Protein 2QJV (pdb70)

Radius of gyration: 26.73 Å; Cα contacts (8 Å, |Δi|>4): 1460; chains: 2; bounding box: 62×68×67 Å

CATH classification: 2.60.120.10 (+1 more: 2.60.120.10)

B-factor: mean 40.58, std 8.49, range [16.77, 95.05]

Nearest PDB structures (foldseek):
  2qjv-assembly1_A  TM=1.003E+00  e=3.975E-46  Salmonella enterica subsp. enterica serovar Typhimurium str. LT2
  3vhr-assembly1_A-2  TM=6.339E-01  e=7.342E-03  Staphylococcus aureus subsp. aureus Mu50
  3st7-assembly1_A-2  TM=6.080E-01  e=1.059E-02  Staphylococcus aureus subsp. aureus Mu50
  6orm-assembly1_A  TM=5.925E-01  e=2.448E-02  Thevetia peruviana
  7m14-assembly3_F  TM=4.422E-01  e=1.698E-01  Campylobacter jejuni subsp. jejuni NCTC 11168 = ATCC 700819

Organism: Salmonella typhimurium (strain LT2 / SGSC1412 / ATCC 700720) (NCBI:txid99287)

InterPro domains:
  IPR011051 RmlC-like cupin domain superfamily [SSF51182] (15-251)
  IPR014710 RmlC-like jelly roll fold [G3DSA:2.60.120.10] (13-120)
  IPR014710 RmlC-like jelly roll fold [G3DSA:2.60.120.10] (121-269)
  IPR021120 KduI/IolB isomerase [PF04962] (10-262)
  IPR024203 5-deoxy-glucuronate isomerase, IolB [PIRSF036628] (1-266)
  IPR024203 5-deoxy-glucuronate isomerase, IolB [PTHR39193] (1-268)
  IPR024203 5-deoxy-glucuronate isomerase, IolB [TIGR04378] (17-262)

Solvent-accessible surface area: 20974 Å² total

Foldseek 3Di:
DDFKDAFPDDAAFRDWADCVVNVHAWKTKTKGWFQFDDDKDAQAQKKKKKWFCAAFKWKWDPDIRHGDFDHNNVVVAGTKIKTGAHRIMMIHGNDGTIIMIIITGHDDDDHIDIQHSVNWDWDWDAVLATKIKTFSDALVHDDDWKGKIKIKHFANHKYLPPWKACDDDPPAHHRDDKKKFKQKVVQAAWKKKWAAAPVRPPTDITGHHRMMGYNHTIMIGHHPPIIMMIMMMGDPDRGHMDGDVVRVVSVD/DCFKDAQPDDAAFRDWADCVVNVHAWKTKTKGFFQFDDDKDAQAQKKKKKWFCAAFKWKWDPDTRHGDFDHNNVVVQGTKMKTGAHRIMMIHGNDGTIIMIIITGHDDDDHIDIQHSVNWDWDFDAVLATKIKTFSDALVHDDDWKGKIKMKHFAQHKYLPPWKACDDDPPAHHRDDKKKFKQKVVQAAWKKKWAAAPVRPPTDITGHHRMMGYNHTIMIGGHHPIIMMIMMMGDPDRGHMDGDVVGVVSVD

Structure (mmCIF, N/CA/C/O backbone):
data_2QJV
#
_entry.id   2QJV
#
_cell.length_a   200.140
_cell.length_b   200.140
_cell.length_c   200.140
_cell.angle_alpha   90.000
_cell.angle_beta   90.000
_cell.angle_gamma   90.000
#
_symmetry.space_group_name_H-M   'I 2 3'
#
loop_
_entity.id
_entity.type
_entity.pdbx_description
1 polymer 'Uncharacterized IolB-like protein'
2 non-polymer 'NICKEL (II) ION'
3 non-polymer 'CHLORIDE ION'
4 non-polymer 'SULFATE ION'
5 non-polymer GLYCEROL
6 water water
#
loop_
_atom_site.group_PDB
_atom_site.id
_atom_site.type_symbol
_atom_site.label_atom_id
_atom_site.label_alt_id
_atom_site.label_comp_id
_atom_site.label_asym_id
_atom_site.label_entity_id
_atom_site.label_seq_id
_atom_site.pdbx_PDB_ins_code
_atom_site.Cartn_x
_atom_site.Cartn_y
_atom_site.Cartn_z
_atom_site.occupancy
_atom_site.B_iso_or_equiv
_atom_site.auth_seq_id
_atom_site.auth_comp_id
_atom_site.auth_asym_id
_atom_site.auth_atom_id
_atom_site.pdbx_PDB_model_num
ATOM 1 N N . ALA A 1 3 ? 54.177 54.539 48.152 1.00 67.28 2 ALA A N 1
ATOM 2 C CA . ALA A 1 3 ? 54.678 55.809 48.763 1.00 66.71 2 ALA A CA 1
ATOM 3 C C . ALA A 1 3 ? 53.529 56.824 48.881 1.00 66.38 2 ALA A C 1
ATOM 4 O O . ALA A 1 3 ? 52.526 56.705 48.161 1.00 72.07 2 ALA A O 1
ATOM 6 N N . ASN A 1 4 ? 53.657 57.775 49.814 1.00 60.33 3 ASN A N 1
ATOM 7 C CA . ASN A 1 4 ? 52.652 58.835 50.057 1.00 54.84 3 ASN A CA 1
ATOM 8 C C . ASN A 1 4 ? 53.272 60.239 49.886 1.00 46.07 3 ASN A C 1
ATOM 9 O O . ASN A 1 4 ? 53.652 60.902 50.847 1.00 47.63 3 ASN A O 1
ATOM 14 N N . LEU A 1 5 ? 53.356 60.698 48.648 1.00 35.54 4 LEU A N 1
ATOM 15 C CA . LEU A 1 5 ? 54.058 61.931 48.347 1.00 36.08 4 LEU A CA 1
ATOM 16 C C . LEU A 1 5 ? 53.164 63.157 48.235 1.00 34.20 4 LEU A C 1
ATOM 17 O O . LEU A 1 5 ? 53.652 64.249 48.246 1.00 33.72 4 LEU A O 1
ATOM 22 N N . LEU A 1 6 ? 51.854 62.944 48.206 1.00 36.26 5 LEU A N 1
ATOM 23 C CA . LEU A 1 6 ? 50.886 64.028 48.061 1.00 36.55 5 LEU A CA 1
ATOM 24 C C . LEU A 1 6 ? 50.318 64.440 49.415 1.00 36.78 5 LEU A C 1
ATOM 25 O O . LEU A 1 6 ? 49.892 63.604 50.211 1.00 37.19 5 LEU A O 1
ATOM 30 N N . SER A 1 7 ? 50.304 65.735 49.662 1.00 36.10 6 SER A N 1
ATOM 31 C CA . SER A 1 7 ? 49.685 66.278 50.847 1.00 39.12 6 SER A CA 1
ATOM 32 C C . SER A 1 7 ? 48.607 67.313 50.431 1.00 32.31 6 SER A C 1
ATOM 33 O O . SER A 1 7 ? 48.936 68.365 49.962 1.00 33.61 6 SER A O 1
ATOM 36 N N . THR A 1 8 ? 47.345 66.989 50.589 1.00 34.34 7 THR A N 1
ATOM 37 C CA . THR A 1 8 ? 46.250 67.899 50.180 1.00 37.47 7 THR A CA 1
ATOM 38 C C . THR A 1 8 ? 46.034 68.903 51.317 1.00 40.22 7 THR A C 1
ATOM 39 O O . THR A 1 8 ? 46.382 68.590 52.458 1.00 37.05 7 THR A O 1
ATOM 43 N N A CYS A 1 9 ? 45.443 70.062 51.047 0.50 42.35 8 CYS A N 1
ATOM 44 N N B CYS A 1 9 ? 45.546 70.113 51.055 0.50 43.18 8 CYS A N 1
ATOM 45 C CA A CYS A 1 9 ? 45.198 71.029 52.146 0.50 45.49 8 CYS A CA 1
ATOM 46 C CA B CYS A 1 9 ? 45.456 71.067 52.198 0.50 47.29 8 CYS A CA 1
ATOM 47 C C A CYS A 1 9 ? 44.320 70.484 53.290 0.50 47.73 8 CYS A C 1
ATOM 48 C C B CYS A 1 9 ? 44.345 70.675 53.245 0.50 49.03 8 CYS A C 1
ATOM 49 O O A CYS A 1 9 ? 43.297 69.813 53.058 0.50 44.44 8 CYS A O 1
ATOM 50 O O B CYS A 1 9 ? 43.224 70.257 52.895 0.50 47.70 8 CYS A O 1
ATOM 55 N N . THR A 1 10 ? 44.746 70.763 54.525 1.00 48.40 9 THR A N 1
ATOM 56 C CA . THR A 1 10 ? 43.983 70.305 55.717 1.00 50.17 9 THR A CA 1
ATOM 57 C C . THR A 1 10 ? 42.781 71.190 56.102 1.00 49.95 9 THR A C 1
ATOM 58 O O . THR A 1 10 ? 41.916 70.732 56.863 1.00 49.31 9 THR A O 1
ATOM 62 N N . SER A 1 11 ? 42.722 72.407 55.528 1.00 49.84 10 SER A N 1
ATOM 63 C CA . SER A 1 11 ? 41.663 73.415 55.774 1.00 46.11 10 SER A CA 1
ATOM 64 C C . SER A 1 11 ? 41.625 74.495 54.674 1.00 45.81 10 SER A C 1
ATOM 65 O O . SER A 1 11 ? 42.484 74.529 53.778 1.00 42.14 10 SER A O 1
ATOM 68 N N . GLU A 1 12 ? 40.651 75.401 54.744 1.00 44.31 11 GLU A N 1
ATOM 69 C CA . GLU A 1 12 ? 40.596 76.538 53.830 1.00 46.59 11 GLU A CA 1
ATOM 70 C C . GLU A 1 12 ? 41.300 77.789 54.393 1.00 42.63 11 GLU A C 1
ATOM 71 O O . GLU A 1 12 ? 41.748 78.666 53.642 1.00 42.20 11 GLU A O 1
ATOM 77 N N . SER A 1 13 ? 41.394 77.865 55.719 1.00 37.40 12 SER A N 1
ATOM 78 C CA . SER A 1 13 ? 42.044 79.006 56.379 1.00 38.14 12 SER A CA 1
ATOM 79 C C . SER A 1 13 ? 43.082 78.555 57.423 1.00 36.92 12 SER A C 1
ATOM 80 O O . SER A 1 13 ? 43.095 77.389 57.890 1.00 34.93 12 SER A O 1
ATOM 83 N N . GLY A 1 14 ? 43.936 79.497 57.802 1.00 37.35 13 GLY A N 1
ATOM 84 C CA . GLY A 1 14 ? 45.028 79.196 58.718 1.00 37.18 13 GLY A CA 1
ATOM 85 C C . GLY A 1 14 ? 46.196 78.508 58.063 1.00 34.82 13 GLY A C 1
ATOM 86 O O . GLY A 1 14 ? 46.542 78.797 56.907 1.00 32.87 13 GLY A O 1
ATOM 87 N N . ASN A 1 15 ? 46.798 77.548 58.779 1.00 35.51 14 ASN A N 1
ATOM 88 C CA . ASN A 1 15 ? 48.008 76.836 58.319 1.00 35.92 14 ASN A CA 1
ATOM 89 C C . ASN A 1 15 ? 47.636 75.653 57.422 1.00 33.02 14 ASN A C 1
ATOM 90 O O . ASN A 1 15 ? 47.712 74.501 57.817 1.00 33.68 14 ASN A O 1
ATOM 95 N N . ILE A 1 16 ? 47.168 75.979 56.229 1.00 35.29 15 ILE A N 1
ATOM 96 C CA . ILE A 1 16 ? 46.563 74.991 55.287 1.00 35.18 15 ILE A CA 1
ATOM 97 C C . ILE A 1 16 ? 47.550 73.933 54.788 1.00 33.22 15 ILE A C 1
ATOM 98 O O . ILE A 1 16 ? 47.165 72.797 54.427 1.00 33.17 15 ILE A O 1
ATOM 103 N N . GLN A 1 17 ? 48.829 74.296 54.788 1.00 32.17 16 GLN A N 1
ATOM 104 C CA . GLN A 1 17 ? 49.911 73.347 54.463 1.00 36.94 16 GLN A CA 1
ATOM 105 C C . GLN A 1 17 ? 50.999 73.385 55.535 1.00 36.42 16 GLN A C 1
ATOM 106 O O . GLN A 1 17 ? 51.456 74.447 55.898 1.00 37.24 16 GLN A O 1
ATOM 112 N N . HIS A 1 18 ? 51.357 72.213 56.043 1.00 36.88 17 HIS A N 1
ATOM 113 C CA . HIS A 1 18 ? 52.415 72.067 57.054 1.00 38.19 17 HIS A CA 1
ATOM 114 C C . HIS A 1 18 ? 53.249 70.824 56.730 1.00 32.85 17 HIS A C 1
ATOM 115 O O . HIS A 1 18 ? 52.882 69.694 57.085 1.00 37.21 17 HIS A O 1
ATOM 122 N N A ILE A 1 19 ? 54.377 71.068 56.066 0.50 35.87 18 ILE A N 1
ATOM 123 N N B ILE A 1 19 ? 54.359 71.053 56.024 0.50 36.56 18 ILE A N 1
ATOM 124 C CA A ILE A 1 19 ? 55.305 70.021 55.666 0.50 35.08 18 ILE A CA 1
ATOM 125 C CA B ILE A 1 19 ? 55.309 70.003 55.638 0.50 36.18 18 ILE A CA 1
ATOM 126 C C A ILE A 1 19 ? 56.597 70.241 56.432 0.50 35.38 18 ILE A C 1
ATOM 127 C C B ILE A 1 19 ? 56.596 70.234 56.421 0.50 35.99 18 ILE A C 1
ATOM 128 O O A ILE A 1 19 ? 57.214 71.303 56.336 0.50 36.97 18 ILE A O 1
ATOM 129 O O B ILE A 1 19 ? 57.205 71.299 56.324 0.50 37.60 18 ILE A O 1
ATOM 138 N N . SER A 1 20 ? 57.003 69.241 57.208 1.00 37.34 19 SER A N 1
ATOM 139 C CA . SER A 1 20 ? 58.204 69.339 58.037 1.00 36.39 19 SER A CA 1
ATOM 140 C C . SER A 1 20 ? 59.115 68.176 57.733 1.00 35.53 19 SER A C 1
ATOM 141 O O . SER A 1 20 ? 58.652 67.131 57.238 1.00 34.46 19 SER A O 1
ATOM 144 N N . PRO A 1 21 ? 60.414 68.331 58.033 1.00 34.21 20 PRO A N 1
ATOM 145 C CA . PRO A 1 21 ? 61.279 67.159 57.900 1.00 35.11 20 PRO A CA 1
ATOM 146 C C . PRO A 1 21 ? 60.731 65.923 58.649 1.00 33.86 20 PRO A C 1
ATOM 147 O O . PRO A 1 21 ? 60.782 64.800 58.135 1.00 32.48 20 PRO A O 1
ATOM 151 N N . GLN A 1 22 ? 60.127 66.141 59.820 1.00 33.87 21 GLN A N 1
ATOM 152 C CA . GLN A 1 22 ? 59.583 65.063 60.632 1.00 34.92 21 GLN A CA 1
ATOM 153 C C . GLN A 1 22 ? 58.397 64.340 59.969 1.00 34.24 21 GLN A C 1
ATOM 154 O O . GLN A 1 22 ? 58.338 63.103 59.997 1.00 34.26 21 GLN A O 1
ATOM 160 N N . ASN A 1 23 ? 57.481 65.091 59.350 1.00 35.12 22 ASN A N 1
ATOM 161 C CA . ASN A 1 23 ? 56.351 64.427 58.677 1.00 36.46 22 ASN A CA 1
ATOM 162 C C . ASN A 1 23 ? 56.630 64.037 57.209 1.00 36.23 22 ASN A C 1
ATOM 163 O O . ASN A 1 23 ? 55.862 63.293 56.620 1.00 35.38 22 ASN A O 1
ATOM 168 N N . ALA A 1 24 ? 57.717 64.559 56.626 1.00 36.00 23 ALA A N 1
ATOM 169 C CA . ALA A 1 24 ? 58.116 64.247 55.244 1.00 35.17 23 ALA A CA 1
ATOM 170 C C . ALA A 1 24 ? 59.055 63.039 55.194 1.00 37.41 23 ALA A C 1
ATOM 171 O O . ALA A 1 24 ? 59.236 62.438 54.151 1.00 39.26 23 ALA A O 1
ATOM 173 N N . GLY A 1 25 ? 59.622 62.643 56.331 1.00 36.15 24 GLY A N 1
ATOM 174 C CA . GLY A 1 25 ? 60.554 61.524 56.338 1.00 35.68 24 GLY A CA 1
ATOM 175 C C . GLY A 1 25 ? 61.910 61.908 55.743 1.00 33.80 24 GLY A C 1
ATOM 176 O O . GLY A 1 25 ? 62.554 61.105 55.094 1.00 33.01 24 GLY A O 1
ATOM 177 N N . TRP A 1 26 ? 62.334 63.141 55.980 1.00 34.48 25 TRP A N 1
ATOM 178 C CA . TRP A 1 26 ? 63.610 63.602 55.449 1.00 34.40 25 TRP A CA 1
ATOM 179 C C . TRP A 1 26 ? 64.340 64.548 56.445 1.00 35.24 25 TRP A C 1
ATOM 180 O O . TRP A 1 26 ? 63.998 64.584 57.640 1.00 33.73 25 TRP A O 1
ATOM 191 N N . GLU A 1 27 ? 65.343 65.286 55.970 1.00 35.66 26 GLU A N 1
ATOM 192 C CA . GLU A 1 27 ? 66.271 66.001 56.870 1.00 35.74 26 GLU A CA 1
ATOM 193 C C . GLU A 1 27 ? 66.348 67.510 56.857 1.00 34.81 26 GLU A C 1
ATOM 194 O O . GLU A 1 27 ? 66.781 68.101 57.848 1.00 35.34 26 GLU A O 1
ATOM 200 N N . TYR A 1 28 ? 65.921 68.157 55.776 1.00 35.35 27 TYR A N 1
ATOM 201 C CA . TYR A 1 28 ? 66.140 69.597 55.627 1.00 35.56 27 TYR A CA 1
ATOM 202 C C . TYR A 1 28 ? 64.910 70.476 55.410 1.00 36.70 27 TYR A C 1
ATOM 203 O O . TYR A 1 28 ? 64.671 71.419 56.156 1.00 37.64 27 TYR A O 1
ATOM 212 N N . VAL A 1 29 ? 64.165 70.195 54.354 1.00 36.51 28 VAL A N 1
ATOM 213 C CA . VAL A 1 29 ? 63.101 71.103 53.905 1.00 35.76 28 VAL A CA 1
ATOM 214 C C . VAL A 1 29 ? 61.811 71.104 54.773 1.00 34.56 28 VAL A C 1
ATOM 215 O O . VAL A 1 29 ? 61.238 70.070 55.130 1.00 35.37 28 VAL A O 1
ATOM 219 N N . GLY A 1 30 ? 61.406 72.314 55.089 1.00 36.67 29 GLY A N 1
ATOM 220 C CA . GLY A 1 30 ? 60.116 72.590 55.686 1.00 35.46 29 GLY A CA 1
ATOM 221 C C . GLY A 1 30 ? 59.382 73.542 54.751 1.00 35.65 29 GLY A C 1
ATOM 222 O O . GLY A 1 30 ? 59.985 74.409 54.092 1.00 36.58 29 GLY A O 1
ATOM 223 N N . PHE A 1 31 ? 58.069 73.351 54.646 1.00 38.17 30 PHE A N 1
ATOM 224 C CA . PHE A 1 31 ? 57.248 74.215 53.845 1.00 38.24 30 PHE A CA 1
ATOM 225 C C . PHE A 1 31 ? 55.864 74.405 54.512 1.00 36.79 30 PHE A C 1
ATOM 226 O O . PHE A 1 31 ? 55.116 73.463 54.699 1.00 36.25 30 PHE A O 1
ATOM 234 N N . ASP A 1 32 ? 55.508 75.657 54.760 1.00 35.27 31 ASP A N 1
ATOM 235 C CA . ASP A 1 32 ? 54.238 76.020 55.330 1.00 37.86 31 ASP A CA 1
ATOM 236 C C . ASP A 1 32 ? 53.500 77.044 54.493 1.00 36.25 31 ASP A C 1
ATOM 237 O O . ASP A 1 32 ? 54.108 77.923 53.896 1.00 39.19 31 ASP A O 1
ATOM 242 N N . VAL A 1 33 ? 52.181 76.911 54.457 1.00 36.68 32 VAL A N 1
ATOM 243 C CA . VAL A 1 33 ? 51.336 77.924 53.829 1.00 37.20 32 VAL A CA 1
ATOM 244 C C . VAL A 1 33 ? 50.305 78.362 54.872 1.00 37.50 32 VAL A C 1
ATOM 245 O O . VAL A 1 33 ? 49.736 77.544 55.616 1.00 35.99 32 VAL A O 1
ATOM 249 N N . TRP A 1 34 ? 50.095 79.674 54.910 1.00 36.25 33 TRP A N 1
ATOM 250 C CA . TRP A 1 34 ? 49.165 80.318 55.778 1.00 36.77 33 TRP A CA 1
ATOM 251 C C . TRP A 1 34 ? 48.203 81.131 54.928 1.00 35.47 33 TRP A C 1
ATOM 252 O O . TRP A 1 34 ? 48.632 81.897 54.086 1.00 38.35 33 TRP A O 1
ATOM 263 N N . GLN A 1 35 ? 46.897 80.890 55.120 1.00 37.05 34 GLN A N 1
ATOM 264 C CA . GLN A 1 35 ? 45.856 81.650 54.451 1.00 37.55 34 GLN A CA 1
ATOM 265 C C . GLN A 1 35 ? 45.220 82.539 55.516 1.00 36.69 34 GLN A C 1
ATOM 266 O O . GLN A 1 35 ? 44.468 82.081 56.410 1.00 35.33 34 GLN A O 1
ATOM 272 N N . LEU A 1 36 ? 45.530 83.839 55.436 1.00 35.26 35 LEU A N 1
ATOM 273 C CA . LEU A 1 36 ? 45.099 84.795 56.441 1.00 36.75 35 LEU A CA 1
ATOM 274 C C . LEU A 1 36 ? 44.129 85.851 55.889 1.00 36.47 35 LEU A C 1
ATOM 275 O O . LEU A 1 36 ? 44.200 86.215 54.723 1.00 36.14 35 LEU A O 1
ATOM 291 N N . ALA A 1 38 ? 42.697 89.745 56.110 1.00 35.79 37 ALA A N 1
ATOM 292 C CA . ALA A 1 38 ? 43.221 91.086 56.371 1.00 36.46 37 ALA A CA 1
ATOM 293 C C . ALA A 1 38 ? 43.098 91.412 57.873 1.00 36.56 37 ALA A C 1
ATOM 294 O O . ALA A 1 38 ? 42.019 91.269 58.466 1.00 34.76 37 ALA A O 1
ATOM 296 N N . GLY A 1 39 ? 44.211 91.785 58.493 1.00 37.01 38 GLY A N 1
ATOM 297 C CA . GLY A 1 39 ? 44.194 92.175 59.919 1.00 37.00 38 GLY A CA 1
ATOM 298 C C . GLY A 1 39 ? 44.708 91.066 60.820 1.00 37.21 38 GLY A C 1
ATOM 299 O O . GLY A 1 39 ? 45.038 91.322 61.973 1.00 38.99 38 GLY A O 1
ATOM 300 N N . GLU A 1 40 ? 44.763 89.838 60.313 1.00 36.59 39 GLU A N 1
ATOM 301 C CA . GLU A 1 40 ? 45.300 88.719 61.089 1.00 36.67 39 GLU A CA 1
ATOM 302 C C . GLU A 1 40 ? 46.819 88.728 61.010 1.00 38.87 39 GLU A C 1
ATOM 303 O O . GLU A 1 40 ? 47.408 89.291 60.076 1.00 37.77 39 GLU A O 1
ATOM 309 N N A SER A 1 41 ? 47.448 88.112 62.008 0.50 39.35 40 SER A N 1
ATOM 310 N N B SER A 1 41 ? 47.455 88.096 61.988 0.50 38.82 40 SER A N 1
ATOM 311 C CA A SER A 1 41 ? 48.900 88.006 62.087 0.50 39.95 40 SER A CA 1
ATOM 312 C CA B SER A 1 41 ? 48.907 88.007 62.028 0.50 38.83 40 SER A CA 1
ATOM 313 C C A SER A 1 41 ? 49.351 86.634 62.546 0.50 38.69 40 SER A C 1
ATOM 314 C C B SER A 1 41 ? 49.378 86.691 62.610 0.50 38.16 40 SER A C 1
ATOM 315 O O A SER A 1 41 ? 48.571 85.863 63.099 0.50 39.19 40 SER A O 1
ATOM 316 O O B SER A 1 41 ? 48.640 86.029 63.336 0.50 38.38 40 SER A O 1
ATOM 321 N N . ILE A 1 42 ? 50.616 86.337 62.279 1.00 37.51 41 ILE A N 1
ATOM 322 C CA . ILE A 1 42 ? 51.279 85.169 62.808 1.00 40.42 41 ILE A CA 1
ATOM 323 C C . ILE A 1 42 ? 52.683 85.623 63.278 1.00 41.10 41 ILE A C 1
ATOM 324 O O . ILE A 1 42 ? 53.215 86.633 62.808 1.00 38.42 41 ILE A O 1
ATOM 329 N N . THR A 1 43 ? 53.243 84.883 64.226 1.00 39.92 42 THR A N 1
ATOM 330 C CA . THR A 1 43 ? 54.601 85.130 64.728 1.00 41.59 42 THR A CA 1
ATOM 331 C C . THR A 1 43 ? 55.445 83.890 64.441 1.00 43.63 42 THR A C 1
ATOM 332 O O . THR A 1 43 ? 55.062 82.778 64.796 1.00 44.43 42 THR A O 1
ATOM 336 N N . LEU A 1 44 ? 56.571 84.088 63.769 1.00 43.59 43 LEU A N 1
ATOM 337 C CA . LEU A 1 44 ? 57.512 83.018 63.451 1.00 42.68 43 LEU A CA 1
ATOM 338 C C . LEU A 1 44 ? 58.583 83.014 64.525 1.00 42.46 43 LEU A C 1
ATOM 339 O O . LEU A 1 44 ? 59.089 84.066 64.908 1.00 39.45 43 LEU A O 1
ATOM 344 N N . PRO A 1 45 ? 58.947 81.820 65.030 1.00 43.86 44 PRO A N 1
ATOM 345 C CA . PRO A 1 45 ? 59.837 81.809 66.166 1.00 42.42 44 PRO A CA 1
ATOM 346 C C . PRO A 1 45 ? 61.311 82.003 65.862 1.00 41.52 44 PRO A C 1
ATOM 347 O O . PRO A 1 45 ? 61.768 81.802 64.729 1.00 41.89 44 PRO A O 1
ATOM 351 N N . SER A 1 46 ? 62.038 82.378 66.913 1.00 39.73 45 SER A N 1
ATOM 352 C CA . SER A 1 46 ? 63.490 82.404 66.898 1.00 38.74 45 SER A CA 1
ATOM 353 C C . SER A 1 46 ? 63.992 80.952 67.133 1.00 41.90 45 SER A C 1
ATOM 354 O O . SER A 1 46 ? 63.835 80.405 68.209 1.00 39.97 45 SER A O 1
ATOM 357 N N . ASP A 1 47 ? 64.554 80.319 66.101 1.00 38.28 46 ASP A N 1
ATOM 358 C CA . ASP A 1 47 ? 65.009 78.938 66.197 1.00 40.85 46 ASP A CA 1
ATOM 359 C C . ASP A 1 47 ? 66.225 78.691 65.272 1.00 40.44 46 ASP A C 1
ATOM 360 O O . ASP A 1 47 ? 66.853 79.646 64.808 1.00 37.02 46 ASP A O 1
ATOM 365 N N . GLU A 1 48 ? 66.567 77.424 65.055 1.00 39.99 47 GLU A N 1
ATOM 366 C CA . GLU A 1 48 ? 67.739 77.041 64.276 1.00 38.07 47 GLU A CA 1
ATOM 367 C C . GLU A 1 48 ? 67.469 76.930 62.776 1.00 37.95 47 GLU A C 1
ATOM 368 O O . GLU A 1 48 ? 68.229 76.305 62.060 1.00 38.14 47 GLU A O 1
ATOM 374 N N . ARG A 1 49 ? 66.353 77.479 62.310 1.00 37.72 48 ARG A N 1
ATOM 375 C CA . ARG A 1 49 ? 66.003 77.443 60.903 1.00 37.69 48 ARG A CA 1
ATOM 376 C C . ARG A 1 49 ? 66.009 78.848 60.270 1.00 37.73 48 ARG A C 1
ATOM 377 O O . ARG A 1 49 ? 65.614 79.837 60.911 1.00 39.61 48 ARG A O 1
ATOM 385 N N . GLU A 1 50 ? 66.557 78.937 59.055 1.00 36.93 49 GLU A N 1
ATOM 386 C CA . GLU A 1 50 ? 66.421 80.137 58.234 1.00 37.11 49 GLU A CA 1
ATOM 387 C C . GLU A 1 50 ? 65.110 79.956 57.447 1.00 36.51 49 GLU A C 1
ATOM 388 O O . GLU A 1 50 ? 64.605 78.840 57.263 1.00 36.46 49 GLU A O 1
ATOM 394 N N . ARG A 1 51 ? 64.547 81.082 57.046 1.00 36.21 50 ARG A N 1
ATOM 395 C CA . ARG A 1 51 ? 63.288 81.150 56.346 1.00 37.28 50 ARG A CA 1
ATOM 396 C C . ARG A 1 51 ? 63.270 82.152 55.174 1.00 38.39 50 ARG A C 1
ATOM 397 O O . ARG A 1 51 ? 64.008 83.150 55.138 1.00 39.00 50 ARG A O 1
ATOM 405 N N . CYS A 1 52 ? 62.401 81.840 54.208 1.00 40.08 51 CYS A N 1
ATOM 406 C CA . CYS A 1 52 ? 62.097 82.698 53.089 1.00 40.40 51 CYS A CA 1
ATOM 407 C C . CYS A 1 52 ? 60.556 82.768 53.052 1.00 40.13 51 CYS A C 1
ATOM 408 O O . CYS A 1 52 ? 59.864 81.788 52.830 1.00 39.53 51 CYS A O 1
ATOM 411 N N . LEU A 1 53 ? 60.060 83.948 53.384 1.00 37.77 52 LEU A N 1
ATOM 412 C CA . LEU A 1 53 ? 58.646 84.270 53.425 1.00 38.71 52 LEU A CA 1
ATOM 413 C C . LEU A 1 53 ? 58.287 84.711 52.046 1.00 38.37 52 LEU A C 1
ATOM 414 O O . LEU A 1 53 ? 58.775 85.753 51.596 1.00 44.64 52 LEU A O 1
ATOM 419 N N . VAL A 1 54 ? 57.472 83.938 51.361 1.00 39.06 53 VAL A N 1
ATOM 420 C CA . VAL A 1 54 ? 57.051 84.260 49.995 1.00 38.57 53 VAL A CA 1
ATOM 421 C C . VAL A 1 54 ? 55.581 84.702 50.029 1.00 37.66 53 VAL A C 1
ATOM 422 O O . VAL A 1 54 ? 54.706 83.982 50.548 1.00 40.33 53 VAL A O 1
ATOM 426 N N . LEU A 1 55 ? 55.333 85.929 49.538 1.00 39.10 54 LEU A N 1
ATOM 427 C CA . LEU A 1 55 ? 53.957 86.457 49.407 1.00 39.25 54 LEU A CA 1
ATOM 428 C C . LEU A 1 55 ? 53.409 85.946 48.071 1.00 39.23 54 LEU A C 1
ATOM 429 O O . LEU A 1 55 ? 53.705 86.483 46.988 1.00 38.96 54 LEU A O 1
ATOM 434 N N . VAL A 1 56 ? 52.691 84.835 48.158 1.00 38.46 55 VAL A N 1
ATOM 435 C CA . VAL A 1 56 ? 52.134 84.161 46.980 1.00 39.62 55 VAL A CA 1
ATOM 436 C C . VAL A 1 56 ? 51.019 85.044 46.345 1.00 37.91 55 VAL A C 1
ATOM 437 O O . VAL A 1 56 ? 50.891 85.158 45.125 1.00 38.89 55 VAL A O 1
ATOM 441 N N . ALA A 1 57 ? 50.237 85.667 47.212 1.00 35.95 56 ALA A N 1
ATOM 442 C CA . ALA A 1 57 ? 49.147 86.561 46.846 1.00 36.84 56 ALA A CA 1
ATOM 443 C C . ALA A 1 57 ? 48.801 87.456 48.049 1.00 36.38 56 ALA A C 1
ATOM 444 O O . ALA A 1 57 ? 48.737 87.000 49.204 1.00 36.97 56 ALA A O 1
ATOM 446 N N . GLY A 1 58 ? 48.613 88.741 47.781 1.00 35.63 57 GLY A N 1
ATOM 447 C CA . GLY A 1 58 ? 48.245 89.671 48.811 1.00 36.42 57 GLY A CA 1
ATOM 448 C C . GLY A 1 58 ? 49.385 90.460 49.408 1.00 35.30 57 GLY A C 1
ATOM 449 O O . GLY A 1 58 ? 50.549 90.312 49.038 1.00 35.08 57 GLY A O 1
ATOM 450 N N . LEU A 1 59 ? 49.005 91.340 50.323 1.00 37.76 58 LEU A N 1
ATOM 451 C CA . LEU A 1 59 ? 49.922 92.307 50.917 1.00 35.35 58 LEU A CA 1
ATOM 452 C C . LEU A 1 59 ? 50.119 92.037 52.396 1.00 36.66 58 LEU A C 1
ATOM 453 O O . LEU A 1 59 ? 49.174 91.662 53.082 1.00 37.03 58 LEU A O 1
ATOM 458 N N . ALA A 1 60 ? 51.355 92.215 52.862 1.00 37.23 59 ALA A N 1
ATOM 459 C CA . ALA A 1 60 ? 51.748 91.926 54.231 1.00 36.78 59 ALA A CA 1
ATOM 460 C C . ALA A 1 60 ? 52.781 92.932 54.749 1.00 37.23 59 ALA A C 1
ATOM 461 O O . ALA A 1 60 ? 53.504 93.533 53.972 1.00 39.43 59 ALA A O 1
ATOM 463 N N . SER A 1 61 ? 52.799 93.124 56.058 1.00 36.35 60 SER A N 1
ATOM 464 C CA . SER A 1 61 ? 53.84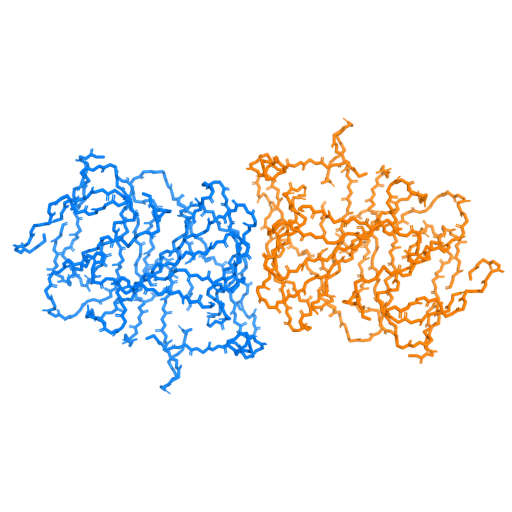7 93.853 56.743 1.00 39.50 60 SER A CA 1
ATOM 465 C C . SER A 1 61 ? 54.658 92.811 57.542 1.00 39.60 60 SER A C 1
ATOM 466 O O . SER A 1 61 ? 54.098 91.825 58.032 1.00 38.24 60 SER A O 1
ATOM 469 N N . VAL A 1 62 ? 55.971 93.013 57.630 1.00 39.28 61 VAL A N 1
ATOM 470 C CA . VAL A 1 62 ? 56.869 92.064 58.295 1.00 38.80 61 VAL A CA 1
ATOM 471 C C . VAL A 1 62 ? 57.814 92.813 59.214 1.00 38.68 61 VAL A C 1
ATOM 472 O O . VAL A 1 62 ? 58.483 93.769 58.795 1.00 35.39 61 VAL A O 1
ATOM 487 N N . ALA A 1 64 ? 60.992 92.133 61.741 1.00 39.80 63 ALA A N 1
ATOM 488 C CA . ALA A 1 64 ? 62.045 91.159 62.046 1.00 38.09 63 ALA A CA 1
ATOM 489 C C . ALA A 1 64 ? 63.340 91.898 62.349 1.00 36.80 63 ALA A C 1
ATOM 490 O O . ALA A 1 64 ? 63.778 92.738 61.540 1.00 35.74 63 ALA A O 1
ATOM 492 N N . ALA A 1 65 ? 63.955 91.575 63.487 1.00 37.77 64 ALA A N 1
ATOM 493 C CA . ALA A 1 65 ? 65.192 92.204 63.958 1.00 37.63 64 ALA A CA 1
ATOM 494 C C . ALA A 1 65 ? 65.004 93.739 63.997 1.00 38.90 64 ALA A C 1
ATOM 495 O O . ALA A 1 65 ? 64.081 94.231 64.674 1.00 38.55 64 ALA A O 1
ATOM 497 N N . ASP A 1 66 ? 65.855 94.498 63.303 1.00 37.54 65 ASP A N 1
ATOM 498 C CA . ASP A 1 66 ? 65.733 95.962 63.300 1.00 36.90 65 ASP A CA 1
ATOM 499 C C . ASP A 1 66 ? 64.998 96.518 62.080 1.00 36.47 65 ASP A C 1
ATOM 500 O O . ASP A 1 66 ? 64.987 97.728 61.850 1.00 34.11 65 ASP A O 1
ATOM 505 N N . SER A 1 67 ? 64.334 95.635 61.346 1.00 37.83 66 SER A N 1
ATOM 506 C CA . SER A 1 67 ? 63.674 95.952 60.096 1.00 39.11 66 SER A CA 1
ATOM 507 C C . SER A 1 67 ? 62.148 95.818 60.144 1.00 38.09 66 SER A C 1
ATOM 508 O O . SER A 1 67 ? 61.604 94.909 60.767 1.00 37.81 66 SER A O 1
ATOM 511 N N . PHE A 1 68 ? 61.483 96.759 59.492 1.00 35.53 67 PHE A N 1
ATOM 512 C CA . PHE A 1 68 ? 60.051 96.718 59.283 1.00 35.96 67 PHE A CA 1
ATOM 513 C C . PHE A 1 68 ? 59.758 96.987 57.782 1.00 34.78 67 PHE A C 1
ATOM 514 O O . PHE A 1 68 ? 60.221 97.962 57.232 1.00 38.11 67 PHE A O 1
ATOM 522 N N . PHE A 1 69 ? 59.049 96.068 57.149 1.00 35.92 68 PHE A N 1
ATOM 523 C CA . PHE A 1 69 ? 58.637 96.136 55.739 1.00 36.57 68 PHE A CA 1
ATOM 524 C C . PHE A 1 69 ? 57.135 96.348 55.753 1.00 36.06 68 PHE A C 1
ATOM 525 O O . PHE A 1 69 ? 56.393 95.471 56.155 1.00 35.90 68 PHE A O 1
ATOM 533 N N . TYR A 1 70 ? 56.695 97.527 55.334 1.00 33.83 69 TYR A N 1
ATOM 534 C CA . TYR A 1 70 ? 55.266 97.869 55.372 1.00 33.79 69 TYR A CA 1
ATOM 535 C C . TYR A 1 70 ? 54.521 97.603 54.071 1.00 34.83 69 TYR A C 1
ATOM 536 O O . TYR A 1 70 ? 54.914 98.115 53.010 1.00 36.15 69 TYR A O 1
ATOM 545 N N A ARG A 1 71 ? 53.418 96.856 54.141 0.50 34.80 70 ARG A N 1
ATOM 546 N N B ARG A 1 71 ? 53.490 96.768 54.178 0.50 34.15 70 ARG A N 1
ATOM 547 C CA A ARG A 1 71 ? 52.567 96.615 52.961 0.50 35.54 70 ARG A CA 1
ATOM 548 C CA B ARG A 1 71 ? 52.562 96.499 53.090 0.50 35.11 70 ARG A CA 1
ATOM 549 C C A ARG A 1 71 ? 53.352 96.210 51.722 0.50 36.16 70 ARG A C 1
ATOM 550 C C B ARG A 1 71 ? 53.288 96.175 51.780 0.50 35.96 70 ARG A C 1
ATOM 551 O O A ARG A 1 71 ? 53.222 96.824 50.661 0.50 36.41 70 ARG A O 1
ATOM 552 O O B ARG A 1 71 ? 53.050 96.802 50.746 0.50 36.79 70 ARG A O 1
ATOM 567 N N . ILE A 1 72 ? 54.201 95.203 51.866 1.00 37.22 71 ILE A N 1
ATOM 568 C CA . ILE A 1 72 ? 54.968 94.696 50.719 1.00 37.23 71 ILE A CA 1
ATOM 569 C C . ILE A 1 72 ? 54.055 93.701 49.984 1.00 36.72 71 ILE A C 1
ATOM 570 O O . ILE A 1 72 ? 53.014 93.266 50.499 1.00 36.44 71 ILE A O 1
ATOM 575 N N . GLY A 1 73 ? 54.428 93.372 48.764 1.00 37.91 72 GLY A N 1
ATOM 576 C CA . GLY A 1 73 ? 53.611 92.531 47.909 1.00 37.02 72 GLY A CA 1
ATOM 577 C C . GLY A 1 73 ? 53.085 93.410 46.787 1.00 38.06 72 GLY A C 1
ATOM 578 O O . GLY A 1 73 ? 53.356 94.610 46.740 1.00 37.25 72 GLY A O 1
ATOM 579 N N . GLN A 1 74 ? 52.347 92.802 45.880 1.00 36.26 73 GLN A N 1
ATOM 580 C CA . GLN A 1 74 ? 51.712 93.499 44.777 1.00 38.38 73 GLN A CA 1
ATOM 581 C C . GLN A 1 74 ? 50.592 92.639 44.184 1.00 36.21 73 GLN A C 1
ATOM 582 O O . GLN A 1 74 ? 49.429 93.034 44.173 1.00 35.08 73 GLN A O 1
ATOM 588 N N . ARG A 1 75 ? 50.949 91.484 43.650 1.00 36.99 74 ARG A N 1
ATOM 589 C CA . ARG A 1 75 ? 49.960 90.614 43.012 1.00 37.48 74 ARG A CA 1
ATOM 590 C C . ARG A 1 75 ? 48.933 90.079 44.023 1.00 36.26 74 ARG A C 1
ATOM 591 O O . ARG A 1 75 ? 49.262 89.735 45.176 1.00 35.82 74 ARG A O 1
ATOM 607 N N . SER A 1 77 ? 47.056 87.531 42.983 1.00 37.84 76 SER A N 1
ATOM 608 C CA . SER A 1 77 ? 47.002 86.159 42.525 1.00 37.58 76 SER A CA 1
ATOM 609 C C . SER A 1 77 ? 48.371 85.763 41.945 1.00 37.59 76 SER A C 1
ATOM 610 O O . SER A 1 77 ? 49.004 86.564 41.241 1.00 37.65 76 SER A O 1
ATOM 613 N N . PRO A 1 78 ? 48.815 84.528 42.173 1.00 37.77 77 PRO A N 1
ATOM 614 C CA . PRO A 1 78 ? 50.082 84.122 41.504 1.00 38.35 77 PRO A CA 1
ATOM 615 C C . PRO A 1 78 ? 49.987 84.185 39.940 1.00 37.41 77 PRO A C 1
ATOM 616 O O . PRO A 1 78 ? 50.972 84.462 39.269 1.00 38.86 77 PRO A O 1
ATOM 620 N N . PHE A 1 79 ? 48.767 84.084 39.412 1.00 32.93 78 PHE A N 1
ATOM 621 C CA . PHE A 1 79 ? 48.492 84.065 37.975 1.00 33.75 78 PHE A CA 1
ATOM 622 C C . PHE A 1 79 ? 48.597 85.436 37.258 1.00 34.27 78 PHE A C 1
ATOM 623 O O . PHE A 1 79 ? 48.337 85.539 36.061 1.00 33.21 78 PHE A O 1
ATOM 631 N N . GLU A 1 80 ? 49.008 86.466 37.996 1.00 35.62 79 GLU A N 1
ATOM 632 C CA . GLU A 1 80 ? 49.344 87.757 37.401 1.00 37.08 79 GLU A CA 1
ATOM 633 C C . GLU A 1 80 ? 50.682 87.640 36.641 1.00 36.84 79 GLU A C 1
ATOM 634 O O . GLU A 1 80 ? 50.965 88.497 35.809 1.00 34.56 79 GLU A O 1
ATOM 640 N N . ARG A 1 81 ? 51.481 86.597 36.939 1.00 37.24 80 ARG A N 1
ATOM 641 C CA . ARG A 1 81 ? 52.758 86.304 36.233 1.00 39.12 80 ARG A CA 1
ATOM 642 C C . ARG A 1 81 ? 53.795 87.432 36.390 1.00 38.99 80 ARG A C 1
ATOM 643 O O . ARG A 1 81 ? 54.538 87.764 35.454 1.00 39.20 80 ARG A O 1
ATOM 651 N N . ILE A 1 82 ? 53.830 87.982 37.598 1.00 37.48 81 ILE A N 1
ATOM 652 C CA . ILE A 1 82 ? 54.793 89.008 37.977 1.00 37.79 81 ILE A CA 1
ATOM 653 C C . ILE A 1 82 ? 55.478 88.483 39.239 1.00 36.68 81 ILE A C 1
ATOM 654 O O . ILE A 1 82 ? 54.862 87.711 40.016 1.00 36.33 81 ILE A O 1
ATOM 659 N N . PRO A 1 83 ? 56.784 88.813 39.431 1.00 37.19 82 PRO A N 1
ATOM 660 C CA . PRO A 1 83 ? 57.458 88.213 40.579 1.00 39.16 82 PRO A CA 1
ATOM 661 C C . PRO A 1 83 ? 56.863 88.546 41.967 1.00 38.26 82 PRO A C 1
ATOM 662 O O . PRO A 1 83 ? 56.336 89.636 42.180 1.00 41.11 82 PRO A O 1
ATOM 666 N N . ALA A 1 84 ? 56.931 87.563 42.855 1.00 40.26 83 ALA A N 1
ATOM 667 C CA . ALA A 1 84 ? 56.530 87.731 44.245 1.00 40.11 83 ALA A CA 1
ATOM 668 C C . ALA A 1 84 ? 57.528 88.639 44.983 1.00 41.38 83 ALA A C 1
ATOM 669 O O . ALA A 1 84 ? 58.688 88.820 44.553 1.00 42.73 83 ALA A O 1
ATOM 671 N N . TYR A 1 85 ? 57.019 89.261 46.046 1.00 39.55 84 TYR A N 1
ATOM 672 C CA . TYR A 1 85 ? 57.844 89.826 47.085 1.00 39.31 84 TYR A CA 1
ATOM 673 C C . TYR A 1 85 ? 58.103 88.697 48.100 1.00 39.25 84 TYR A C 1
ATOM 674 O O . TYR A 1 85 ? 57.207 87.896 48.406 1.00 38.80 84 TYR A O 1
ATOM 683 N N . SER A 1 86 ? 59.321 88.675 48.637 1.00 39.33 85 SER A N 1
ATOM 684 C CA . SER A 1 86 ? 59.729 87.723 49.647 1.00 39.57 85 SER A CA 1
ATOM 685 C C . SER A 1 86 ? 60.628 88.416 50.670 1.00 39.19 85 SER A C 1
ATOM 686 O O . SER A 1 86 ? 61.213 89.471 50.403 1.00 38.97 85 SER A O 1
ATOM 689 N N . VAL A 1 87 ? 60.720 87.822 51.857 1.00 39.62 86 VAL A N 1
ATOM 690 C CA . VAL A 1 87 ? 61.632 88.295 52.903 1.00 39.98 86 VAL A CA 1
ATOM 691 C C . VAL A 1 87 ? 62.478 87.122 53.397 1.00 39.53 86 VAL A C 1
ATOM 692 O O . VAL A 1 87 ? 61.928 86.071 53.786 1.00 38.96 86 VAL A O 1
ATOM 696 N N . TYR A 1 88 ? 63.802 87.293 53.308 1.00 39.59 87 TYR A N 1
ATOM 697 C CA . TYR A 1 88 ? 64.751 86.331 53.845 1.00 38.11 87 TYR A CA 1
ATOM 698 C C . TYR A 1 88 ? 64.970 86.602 55.345 1.00 37.54 87 TYR A C 1
ATOM 699 O O . TYR A 1 88 ? 65.262 87.735 55.737 1.00 35.63 87 TYR A O 1
ATOM 708 N N . LEU A 1 89 ? 64.839 85.553 56.169 1.00 37.29 88 LEU A N 1
ATOM 709 C CA . LEU A 1 89 ? 65.080 85.630 57.598 1.00 37.89 88 LEU A CA 1
ATOM 710 C C . LEU A 1 89 ? 66.168 84.635 57.981 1.00 36.63 88 LEU A C 1
ATOM 711 O O . LEU A 1 89 ? 66.010 83.452 57.732 1.00 38.62 88 LEU A O 1
ATOM 716 N N . PRO A 1 90 ? 67.259 85.116 58.597 1.00 38.23 89 PRO A N 1
ATOM 717 C CA . PRO A 1 90 ? 68.283 84.185 59.089 1.00 36.45 89 PRO A CA 1
ATOM 718 C C . PRO A 1 90 ? 67.730 83.466 60.311 1.00 36.26 89 PRO A C 1
ATOM 719 O O . PRO A 1 90 ? 66.619 83.778 60.792 1.00 37.38 89 PRO A O 1
ATOM 723 N N . HIS A 1 91 ? 68.454 82.474 60.793 1.00 38.40 90 HIS A N 1
ATOM 724 C CA . HIS A 1 91 ? 68.008 81.764 61.988 1.00 37.36 90 HIS A CA 1
ATOM 725 C C . HIS A 1 91 ? 68.158 82.672 63.229 1.00 36.76 90 HIS A C 1
ATOM 726 O O . HIS A 1 91 ? 68.758 83.744 63.158 1.00 35.25 90 HIS A O 1
ATOM 733 N N . HIS A 1 92 ? 67.554 82.260 64.341 1.00 38.59 91 HIS A N 1
ATOM 734 C CA . HIS A 1 92 ? 67.500 83.036 65.595 1.00 38.68 91 HIS A CA 1
ATOM 735 C C . HIS A 1 92 ? 66.800 84.388 65.355 1.00 37.62 91 HIS A C 1
ATOM 736 O O . HIS A 1 92 ? 67.187 85.383 65.945 1.00 39.42 91 HIS A O 1
ATOM 743 N N . THR A 1 93 ? 65.805 84.427 64.484 1.00 38.18 92 THR A N 1
ATOM 744 C CA . THR A 1 93 ? 65.124 85.685 64.133 1.00 38.79 92 THR A CA 1
ATOM 745 C C . THR A 1 93 ? 63.605 85.543 64.237 1.00 36.67 92 THR A C 1
ATOM 746 O O . THR A 1 93 ? 62.957 85.047 63.318 1.00 38.67 92 THR A O 1
ATOM 750 N N . GLU A 1 94 ? 63.051 85.987 65.370 1.00 38.15 93 GLU A N 1
ATOM 751 C CA . GLU A 1 94 ? 61.603 86.031 65.544 1.00 40.72 93 GLU A CA 1
ATOM 752 C C . GLU A 1 94 ? 61.027 87.045 64.531 1.00 41.12 93 GLU A C 1
ATOM 753 O O . GLU A 1 94 ? 61.665 88.099 64.250 1.00 40.06 93 GLU A O 1
ATOM 759 N N . ALA A 1 95 ? 59.882 86.736 63.931 1.00 38.70 94 ALA A N 1
ATOM 760 C CA . ALA A 1 95 ? 59.261 87.662 62.959 1.00 39.44 94 ALA A CA 1
ATOM 761 C C . ALA A 1 95 ? 57.742 87.720 63.134 1.00 41.13 94 ALA A C 1
ATOM 762 O O . ALA A 1 95 ? 57.136 86.716 63.472 1.00 41.94 94 ALA A O 1
ATOM 775 N N . VAL A 1 97 ? 54.278 88.717 61.048 1.00 38.58 96 VAL A N 1
ATOM 776 C CA . VAL A 1 97 ? 53.723 88.959 59.712 1.00 37.31 96 VAL A CA 1
ATOM 777 C C . VAL A 1 97 ? 52.263 89.325 59.897 1.00 38.15 96 VAL A C 1
ATOM 778 O O . VAL A 1 97 ? 51.501 88.565 60.493 1.00 37.91 96 VAL A O 1
ATOM 782 N N . THR A 1 98 ? 51.885 90.513 59.440 1.00 36.06 97 THR A N 1
ATOM 783 C CA . THR A 1 98 ? 50.512 90.979 59.498 1.00 37.59 97 THR A CA 1
ATOM 784 C C . THR A 1 98 ? 49.922 91.033 58.073 1.00 39.01 97 THR A C 1
ATOM 785 O O . THR A 1 98 ? 50.505 91.633 57.158 1.00 38.40 97 THR A O 1
ATOM 789 N N . ALA A 1 99 ? 48.767 90.407 57.878 1.00 38.55 98 ALA A N 1
ATOM 790 C CA . ALA A 1 99 ? 48.063 90.491 56.603 1.00 35.75 98 ALA A CA 1
ATOM 791 C C . ALA A 1 99 ? 47.418 91.907 56.455 1.00 35.30 98 ALA A C 1
ATOM 792 O O . ALA A 1 99 ? 46.573 92.342 57.258 1.00 35.13 98 ALA A O 1
ATOM 794 N N . GLU A 1 100 ? 47.846 92.634 55.429 1.00 36.55 99 GLU A N 1
ATOM 795 C CA . GLU A 1 100 ? 47.325 93.988 55.144 1.00 36.90 99 GLU A CA 1
ATOM 796 C C . GLU A 1 100 ? 46.098 93.874 54.260 1.00 35.38 99 GLU A C 1
ATOM 797 O O . GLU A 1 100 ? 45.205 94.705 54.330 1.00 36.75 99 GLU A O 1
ATOM 803 N N . THR A 1 101 ? 46.103 92.855 53.399 1.00 36.96 100 THR A N 1
ATOM 804 C CA . THR A 1 101 ? 44.951 92.416 52.652 1.00 35.35 100 THR A CA 1
ATOM 805 C C . THR A 1 101 ? 44.832 90.939 53.012 1.00 35.29 100 THR A C 1
ATOM 806 O O . THR A 1 101 ? 45.652 90.402 53.760 1.00 35.00 100 THR A O 1
ATOM 810 N N . ASP A 1 102 ? 43.822 90.264 52.469 1.00 36.19 101 ASP A N 1
ATOM 811 C CA . ASP A 1 102 ? 43.793 88.791 52.555 1.00 36.97 101 ASP A CA 1
ATOM 812 C C . ASP A 1 102 ? 45.137 88.342 51.973 1.00 37.58 101 ASP A C 1
ATOM 813 O O . ASP A 1 102 ? 45.635 88.929 50.982 1.00 36.50 101 ASP A O 1
ATOM 818 N N . LEU A 1 103 ? 45.740 87.346 52.601 1.00 35.69 102 LEU A N 1
ATOM 819 C CA . LEU A 1 103 ? 47.083 86.931 52.293 1.00 36.51 102 LEU A CA 1
ATOM 820 C C . LEU A 1 103 ? 47.294 85.425 52.202 1.00 34.87 102 LEU A C 1
ATOM 821 O O . LEU A 1 103 ? 46.843 84.641 53.067 1.00 36.79 102 LEU A O 1
ATOM 826 N N . GLU A 1 104 ? 47.994 85.025 51.154 1.00 35.57 103 GLU A N 1
ATOM 827 C CA . GLU A 1 104 ? 48.469 83.651 50.971 1.00 36.23 103 GLU A CA 1
ATOM 828 C C . GLU A 1 104 ? 49.968 83.715 51.136 1.00 36.84 103 GLU A C 1
ATOM 829 O O . GLU A 1 104 ? 50.689 84.228 50.272 1.00 36.83 103 GLU A O 1
ATOM 835 N N . LEU A 1 105 ? 50.426 83.231 52.293 1.00 37.22 104 LEU A N 1
ATOM 836 C CA . LEU A 1 105 ? 51.837 83.298 52.671 1.00 36.72 104 LEU A CA 1
ATOM 837 C C . LEU A 1 105 ? 52.498 81.945 52.712 1.00 37.15 104 LEU A C 1
ATOM 838 O O . LEU A 1 105 ? 52.022 81.048 53.417 1.00 37.47 104 LEU A O 1
ATOM 843 N N . ALA A 1 106 ? 53.628 81.826 52.008 1.00 38.77 105 ALA A N 1
ATOM 844 C CA . ALA A 1 106 ? 54.463 80.616 52.031 1.00 38.22 105 ALA A CA 1
ATOM 845 C C . ALA A 1 106 ? 55.663 80.884 52.943 1.00 39.52 105 ALA A C 1
ATOM 846 O O . ALA A 1 106 ? 56.296 81.951 52.863 1.00 41.44 105 ALA A O 1
ATOM 848 N N . VAL A 1 107 ? 55.901 79.970 53.884 1.00 39.67 106 VAL A N 1
ATOM 849 C CA . VAL A 1 107 ? 57.075 80.019 54.784 1.00 40.18 106 VAL A CA 1
ATOM 850 C C . VAL A 1 107 ? 57.958 78.809 54.402 1.00 37.88 106 VAL A C 1
ATOM 851 O O . VAL A 1 107 ? 57.632 77.633 54.672 1.00 39.46 106 VAL A O 1
ATOM 855 N N . CYS A 1 108 ? 59.066 79.108 53.734 1.00 39.09 107 CYS A N 1
ATOM 856 C CA . CYS A 1 108 ? 60.025 78.098 53.275 1.00 39.89 107 CYS A CA 1
ATOM 857 C C . CYS A 1 108 ? 61.116 78.006 54.321 1.00 40.73 107 CYS A C 1
ATOM 858 O O . CYS A 1 108 ? 61.671 79.039 54.693 1.00 42.20 107 CYS A O 1
ATOM 861 N N . SER A 1 109 ? 61.420 76.805 54.830 1.00 39.42 108 SER A N 1
ATOM 862 C CA . SER A 1 109 ? 62.424 76.689 55.872 1.00 36.74 108 SER A CA 1
ATOM 863 C C . SER A 1 109 ? 63.449 75.584 55.647 1.00 36.09 108 SER A C 1
ATOM 864 O O . SER A 1 109 ? 63.172 74.599 54.988 1.00 36.94 108 SER A O 1
ATOM 867 N N . ALA A 1 110 ? 64.632 75.785 56.225 1.00 36.86 109 ALA A N 1
ATOM 868 C CA . ALA A 1 110 ? 65.747 74.837 56.159 1.00 36.29 109 ALA A CA 1
ATOM 869 C C . ALA A 1 110 ? 66.714 75.147 57.286 1.00 37.85 109 ALA A C 1
ATOM 870 O O . ALA A 1 110 ? 66.592 76.200 57.939 1.00 37.44 109 ALA A O 1
ATOM 872 N N . PRO A 1 111 ? 67.666 74.241 57.548 1.00 38.69 110 PRO A N 1
ATOM 873 C CA . PRO A 1 111 ? 68.624 74.546 58.617 1.00 39.07 110 PRO A CA 1
ATOM 874 C C . PRO A 1 111 ? 69.410 75.851 58.395 1.00 39.02 110 PRO A C 1
ATOM 875 O O . PRO A 1 111 ? 69.822 76.185 57.269 1.00 39.29 110 PRO A O 1
ATOM 879 N N . GLY A 1 112 ? 69.528 76.608 59.491 1.00 37.99 111 GLY A N 1
ATOM 880 C CA . GLY A 1 112 ? 70.255 77.843 59.513 1.00 39.66 111 GLY A CA 1
ATOM 881 C C . GLY A 1 112 ? 71.413 77.815 60.485 1.00 39.11 111 GLY A C 1
ATOM 882 O O . GLY A 1 112 ? 71.303 77.311 61.589 1.00 40.19 111 GLY A O 1
ATOM 883 N N . PHE A 1 113 ? 72.521 78.388 60.053 1.00 40.25 112 PHE A N 1
ATOM 884 C CA . PHE A 1 113 ? 73.754 78.443 60.833 1.00 42.48 112 PHE A CA 1
ATOM 885 C C . PHE A 1 113 ? 74.580 79.708 60.622 1.00 41.87 112 PHE A C 1
ATOM 886 O O . PHE A 1 113 ? 75.459 79.977 61.420 1.00 41.69 112 PHE A O 1
ATOM 894 N N . GLY A 1 114 ? 74.261 80.517 59.615 1.00 39.41 113 GLY A N 1
ATOM 895 C CA . GLY A 1 114 ? 75.075 81.649 59.253 1.00 39.46 113 GLY A CA 1
ATOM 896 C C . GLY A 1 114 ? 74.702 82.947 59.922 1.00 41.09 113 GLY A C 1
ATOM 897 O O . GLY A 1 114 ? 73.907 82.981 60.849 1.00 43.02 113 GLY A O 1
ATOM 898 N N . GLU A 1 115 ? 75.213 84.033 59.377 1.00 41.30 114 GLU A N 1
ATOM 899 C CA . GLU A 1 115 ? 74.977 85.353 59.963 1.00 45.02 114 GLU A CA 1
ATOM 900 C C . GLU A 1 115 ? 74.567 86.416 58.934 1.00 40.67 114 GLU A C 1
ATOM 901 O O . GLU A 1 115 ? 74.877 87.606 59.063 1.00 39.53 114 GLU A O 1
ATOM 907 N N . LEU A 1 116 ? 73.833 85.970 57.925 1.00 38.48 115 LEU A N 1
ATOM 908 C CA . LEU A 1 116 ? 73.272 86.886 56.927 1.00 37.00 115 LEU A CA 1
ATOM 909 C C . LEU A 1 116 ? 72.217 87.779 57.579 1.00 37.27 115 LEU A C 1
ATOM 910 O O . LEU A 1 116 ? 71.580 87.367 58.560 1.00 35.52 115 LEU A O 1
ATOM 915 N N . PRO A 1 117 ? 72.066 89.018 57.083 1.00 36.37 116 PRO A N 1
ATOM 916 C CA . PRO A 1 117 ? 71.011 89.838 57.646 1.00 38.07 116 PRO A CA 1
ATOM 917 C C . PRO A 1 117 ? 69.640 89.555 57.054 1.00 38.40 116 PRO A C 1
ATOM 918 O O . PRO A 1 117 ? 69.517 88.911 55.991 1.00 37.61 116 PRO A O 1
ATOM 922 N N . VAL A 1 118 ? 68.612 89.990 57.779 1.00 37.84 117 VAL A N 1
ATOM 923 C CA . VAL A 1 118 ? 67.276 90.013 57.253 1.00 35.18 117 VAL A CA 1
ATOM 924 C C . VAL A 1 118 ? 67.318 90.852 55.950 1.00 37.09 117 VAL A C 1
ATOM 925 O O . VAL A 1 118 ? 67.962 91.895 55.907 1.00 36.16 117 VAL A O 1
ATOM 929 N N . ARG A 1 119 ? 66.670 90.406 54.882 1.00 38.02 118 ARG A N 1
ATOM 930 C CA . ARG A 1 119 ? 66.605 91.239 53.676 1.00 40.14 118 ARG A CA 1
ATOM 931 C C . ARG A 1 119 ? 65.334 91.028 52.871 1.00 39.82 118 ARG A C 1
ATOM 932 O O . ARG A 1 119 ? 64.778 89.940 52.839 1.00 39.76 118 ARG A O 1
ATOM 940 N N . LEU A 1 120 ? 64.906 92.093 52.208 1.00 37.86 119 LEU A N 1
ATOM 941 C CA . LEU A 1 120 ? 63.842 92.032 51.262 1.00 38.48 119 LEU A CA 1
ATOM 942 C C . LEU A 1 120 ? 64.364 91.466 49.936 1.00 37.33 119 LEU A C 1
ATOM 943 O O . LEU A 1 120 ? 65.453 91.809 49.490 1.00 38.72 119 LEU A O 1
ATOM 948 N N . ILE A 1 121 ? 63.591 90.568 49.339 1.00 37.58 120 ILE A N 1
ATOM 949 C CA . ILE A 1 121 ? 63.845 90.108 47.967 1.00 38.14 120 ILE A CA 1
ATOM 950 C C . ILE A 1 121 ? 62.642 90.633 47.179 1.00 38.06 120 ILE A C 1
ATOM 951 O O . ILE A 1 121 ? 61.594 89.995 47.087 1.00 36.63 120 ILE A O 1
ATOM 956 N N . SER A 1 122 ? 62.801 91.824 46.624 1.00 38.85 121 SER A N 1
ATOM 957 C CA . SER A 1 122 ? 61.747 92.449 45.851 1.00 39.03 121 SER A CA 1
ATOM 958 C C . SER A 1 122 ? 61.753 91.907 44.410 1.00 38.57 121 SER A C 1
ATOM 959 O O . SER A 1 122 ? 62.689 91.212 44.018 1.00 36.46 121 SER A O 1
ATOM 962 N N . PRO A 1 123 ? 60.692 92.190 43.628 1.00 39.81 122 PRO A N 1
ATOM 963 C CA . PRO A 1 123 ? 60.668 91.756 42.227 1.00 42.47 122 PRO A CA 1
ATOM 964 C C . PRO A 1 123 ? 61.944 92.087 41.431 1.00 43.14 122 PRO A C 1
ATOM 965 O O . PRO A 1 123 ? 62.355 91.298 40.588 1.00 42.87 122 PRO A O 1
ATOM 969 N N . GLN A 1 124 ? 62.566 93.229 41.743 1.00 43.15 123 GLN A N 1
ATOM 970 C CA . GLN A 1 124 ? 63.804 93.687 41.123 1.00 43.60 123 GLN A CA 1
ATOM 971 C C . GLN A 1 124 ? 65.018 92.776 41.440 1.00 41.69 123 GLN A C 1
ATOM 972 O O . GLN A 1 124 ? 65.994 92.806 40.719 1.00 43.98 123 GLN A O 1
ATOM 978 N N . GLU A 1 125 ? 64.953 91.988 42.505 1.00 41.68 124 GLU A N 1
ATOM 979 C CA . GLU A 1 125 ? 66.025 91.035 42.841 1.00 42.91 124 GLU A CA 1
ATOM 980 C C . GLU A 1 125 ? 65.713 89.598 42.405 1.00 42.30 124 GLU A C 1
ATOM 981 O O . GLU A 1 125 ? 66.499 88.713 42.681 1.00 43.88 124 GLU A O 1
ATOM 987 N N . VAL A 1 126 ? 64.571 89.375 41.751 1.00 41.55 125 VAL A N 1
ATOM 988 C CA . VAL A 1 126 ? 64.154 88.044 41.279 1.00 39.83 125 VAL A CA 1
ATOM 989 C C . VAL A 1 126 ? 64.595 87.876 39.832 1.00 40.16 125 VAL A C 1
ATOM 990 O O . VAL A 1 126 ? 64.242 88.696 38.992 1.00 37.44 125 VAL A O 1
ATOM 994 N N . GLY A 1 127 ? 65.382 86.842 39.532 1.00 40.95 126 GLY A N 1
ATOM 995 C CA . GLY A 1 127 ? 65.777 86.567 38.159 1.00 39.11 126 GLY A CA 1
ATOM 996 C C . GLY A 1 127 ? 64.612 85.945 37.377 1.00 37.79 126 GLY A C 1
ATOM 997 O O . GLY A 1 127 ? 64.077 84.931 37.794 1.00 34.95 126 GLY A O 1
ATOM 998 N N . VAL A 1 128 ? 64.226 86.587 36.275 1.00 36.33 127 VAL A N 1
ATOM 999 C CA . VAL A 1 128 ? 63.128 86.157 35.404 1.00 38.36 127 VAL A CA 1
ATOM 1000 C C . VAL A 1 128 ? 63.733 85.521 34.172 1.00 38.16 127 VAL A C 1
ATOM 1001 O O . VAL A 1 128 ? 64.622 86.097 33.549 1.00 40.22 127 VAL A O 1
ATOM 1005 N N . GLU A 1 129 ? 63.295 84.305 33.845 1.00 40.74 128 GLU A N 1
ATOM 1006 C CA . GLU A 1 129 ? 63.781 83.593 32.664 1.00 44.85 128 GLU A CA 1
ATOM 1007 C C . GLU A 1 129 ? 62.689 82.699 32.073 1.00 41.43 128 GLU A C 1
ATOM 1008 O O . GLU A 1 129 ? 61.762 82.279 32.760 1.00 32.91 128 GLU A O 1
ATOM 1014 N N . HIS A 1 130 ? 62.824 82.437 30.788 1.00 45.63 129 HIS A N 1
ATOM 1015 C CA . HIS A 1 130 ? 61.911 81.588 30.029 1.00 49.44 129 HIS A CA 1
ATOM 1016 C C . HIS A 1 130 ? 62.746 80.375 29.673 1.00 50.97 129 HIS A C 1
ATOM 1017 O O . HIS A 1 130 ? 63.742 80.493 28.982 1.00 56.13 129 HIS A O 1
ATOM 1024 N N A ARG A 1 131 ? 62.334 79.218 30.154 0.50 51.84 130 ARG A N 1
ATOM 1025 N N B ARG A 1 131 ? 62.307 79.218 30.165 0.50 51.43 130 ARG A N 1
ATOM 1026 C CA A ARG A 1 131 ? 63.050 77.988 29.927 0.50 52.34 130 ARG A CA 1
ATOM 1027 C CA B ARG A 1 131 ? 62.970 77.919 30.071 0.50 51.47 130 ARG A CA 1
ATOM 1028 C C A ARG A 1 131 ? 62.294 77.187 28.868 0.50 51.83 130 ARG A C 1
ATOM 1029 C C B ARG A 1 131 ? 62.279 77.064 28.975 0.50 51.42 130 ARG A C 1
ATOM 1030 O O A ARG A 1 131 ? 61.085 77.296 28.753 0.50 47.88 130 ARG A O 1
ATOM 1031 O O B ARG A 1 131 ? 61.064 77.008 28.952 0.50 48.27 130 ARG A O 1
ATOM 1046 N N . GLY A 1 132 ? 63.031 76.457 28.040 1.00 52.37 131 GLY A N 1
ATOM 1047 C CA . GLY A 1 132 ? 62.449 75.611 26.953 1.00 52.94 131 GLY A CA 1
ATOM 1048 C C . GLY A 1 132 ? 61.844 76.245 25.695 1.00 53.19 131 GLY A C 1
ATOM 1049 O O . GLY A 1 132 ? 61.747 77.468 25.582 1.00 54.18 131 GLY A O 1
ATOM 1057 N N . GLY A 1 134 ? 58.329 75.680 22.801 1.00 56.37 133 GLY A N 1
ATOM 1058 C CA . GLY A 1 134 ? 56.938 75.075 22.604 1.00 55.09 133 GLY A CA 1
ATOM 1059 C C . GLY A 1 134 ? 56.099 74.450 23.775 1.00 53.23 133 GLY A C 1
ATOM 1060 O O . GLY A 1 134 ? 55.582 75.142 24.709 1.00 44.87 133 GLY A O 1
ATOM 1061 N N . ARG A 1 135 ? 55.929 73.113 23.701 1.00 54.76 134 ARG A N 1
ATOM 1062 C CA . ARG A 1 135 ? 55.203 72.300 24.744 1.00 53.68 134 ARG A CA 1
ATOM 1063 C C . ARG A 1 135 ? 56.117 72.123 26.001 1.00 51.40 134 ARG A C 1
ATOM 1064 O O . ARG A 1 135 ? 55.786 71.510 27.049 1.00 42.34 134 ARG A O 1
ATOM 1072 N N . ASN A 1 136 ? 57.293 72.713 25.900 1.00 48.76 135 ASN A N 1
ATOM 1073 C CA . ASN A 1 136 ? 58.204 72.688 26.981 1.00 50.36 135 ASN A CA 1
ATOM 1074 C C . ASN A 1 136 ? 58.468 74.143 27.515 1.00 45.67 135 ASN A C 1
ATOM 1075 O O . ASN A 1 136 ? 59.236 74.215 28.458 1.00 45.03 135 ASN A O 1
ATOM 1080 N N . GLN A 1 137 ? 57.862 75.242 26.977 1.00 45.96 136 GLN A N 1
ATOM 1081 C CA . GLN A 1 137 ? 58.260 76.654 27.469 1.00 49.40 136 GLN A CA 1
ATOM 1082 C C . GLN A 1 137 ? 57.508 77.254 28.706 1.00 47.92 136 GLN A C 1
ATOM 1083 O O . GLN A 1 137 ? 56.341 77.616 28.631 1.00 53.33 136 GLN A O 1
ATOM 1089 N N . ARG A 1 138 ? 58.275 77.467 29.782 1.00 39.03 137 ARG A N 1
ATOM 1090 C CA . ARG A 1 138 ? 57.817 77.910 31.066 1.00 37.69 137 ARG A CA 1
ATOM 1091 C C . ARG A 1 138 ? 58.441 79.266 31.461 1.00 36.19 137 ARG A C 1
ATOM 1092 O O . ARG A 1 138 ? 59.474 79.653 30.938 1.00 34.69 137 ARG A O 1
ATOM 1100 N N . LEU A 1 139 ? 57.740 80.002 32.298 1.00 36.53 138 LEU A N 1
ATOM 1101 C CA . LEU A 1 139 ? 58.223 81.225 32.876 1.00 34.62 138 LEU A CA 1
ATOM 1102 C C . LEU A 1 139 ? 58.752 80.804 34.240 1.00 34.65 138 LEU A C 1
ATOM 1103 O O . LEU A 1 139 ? 58.056 80.127 34.993 1.00 33.70 138 LEU A O 1
ATOM 1108 N N . VAL A 1 140 ? 59.981 81.228 34.558 1.00 32.47 139 VAL A N 1
ATOM 1109 C CA . VAL A 1 140 ? 60.665 80.888 35.792 1.00 32.67 139 VAL A CA 1
ATOM 1110 C C . VAL A 1 140 ? 61.098 82.190 36.525 1.00 32.41 139 VAL A C 1
ATOM 1111 O O . VAL A 1 140 ? 61.629 83.105 35.897 1.00 33.95 139 VAL A O 1
ATOM 1115 N N . HIS A 1 141 ? 60.750 82.264 37.809 1.00 33.30 140 HIS A N 1
ATOM 1116 C CA . HIS A 1 141 ? 61.140 83.325 38.737 1.00 34.45 140 HIS A CA 1
ATOM 1117 C C . HIS A 1 141 ? 62.058 82.752 39.808 1.00 32.49 140 HIS A C 1
ATOM 1118 O O . HIS A 1 141 ? 61.628 82.003 40.718 1.00 34.80 140 HIS A O 1
ATOM 1125 N N . ASN A 1 142 ? 63.349 83.077 39.692 1.00 34.17 141 ASN A N 1
ATOM 1126 C CA . ASN A 1 142 ? 64.360 82.642 40.674 1.00 35.77 141 ASN A CA 1
ATOM 1127 C C . ASN A 1 142 ? 64.373 83.569 41.884 1.00 36.95 141 ASN A C 1
ATOM 1128 O O . ASN A 1 142 ? 65.095 84.582 41.924 1.00 38.30 141 ASN A O 1
ATOM 1133 N N . ILE A 1 143 ? 63.511 83.230 42.841 1.00 36.82 142 ILE A N 1
ATOM 1134 C CA . ILE A 1 143 ? 63.364 83.978 44.092 1.00 38.00 142 ILE A CA 1
ATOM 1135 C C . ILE A 1 143 ? 64.654 83.910 44.948 1.00 38.42 142 ILE A C 1
ATOM 1136 O O . ILE A 1 143 ? 65.151 84.927 45.401 1.00 36.78 142 ILE A O 1
ATOM 1141 N N . LEU A 1 144 ? 65.196 82.716 45.121 1.00 35.89 143 LEU A N 1
ATOM 1142 C CA . LEU A 1 144 ? 66.357 82.502 45.941 1.00 35.78 143 LEU A CA 1
ATOM 1143 C C . LEU A 1 144 ? 67.235 81.397 45.346 1.00 33.80 143 LEU A C 1
ATOM 1144 O O . LEU A 1 144 ? 67.185 80.242 45.778 1.00 36.73 143 LEU A O 1
ATOM 1149 N N . PRO A 1 145 ? 67.983 81.738 44.289 1.00 35.22 144 PRO A N 1
ATOM 1150 C CA . PRO A 1 145 ? 68.849 80.755 43.626 1.00 36.42 144 PRO A CA 1
ATOM 1151 C C . PRO A 1 145 ? 70.181 80.535 44.339 1.00 37.47 144 PRO A C 1
ATOM 1152 O O . PRO A 1 145 ? 70.519 81.283 45.255 1.00 36.30 144 PRO A O 1
ATOM 1156 N N . ASP A 1 146 ? 70.962 79.566 43.860 1.00 36.08 145 ASP A N 1
ATOM 1157 C CA . ASP A 1 146 ? 72.270 79.265 44.480 1.00 35.86 145 ASP A CA 1
ATOM 1158 C C . ASP A 1 146 ? 73.353 80.329 44.232 1.00 37.09 145 ASP A C 1
ATOM 1159 O O . ASP A 1 146 ? 74.383 80.285 44.878 1.00 36.30 145 ASP A O 1
ATOM 1164 N N . SER A 1 147 ? 73.080 81.268 43.325 1.00 36.10 146 SER A N 1
ATOM 1165 C CA . SER A 1 147 ? 73.916 82.403 43.045 1.00 36.32 146 SER A CA 1
ATOM 1166 C C . SER A 1 147 ? 73.604 83.615 43.948 1.00 36.32 146 SER A C 1
ATOM 1167 O O . SER A 1 147 ? 74.279 84.630 43.831 1.00 36.17 146 SER A O 1
ATOM 1170 N N . GLN A 1 148 ? 72.580 83.508 44.790 1.00 35.96 147 GLN A N 1
ATOM 1171 C CA . GLN A 1 148 ? 72.212 84.534 45.790 1.00 38.05 147 GLN A CA 1
ATOM 1172 C C . GLN A 1 148 ? 72.488 83.928 47.179 1.00 38.81 147 GLN A C 1
ATOM 1173 O O . GLN A 1 148 ? 72.712 82.741 47.285 1.00 39.21 147 GLN A O 1
ATOM 1179 N N . LEU A 1 149 ? 72.476 84.758 48.219 1.00 38.78 148 LEU A N 1
ATOM 1180 C CA . LEU A 1 149 ? 72.885 84.338 49.567 1.00 38.01 148 LEU A CA 1
ATOM 1181 C C . LEU A 1 149 ? 71.790 83.734 50.461 1.00 36.71 148 LEU A C 1
ATOM 1182 O O . LEU A 1 149 ? 70.707 84.290 50.619 1.00 37.91 148 LEU A O 1
ATOM 1187 N N . ALA A 1 150 ? 72.095 82.552 51.009 1.00 36.06 149 ALA A N 1
ATOM 1188 C CA . ALA A 1 150 ? 71.315 81.848 52.012 1.00 36.05 149 ALA A CA 1
ATOM 1189 C C . ALA A 1 150 ? 72.200 80.697 52.517 1.00 35.95 149 ALA A C 1
ATOM 1190 O O . ALA A 1 150 ? 73.151 80.294 51.846 1.00 36.23 149 ALA A O 1
ATOM 1192 N N . ASP A 1 151 ? 71.907 80.165 53.698 1.00 36.64 150 ASP A N 1
ATOM 1193 C CA . ASP A 1 151 ? 72.681 79.057 54.225 1.00 36.28 150 ASP A CA 1
ATOM 1194 C C . ASP A 1 151 ? 72.355 77.723 53.516 1.00 35.24 150 ASP A C 1
ATOM 1195 O O . ASP A 1 151 ? 73.222 76.911 53.238 1.00 33.53 150 ASP A O 1
ATOM 1200 N N . SER A 1 152 ? 71.080 77.542 53.245 1.00 35.43 151 SER A N 1
ATOM 1201 C CA . SER A 1 152 ? 70.505 76.267 52.784 1.00 36.31 151 SER A CA 1
ATOM 1202 C C . SER A 1 152 ? 69.440 76.378 51.681 1.00 37.62 151 SER A C 1
ATOM 1203 O O . SER A 1 152 ? 69.456 75.610 50.708 1.00 37.76 151 SER A O 1
ATOM 1206 N N . LEU A 1 153 ? 68.531 77.347 51.845 1.00 38.66 152 LEU A N 1
ATOM 1207 C CA . LEU A 1 153 ? 67.338 77.510 50.985 1.00 38.68 152 LEU A CA 1
ATOM 1208 C C . LEU A 1 153 ? 67.583 77.856 49.518 1.00 37.62 152 LEU A C 1
ATOM 1209 O O . LEU A 1 153 ? 68.391 78.727 49.181 1.00 35.75 152 LEU A O 1
ATOM 1214 N N . LEU A 1 154 ? 66.839 77.155 48.658 1.00 38.19 153 LEU A N 1
ATOM 1215 C CA . LEU A 1 154 ? 66.784 77.411 47.235 1.00 37.21 153 LEU A CA 1
ATOM 1216 C C . LEU A 1 154 ? 65.283 77.482 46.966 1.00 37.22 153 LEU A C 1
ATOM 1217 O O . LEU A 1 154 ? 64.563 76.567 47.322 1.00 36.73 153 LEU A O 1
ATOM 1222 N N . VAL A 1 155 ? 64.834 78.579 46.357 1.00 37.08 154 VAL A N 1
ATOM 1223 C CA . VAL A 1 155 ? 63.400 78.851 46.125 1.00 35.85 154 VAL A CA 1
ATOM 1224 C C . VAL A 1 155 ? 63.188 79.351 44.695 1.00 37.01 154 VAL A C 1
ATOM 1225 O O . VAL A 1 155 ? 63.912 80.222 44.199 1.00 37.15 154 VAL A O 1
ATOM 1229 N N . VAL A 1 156 ? 62.211 78.743 44.021 1.00 38.60 155 VAL A N 1
ATOM 1230 C CA . VAL A 1 156 ? 61.872 79.114 42.655 1.00 36.75 155 VAL A CA 1
ATOM 1231 C C . VAL A 1 156 ? 60.353 78.944 42.465 1.00 37.52 155 VAL A C 1
ATOM 1232 O O . VAL A 1 156 ? 59.739 78.124 43.131 1.00 37.11 155 VAL A O 1
ATOM 1236 N N . GLU A 1 157 ? 59.764 79.748 41.578 1.00 36.95 156 GLU A N 1
ATOM 1237 C CA . GLU A 1 157 ? 58.368 79.572 41.165 1.00 35.84 156 GLU A CA 1
ATOM 1238 C C . GLU A 1 157 ? 58.358 79.446 39.612 1.00 35.81 156 GLU A C 1
ATOM 1239 O O . GLU A 1 157 ? 59.132 80.097 38.887 1.00 37.60 156 GLU A O 1
ATOM 1245 N N . VAL A 1 158 ? 57.500 78.556 39.115 1.00 34.88 157 VAL A N 1
ATOM 1246 C CA . VAL A 1 158 ? 57.390 78.225 37.708 1.00 33.94 157 VAL A CA 1
ATOM 1247 C C . VAL A 1 158 ? 55.925 78.231 37.226 1.00 33.26 157 VAL A C 1
ATOM 1248 O O . VAL A 1 158 ? 55.029 77.792 37.962 1.00 34.62 157 VAL A O 1
ATOM 1252 N N . TYR A 1 159 ? 55.727 78.768 36.014 1.00 33.46 158 TYR A N 1
ATOM 1253 C CA . TYR A 1 159 ? 54.436 78.858 35.343 1.00 32.36 158 TYR A CA 1
ATOM 1254 C C . TYR A 1 159 ? 54.459 77.988 34.126 1.00 31.82 158 TYR A C 1
ATOM 1255 O O . TYR A 1 159 ? 55.268 78.183 33.230 1.00 33.48 158 TYR A O 1
ATOM 1264 N N . THR A 1 160 ? 53.540 77.017 34.106 1.00 36.02 159 THR A N 1
ATOM 1265 C CA . THR A 1 160 ? 53.427 76.056 33.027 1.00 38.06 159 THR A CA 1
ATOM 1266 C C . THR A 1 160 ? 52.031 76.199 32.417 1.00 37.57 159 THR A C 1
ATOM 1267 O O . THR A 1 160 ? 51.041 75.848 33.030 1.00 39.75 159 THR A O 1
ATOM 1271 N N . ASN A 1 161 ? 51.970 76.677 31.191 1.00 35.67 160 ASN A N 1
ATOM 1272 C CA . ASN A 1 161 ? 50.665 76.833 30.517 1.00 37.73 160 ASN A CA 1
ATOM 1273 C C . ASN A 1 161 ? 50.047 75.488 30.142 1.00 39.02 160 ASN A C 1
ATOM 1274 O O . ASN A 1 161 ? 50.766 74.489 29.936 1.00 37.11 160 ASN A O 1
ATOM 1279 N N . ALA A 1 162 ? 48.710 75.456 30.166 1.00 38.24 161 ALA A N 1
ATOM 1280 C CA . ALA A 1 162 ? 47.924 74.234 29.942 1.00 37.55 161 ALA A CA 1
ATOM 1281 C C . ALA A 1 162 ? 48.394 73.516 28.674 1.00 40.26 161 ALA A C 1
ATOM 1282 O O . ALA A 1 162 ? 48.443 74.125 27.596 1.00 40.90 161 ALA A O 1
ATOM 1284 N N A GLY A 1 163 ? 48.718 72.231 28.863 0.50 41.61 162 GLY A N 1
ATOM 1285 N N B GLY A 1 163 ? 48.779 72.244 28.748 0.50 42.24 162 GLY A N 1
ATOM 1286 C CA A GLY A 1 163 ? 49.226 71.366 27.803 0.50 42.01 162 GLY A CA 1
ATOM 1287 C CA B GLY A 1 163 ? 49.269 71.558 27.521 0.50 42.24 162 GLY A CA 1
ATOM 1288 C C A GLY A 1 163 ? 50.691 70.999 28.022 0.50 41.79 162 GLY A C 1
ATOM 1289 C C B GLY A 1 163 ? 50.792 71.514 27.354 0.50 42.47 162 GLY A C 1
ATOM 1290 O O A GLY A 1 163 ? 51.041 69.780 28.016 0.50 34.08 162 GLY A O 1
ATOM 1291 O O B GLY A 1 163 ? 51.312 71.141 26.296 0.50 42.44 162 GLY A O 1
ATOM 1292 N N . ALA A 1 164 ? 51.499 72.037 28.346 1.00 40.54 163 ALA A N 1
ATOM 1293 C CA . ALA A 1 164 ? 52.946 71.921 28.461 1.00 39.40 163 ALA A CA 1
ATOM 1294 C C . ALA A 1 164 ? 53.388 71.019 29.615 1.00 36.42 163 ALA A C 1
ATOM 1295 O O . ALA A 1 164 ? 52.684 70.816 30.630 1.00 37.09 163 ALA A O 1
ATOM 1297 N N . THR A 1 165 ? 54.613 70.523 29.463 1.00 36.74 164 THR A N 1
ATOM 1298 C CA . THR A 1 165 ? 55.286 69.686 30.458 1.00 36.44 164 THR A CA 1
ATOM 1299 C C . THR A 1 165 ? 56.440 70.491 31.087 1.00 35.19 164 THR A C 1
ATOM 1300 O O . THR A 1 165 ? 57.195 71.124 30.363 1.00 37.38 164 THR A O 1
ATOM 1304 N N . SER A 1 166 ? 56.546 70.474 32.418 1.00 35.53 165 SER A N 1
ATOM 1305 C CA . SER A 1 166 ? 57.623 71.175 33.132 1.00 39.02 165 SER A CA 1
ATOM 1306 C C . SER A 1 166 ? 58.344 70.195 34.079 1.00 37.56 165 SER A C 1
ATOM 1307 O O . SER A 1 166 ? 57.937 69.029 34.187 1.00 36.21 165 SER A O 1
ATOM 1310 N N . SER A 1 167 ? 59.442 70.664 34.708 1.00 38.96 166 SER A N 1
ATOM 1311 C CA . SER A 1 167 ? 60.378 69.787 35.431 1.00 40.45 166 SER A CA 1
ATOM 1312 C C . SER A 1 167 ? 60.747 68.619 34.455 1.00 37.45 166 SER A C 1
ATOM 1313 O O . SER A 1 167 ? 60.902 67.459 34.828 1.00 36.29 166 SER A O 1
ATOM 1316 N N . TRP A 1 168 ? 60.951 69.018 33.217 1.00 36.67 167 TRP A N 1
ATOM 1317 C CA . TRP A 1 168 ? 61.082 68.128 32.101 1.00 37.37 167 TRP A CA 1
ATOM 1318 C C . TRP A 1 168 ? 61.974 68.795 31.069 1.00 38.97 167 TRP A C 1
ATOM 1319 O O . TRP A 1 168 ? 61.813 69.971 30.815 1.00 41.98 167 TRP A O 1
ATOM 1330 N N . PRO A 1 169 ? 62.917 68.052 30.435 1.00 38.61 168 PRO A N 1
ATOM 1331 C CA . PRO A 1 169 ? 63.245 66.631 30.550 1.00 39.46 168 PRO A CA 1
ATOM 1332 C C . PRO A 1 169 ? 63.541 66.284 31.997 1.00 36.60 168 PRO A C 1
ATOM 1333 O O . PRO A 1 169 ? 64.062 67.111 32.755 1.00 38.84 168 PRO A O 1
ATOM 1337 N N . ALA A 1 170 ? 63.162 65.064 32.345 1.00 35.04 169 ALA A N 1
ATOM 1338 C CA . ALA A 1 170 ? 63.229 64.515 33.702 1.00 36.02 169 ALA A CA 1
ATOM 1339 C C . ALA A 1 170 ? 64.624 64.696 34.287 1.00 34.83 169 ALA A C 1
ATOM 1340 O O . ALA A 1 170 ? 65.624 64.343 33.617 1.00 33.92 169 ALA A O 1
ATOM 1342 N N . HIS A 1 171 ? 64.694 65.230 35.507 1.00 36.24 170 HIS A N 1
ATOM 1343 C CA . HIS A 1 171 ? 65.988 65.417 36.208 1.00 35.56 170 HIS A CA 1
ATOM 1344 C C . HIS A 1 171 ? 65.855 64.882 37.629 1.00 33.64 170 HIS A C 1
ATOM 1345 O O . HIS A 1 171 ? 64.754 64.779 38.133 1.00 34.84 170 HIS A O 1
ATOM 1363 N N . HIS A 1 173 ? 68.001 65.010 41.635 1.00 37.19 172 HIS A N 1
ATOM 1364 C CA . HIS A 1 173 ? 68.972 65.638 42.547 1.00 36.03 172 HIS A CA 1
ATOM 1365 C C . HIS A 1 173 ? 68.753 64.934 43.893 1.00 35.28 172 HIS A C 1
ATOM 1366 O O . HIS A 1 173 ? 68.244 65.512 44.857 1.00 35.97 172 HIS A O 1
ATOM 1373 N N . ASP A 1 174 ? 69.140 63.669 43.924 1.00 3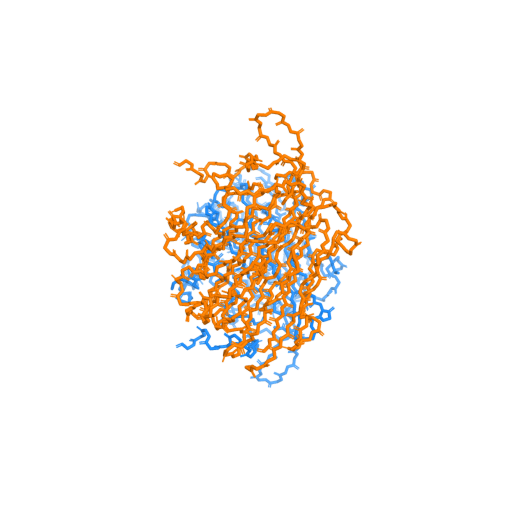6.46 173 ASP A N 1
ATOM 1374 C CA . ASP A 1 174 ? 68.840 62.813 45.087 1.00 36.93 173 ASP A CA 1
ATOM 1375 C C . ASP A 1 174 ? 70.033 62.075 45.673 1.00 37.57 173 ASP A C 1
ATOM 1376 O O . ASP A 1 174 ? 69.863 61.339 46.635 1.00 36.74 173 ASP A O 1
ATOM 1381 N N . THR A 1 175 ? 71.235 62.321 45.112 1.00 36.33 174 THR A N 1
ATOM 1382 C CA . THR A 1 175 ? 72.465 61.670 45.486 1.00 36.79 174 THR A CA 1
ATOM 1383 C C . THR A 1 175 ? 73.644 62.618 45.328 1.00 37.33 174 THR A C 1
ATOM 1384 O O . THR A 1 175 ? 73.734 63.323 44.333 1.00 38.10 174 THR A O 1
ATOM 1388 N N . ALA A 1 176 ? 74.509 62.654 46.343 1.00 35.94 175 ALA A N 1
ATOM 1389 C CA . ALA A 1 176 ? 75.798 63.359 46.275 1.00 35.08 175 ALA A CA 1
ATOM 1390 C C . ALA A 1 176 ? 76.759 62.575 45.344 1.00 35.12 175 ALA A C 1
ATOM 1391 O O . ALA A 1 176 ? 77.254 61.496 45.704 1.00 33.66 175 ALA A O 1
ATOM 1393 N N . VAL A 1 177 ? 76.968 63.106 44.130 1.00 34.45 176 VAL A N 1
ATOM 1394 C CA . VAL A 1 177 ? 77.906 62.617 43.113 1.00 35.01 176 VAL A CA 1
ATOM 1395 C C . VAL A 1 177 ? 78.788 63.842 42.757 1.00 37.74 176 VAL A C 1
ATOM 1396 O O . VAL A 1 177 ? 78.372 64.730 41.993 1.00 35.53 176 VAL A O 1
ATOM 1400 N N . GLU A 1 178 ? 79.992 63.868 43.313 1.00 40.72 177 GLU A N 1
ATOM 1401 C CA . GLU A 1 178 ? 80.898 65.018 43.211 1.00 44.91 177 GLU A CA 1
ATOM 1402 C C . GLU A 1 178 ? 80.985 65.568 41.781 1.00 42.69 177 GLU A C 1
ATOM 1403 O O . GLU A 1 178 ? 81.300 64.826 40.834 1.00 39.47 177 GLU A O 1
ATOM 1409 N N . GLY A 1 179 ? 80.650 66.858 41.664 1.00 43.82 178 GLY A N 1
ATOM 1410 C CA . GLY A 1 179 ? 80.663 67.602 40.401 1.00 45.21 178 GLY A CA 1
ATOM 1411 C C . GLY A 1 179 ? 79.547 67.297 39.405 1.00 44.94 178 GLY A C 1
ATOM 1412 O O . GLY A 1 179 ? 79.548 67.856 38.295 1.00 45.15 178 GLY A O 1
ATOM 1413 N N . GLN A 1 180 ? 78.618 66.413 39.776 1.00 41.03 179 GLN A N 1
ATOM 1414 C CA . GLN A 1 180 ? 77.539 65.965 38.887 1.00 41.59 179 GLN A CA 1
ATOM 1415 C C . GLN A 1 180 ? 76.171 66.153 39.450 1.00 38.70 179 GLN A C 1
ATOM 1416 O O . GLN A 1 180 ? 75.267 66.549 38.722 1.00 37.35 179 GLN A O 1
ATOM 1422 N N . GLU A 1 181 ? 75.987 65.782 40.728 1.00 34.26 180 GLU A N 1
ATOM 1423 C CA . GLU A 1 181 ? 74.702 65.835 41.344 1.00 34.40 180 GLU A CA 1
ATOM 1424 C C . GLU A 1 181 ? 74.812 66.110 42.849 1.00 31.08 180 GLU A C 1
ATOM 1425 O O . GLU A 1 181 ? 75.787 65.753 43.486 1.00 31.75 180 GLU A O 1
ATOM 1431 N N . THR A 1 182 ? 73.801 66.755 43.381 1.00 34.58 181 THR A N 1
ATOM 1432 C CA . THR A 1 182 ? 73.666 66.974 44.810 1.00 36.19 181 THR A CA 1
ATOM 1433 C C . THR A 1 182 ? 72.340 66.345 45.280 1.00 36.67 181 THR A C 1
ATOM 1434 O O . THR A 1 182 ? 71.418 66.149 44.493 1.00 36.31 181 THR A O 1
ATOM 1438 N N . TYR A 1 183 ? 72.296 66.008 46.566 1.00 36.72 182 TYR A N 1
ATOM 1439 C CA . TYR A 1 183 ? 71.074 65.600 47.245 1.00 39.02 182 TYR A CA 1
ATOM 1440 C C . TYR A 1 183 ? 70.322 66.879 47.647 1.00 36.08 182 TYR A C 1
ATOM 1441 O O . TYR A 1 183 ? 70.816 67.688 48.454 1.00 35.11 182 TYR A O 1
ATOM 1450 N N . LEU A 1 184 ? 69.122 67.011 47.111 1.00 34.97 183 LEU A N 1
ATOM 1451 C CA . LEU A 1 184 ? 68.233 68.123 47.395 1.00 35.60 183 LEU A CA 1
ATOM 1452 C C . LEU A 1 184 ? 66.808 67.629 47.504 1.00 34.09 183 LEU A C 1
ATOM 1453 O O . LEU A 1 184 ? 66.234 67.095 46.557 1.00 37.12 183 LEU A O 1
ATOM 1458 N N . GLU A 1 185 ? 66.265 67.730 48.718 1.00 38.30 184 GLU A N 1
ATOM 1459 C CA . GLU A 1 185 ? 64.848 67.470 48.925 1.00 36.66 184 GLU A CA 1
ATOM 1460 C C . GLU A 1 185 ? 64.102 68.588 48.178 1.00 36.39 184 GLU A C 1
ATOM 1461 O O . GLU A 1 185 ? 64.604 69.699 48.091 1.00 36.61 184 GLU A O 1
ATOM 1467 N N . GLU A 1 186 ? 62.916 68.301 47.675 1.00 37.51 185 GLU A N 1
ATOM 1468 C CA . GLU A 1 186 ? 62.146 69.297 46.941 1.00 36.60 185 GLU A CA 1
ATOM 1469 C C . GLU A 1 186 ? 60.635 69.178 47.217 1.00 36.24 185 GLU A C 1
ATOM 1470 O O . GLU A 1 186 ? 60.057 68.092 47.263 1.00 36.98 185 GLU A O 1
ATOM 1476 N N . THR A 1 187 ? 60.023 70.330 47.455 1.00 35.84 186 THR A N 1
ATOM 1477 C CA . THR A 1 187 ? 58.577 70.429 47.592 1.00 36.31 186 THR A CA 1
ATOM 1478 C C . THR A 1 187 ? 58.025 71.241 46.398 1.00 37.44 186 THR A C 1
ATOM 1479 O O . THR A 1 187 ? 58.704 72.112 45.857 1.00 37.99 186 THR A O 1
ATOM 1483 N N . TYR A 1 188 ? 56.799 70.900 45.996 1.00 37.29 187 TYR A N 1
ATOM 1484 C CA . TYR A 1 188 ? 56.020 71.563 44.960 1.00 36.47 187 TYR A CA 1
ATOM 1485 C C . TYR A 1 188 ? 54.721 71.997 45.627 1.00 38.02 187 TYR A C 1
ATOM 1486 O O . TYR A 1 188 ? 54.029 71.167 46.185 1.00 37.78 187 TYR A O 1
ATOM 1495 N N . TYR A 1 189 ? 54.399 73.276 45.545 1.00 36.34 188 TYR A N 1
ATOM 1496 C CA . TYR A 1 189 ? 53.127 73.815 45.999 1.00 36.65 188 TYR A CA 1
ATOM 1497 C C . TYR A 1 189 ? 52.412 74.271 44.721 1.00 37.65 188 TYR A C 1
ATOM 1498 O O . TYR A 1 189 ? 52.760 75.322 44.135 1.00 36.65 188 TYR A O 1
ATOM 1507 N N . HIS A 1 190 ? 51.351 73.541 44.359 1.00 37.30 189 HIS A N 1
ATOM 1508 C CA . HIS A 1 190 ? 50.642 73.749 43.101 1.00 35.29 189 HIS A CA 1
ATOM 1509 C C . HIS A 1 190 ? 49.381 74.610 43.173 1.00 34.24 189 HIS A C 1
ATOM 1510 O O . HIS A 1 190 ? 48.610 74.555 44.148 1.00 37.50 189 HIS A O 1
ATOM 1517 N N . ARG A 1 191 ? 49.198 75.378 42.106 1.00 37.71 190 ARG A N 1
ATOM 1518 C CA . ARG A 1 191 ? 48.031 76.249 41.905 1.00 38.11 190 ARG A CA 1
ATOM 1519 C C . ARG A 1 191 ? 47.554 76.111 40.456 1.00 38.10 190 ARG A C 1
ATOM 1520 O O . ARG A 1 191 ? 48.361 75.843 39.535 1.00 37.13 190 ARG A O 1
ATOM 1528 N N . PHE A 1 192 ? 46.237 76.303 40.264 1.00 37.08 191 PHE A N 1
ATOM 1529 C CA . PHE A 1 192 ? 45.570 76.198 38.961 1.00 37.84 191 PHE A CA 1
ATOM 1530 C C . PHE A 1 192 ? 44.657 77.369 38.653 1.00 38.51 191 PHE A C 1
ATOM 1531 O O . PHE A 1 192 ? 44.079 78.000 39.563 1.00 36.09 191 PHE A O 1
ATOM 1539 N N . ASN A 1 193 ? 44.614 77.686 37.359 1.00 39.85 192 ASN A N 1
ATOM 1540 C CA . ASN A 1 193 ? 43.745 78.685 36.787 1.00 38.60 192 ASN A CA 1
ATOM 1541 C C . ASN A 1 193 ? 43.106 78.138 35.501 1.00 37.99 192 ASN A C 1
ATOM 1542 O O . ASN A 1 193 ? 43.814 77.867 34.509 1.00 37.37 192 ASN A O 1
ATOM 1547 N N . PRO A 1 194 ? 41.763 77.950 35.499 1.00 37.32 193 PRO A N 1
ATOM 1548 C CA . PRO A 1 194 ? 40.791 78.155 36.601 1.00 37.93 193 PRO A CA 1
ATOM 1549 C C . PRO A 1 194 ? 41.083 77.230 37.797 1.00 35.42 193 PRO A C 1
ATOM 1550 O O . PRO A 1 194 ? 41.758 76.219 37.630 1.00 36.96 193 PRO A O 1
ATOM 1554 N N . PRO A 1 195 ? 40.595 77.582 39.015 1.00 37.55 194 PRO A N 1
ATOM 1555 C CA . PRO A 1 195 ? 40.996 76.866 40.237 1.00 38.06 194 PRO A CA 1
ATOM 1556 C C . PRO A 1 195 ? 40.588 75.402 4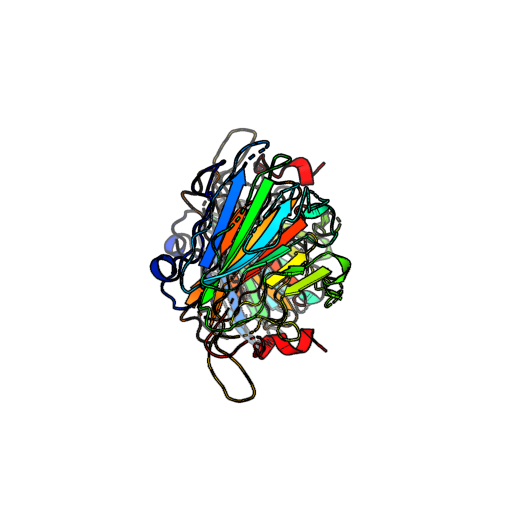0.417 1.00 38.39 194 PRO A C 1
ATOM 1557 O O . PRO A 1 195 ? 41.248 74.715 41.214 1.00 39.69 194 PRO A O 1
ATOM 1561 N N . GLN A 1 196 ? 39.594 74.903 39.673 1.00 38.28 195 GLN A N 1
ATOM 1562 C CA . GLN A 1 196 ? 39.137 73.511 39.853 1.00 38.46 195 GLN A CA 1
ATOM 1563 C C . GLN A 1 196 ? 39.990 72.477 39.083 1.00 38.94 195 GLN A C 1
ATOM 1564 O O . GLN A 1 196 ? 39.692 71.281 39.109 1.00 39.92 195 GLN A O 1
ATOM 1570 N N . GLY A 1 197 ? 41.049 72.935 38.423 1.00 39.04 196 GLY A N 1
ATOM 1571 C CA . GLY A 1 197 ? 41.916 72.056 37.648 1.00 40.54 196 GLY A CA 1
ATOM 1572 C C . GLY A 1 197 ? 42.849 71.158 38.416 1.00 37.89 196 GLY A C 1
ATOM 1573 O O . GLY A 1 197 ? 42.949 71.205 39.648 1.00 38.09 196 GLY A O 1
ATOM 1574 N N . PHE A 1 198 ? 43.540 70.329 37.646 1.00 38.58 197 PHE A N 1
ATOM 1575 C CA . PHE A 1 198 ? 44.582 69.466 38.162 1.00 38.79 197 PHE A CA 1
ATOM 1576 C C . PHE A 1 198 ? 45.670 69.264 37.100 1.00 37.66 197 PHE A C 1
ATOM 1577 O O . PHE A 1 198 ? 45.506 69.645 35.946 1.00 38.74 197 PHE A O 1
ATOM 1585 N N . CYS A 1 199 ? 46.795 68.725 37.558 1.00 39.11 198 CYS A N 1
ATOM 1586 C CA . CYS A 1 199 ? 47.875 68.274 36.717 1.00 38.20 198 CYS A CA 1
ATOM 1587 C C . CYS A 1 199 ? 48.208 66.863 37.199 1.00 37.63 198 CYS A C 1
ATOM 1588 O O . CYS A 1 199 ? 47.698 66.397 38.241 1.00 37.31 198 CYS A O 1
ATOM 1591 N N . LEU A 1 200 ? 49.032 66.182 36.419 1.00 36.10 199 LEU A N 1
ATOM 1592 C CA . LEU A 1 200 ? 49.550 64.864 36.756 1.00 38.22 199 LEU A CA 1
ATOM 1593 C C . LEU A 1 200 ? 51.072 64.978 36.945 1.00 38.99 199 LEU A C 1
ATOM 1594 O O . LEU A 1 200 ? 51.823 65.368 36.015 1.00 37.41 199 LEU A O 1
ATOM 1599 N N . GLN A 1 201 ? 51.519 64.689 38.154 1.00 38.54 200 GLN A N 1
ATOM 1600 C CA . GLN A 1 201 ? 52.960 64.743 38.485 1.00 38.75 200 GLN A CA 1
ATOM 1601 C C . GLN A 1 201 ? 53.416 63.313 38.797 1.00 38.40 200 GLN A C 1
ATOM 1602 O O . GLN A 1 201 ? 52.739 62.588 39.510 1.00 36.49 200 GLN A O 1
ATOM 1608 N N . ARG A 1 202 ? 54.531 62.891 38.210 1.00 36.27 201 ARG A N 1
ATOM 1609 C CA . ARG A 1 202 ? 55.050 61.557 38.404 1.00 35.95 201 ARG A CA 1
ATOM 1610 C C . ARG A 1 202 ? 56.436 61.649 39.050 1.00 36.89 201 ARG A C 1
ATOM 1611 O O . ARG A 1 202 ? 57.297 62.363 38.563 1.00 37.99 201 ARG A O 1
ATOM 1619 N N . VAL A 1 203 ? 56.610 60.957 40.172 1.00 36.29 202 VAL A N 1
ATOM 1620 C CA . VAL A 1 203 ? 57.890 60.839 40.863 1.00 35.98 202 VAL A CA 1
ATOM 1621 C C . VAL A 1 203 ? 58.393 59.398 40.713 1.00 36.80 202 VAL A C 1
ATOM 1622 O O . VAL A 1 203 ? 57.763 58.439 41.136 1.00 37.17 202 VAL A O 1
ATOM 1626 N N . TYR A 1 204 ? 59.546 59.240 40.073 1.00 36.19 203 TYR A N 1
ATOM 1627 C CA . TYR A 1 204 ? 60.059 57.920 39.766 1.00 35.47 203 TYR A CA 1
ATOM 1628 C C . TYR A 1 204 ? 61.587 57.822 39.651 1.00 34.55 203 TYR A C 1
ATOM 1629 O O . TYR A 1 204 ? 62.261 58.765 39.238 1.00 35.71 203 TYR A O 1
ATOM 1638 N N . THR A 1 205 ? 62.101 56.650 39.977 1.00 36.28 204 THR A N 1
ATOM 1639 C CA . THR A 1 205 ? 63.504 56.343 39.861 1.00 38.07 204 THR A CA 1
ATOM 1640 C C . THR A 1 205 ? 63.769 55.549 38.564 1.00 37.03 204 THR A C 1
ATOM 1641 O O . THR A 1 205 ? 62.861 54.973 37.947 1.00 34.10 204 THR A O 1
ATOM 1645 N N . ASP A 1 206 ? 65.022 55.521 38.152 1.00 37.33 205 ASP A N 1
ATOM 1646 C CA . ASP A 1 206 ? 65.443 54.706 37.027 1.00 38.48 205 ASP A CA 1
ATOM 1647 C C . ASP A 1 206 ? 65.032 53.222 37.134 1.00 39.43 205 ASP A C 1
ATOM 1648 O O . ASP A 1 206 ? 64.622 52.645 36.156 1.00 39.66 205 ASP A O 1
ATOM 1653 N N . ASP A 1 207 ? 65.156 52.608 38.312 1.00 39.04 206 ASP A N 1
ATOM 1654 C CA . ASP A 1 207 ? 64.736 51.206 38.479 1.00 39.74 206 ASP A CA 1
ATOM 1655 C C . ASP A 1 207 ? 63.228 51.026 38.773 1.00 39.82 206 ASP A C 1
ATOM 1656 O O . ASP A 1 207 ? 62.783 49.896 38.934 1.00 42.04 206 ASP A O 1
ATOM 1661 N N A ARG A 1 208 ? 62.475 52.128 38.828 0.50 39.77 207 ARG A N 1
ATOM 1662 N N B ARG A 1 208 ? 62.485 52.137 38.825 0.50 39.48 207 ARG A N 1
ATOM 1663 C CA A ARG A 1 208 ? 61.029 52.122 39.087 0.50 40.38 207 ARG A CA 1
ATOM 1664 C CA B ARG A 1 208 ? 61.040 52.165 39.090 0.50 39.89 207 ARG A CA 1
ATOM 1665 C C A ARG A 1 208 ? 60.660 51.552 40.471 0.50 40.67 207 ARG A C 1
ATOM 1666 C C B ARG A 1 208 ? 60.660 51.590 40.475 0.50 40.25 207 ARG A C 1
ATOM 1667 O O A ARG A 1 208 ? 59.493 51.214 40.705 0.50 40.10 207 ARG A O 1
ATOM 1668 O O B ARG A 1 208 ? 59.483 51.296 40.716 0.50 39.44 207 ARG A O 1
ATOM 1683 N N . SER A 1 209 ? 61.644 51.435 41.367 1.00 39.96 208 SER A N 1
ATOM 1684 C CA . SER A 1 209 ? 61.411 50.973 42.746 1.00 41.42 208 SER A CA 1
ATOM 1685 C C . SER A 1 209 ? 60.503 51.988 43.446 1.00 41.29 208 SER A C 1
ATOM 1686 O O . SER A 1 209 ? 59.745 51.637 44.345 1.00 39.81 208 SER A O 1
ATOM 1689 N N . LEU A 1 210 ? 60.603 53.254 43.015 1.00 39.06 209 LEU A N 1
ATOM 1690 C CA . LEU A 1 210 ? 59.665 54.297 43.331 1.00 39.27 209 LEU A CA 1
ATOM 1691 C C . LEU A 1 210 ? 59.083 54.702 41.967 1.00 38.33 209 LEU A C 1
ATOM 1692 O O . LEU A 1 210 ? 59.843 54.972 41.021 1.00 38.31 209 LEU A O 1
ATOM 1697 N N . ASP A 1 211 ? 57.757 54.716 41.853 1.00 38.15 210 ASP A N 1
ATOM 1698 C CA . ASP A 1 211 ? 57.078 55.160 40.627 1.00 36.25 210 ASP A CA 1
ATOM 1699 C C . ASP A 1 211 ? 55.640 55.494 40.997 1.00 36.42 210 ASP A C 1
ATOM 1700 O O . ASP A 1 211 ? 54.777 54.622 41.028 1.00 37.99 210 ASP A O 1
ATOM 1705 N N . GLU A 1 212 ? 55.427 56.755 41.319 1.00 37.94 211 GLU A N 1
ATOM 1706 C CA . GLU A 1 212 ? 54.136 57.261 41.764 1.00 41.56 211 GLU A CA 1
ATOM 1707 C C . GLU A 1 212 ? 53.651 58.421 40.902 1.00 38.99 211 GLU A C 1
ATOM 1708 O O . GLU A 1 212 ? 54.362 59.404 40.761 1.00 40.54 211 GLU A O 1
ATOM 1714 N N A CYS A 1 213 ? 52.474 58.256 40.307 0.50 39.11 212 CYS A N 1
ATOM 1715 N N B CYS A 1 213 ? 52.423 58.315 40.380 0.50 40.75 212 CYS A N 1
ATOM 1716 C CA A CYS A 1 213 ? 51.811 59.309 39.573 0.50 37.70 212 CYS A CA 1
ATOM 1717 C CA B CYS A 1 213 ? 51.740 59.384 39.640 0.50 42.11 212 CYS A CA 1
ATOM 1718 C C A CYS A 1 213 ? 50.608 59.700 40.421 0.50 36.41 212 CYS A C 1
ATOM 1719 C C B CYS A 1 213 ? 50.671 59.996 40.545 0.50 41.43 212 CYS A C 1
ATOM 1720 O O A CYS A 1 213 ? 49.927 58.837 40.980 0.50 35.31 212 CYS A O 1
ATOM 1721 O O B CYS A 1 213 ? 49.930 59.277 41.205 0.50 40.97 212 CYS A O 1
ATOM 1742 N N . ALA A 1 215 ? 47.405 62.870 40.853 1.00 36.02 214 ALA A N 1
ATOM 1743 C CA . ALA A 1 215 ? 46.535 63.895 40.310 1.00 37.87 214 ALA A CA 1
ATOM 1744 C C . ALA A 1 215 ? 46.600 65.033 41.346 1.00 37.73 214 ALA A C 1
ATOM 1745 O O . ALA A 1 215 ? 46.106 64.863 42.501 1.00 39.09 214 ALA A O 1
ATOM 1747 N N . VAL A 1 216 ? 47.162 66.188 40.964 1.00 38.14 215 VAL A N 1
ATOM 1748 C CA . VAL A 1 216 ? 47.428 67.288 41.889 1.00 38.52 215 VAL A CA 1
ATOM 1749 C C . VAL A 1 216 ? 46.426 68.420 41.679 1.00 38.04 215 VAL A C 1
ATOM 1750 O O . VAL A 1 216 ? 46.260 68.890 40.577 1.00 38.59 215 VAL A O 1
ATOM 1754 N N . TYR A 1 217 ? 45.739 68.816 42.744 1.00 36.70 216 TYR A N 1
ATOM 1755 C CA . TYR A 1 217 ? 44.746 69.888 42.684 1.00 36.42 216 TYR A CA 1
ATOM 1756 C C . TYR A 1 217 ? 45.231 71.158 43.406 1.00 36.79 216 TYR A C 1
ATOM 1757 O O . TYR A 1 217 ? 46.323 71.197 43.968 1.00 36.33 216 TYR A O 1
ATOM 1766 N N . ASN A 1 218 ? 44.440 72.217 43.278 1.00 37.70 217 ASN A N 1
ATOM 1767 C CA . ASN A 1 218 ? 44.760 73.547 43.806 1.00 36.25 217 ASN A CA 1
ATOM 1768 C C . ASN A 1 218 ? 45.137 73.581 45.297 1.00 36.90 217 ASN A C 1
ATOM 1769 O O . ASN A 1 218 ? 44.415 73.104 46.186 1.00 36.59 217 ASN A O 1
ATOM 1774 N N . ARG A 1 219 ? 46.337 74.098 45.535 1.00 35.83 218 ARG A N 1
ATOM 1775 C CA . ARG A 1 219 ? 46.950 74.224 46.857 1.00 35.86 218 ARG A CA 1
ATOM 1776 C C . ARG A 1 219 ? 47.493 72.914 47.469 1.00 35.92 218 ARG A C 1
ATOM 1777 O O . ARG A 1 219 ? 47.864 72.896 48.647 1.00 35.75 218 ARG A O 1
ATOM 1785 N N . ASP A 1 220 ? 47.576 71.852 46.662 1.00 38.28 219 ASP A N 1
ATOM 1786 C CA . ASP A 1 220 ? 48.195 70.610 47.092 1.00 36.84 219 ASP A CA 1
ATOM 1787 C C . ASP A 1 220 ? 49.711 70.734 47.027 1.00 36.14 219 ASP A C 1
ATOM 1788 O O . ASP A 1 220 ? 50.263 71.567 46.287 1.00 37.59 219 ASP A O 1
ATOM 1793 N N . VAL A 1 221 ? 50.355 69.947 47.878 1.00 36.35 220 VAL A N 1
ATOM 1794 C CA . VAL A 1 221 ? 51.817 69.834 47.932 1.00 37.52 220 VAL A CA 1
ATOM 1795 C C . VAL A 1 221 ? 52.266 68.409 47.526 1.00 36.48 220 VAL A C 1
ATOM 1796 O O . VAL A 1 221 ? 51.594 67.419 47.877 1.00 37.51 220 VAL A O 1
ATOM 1800 N N . VAL A 1 222 ? 53.300 68.351 46.670 1.00 37.53 221 VAL A N 1
ATOM 1801 C CA . VAL A 1 222 ? 53.988 67.124 46.312 1.00 38.15 221 VAL A CA 1
ATOM 1802 C C . VAL A 1 222 ? 55.403 67.215 46.888 1.00 38.54 221 VAL A C 1
ATOM 1803 O O . VAL A 1 222 ? 56.105 68.239 46.736 1.00 38.97 221 VAL A O 1
ATOM 1818 N N . VAL A 1 224 ? 59.179 65.490 46.914 1.00 38.33 223 VAL A N 1
ATOM 1819 C CA . VAL A 1 224 ? 60.097 64.772 46.030 1.00 37.59 223 VAL A CA 1
ATOM 1820 C C . VAL A 1 224 ? 61.342 64.348 46.849 1.00 37.43 223 VAL A C 1
ATOM 1821 O O . VAL A 1 224 ? 62.349 65.078 46.930 1.00 37.40 223 VAL A O 1
ATOM 1825 N N . PRO A 1 225 ? 61.278 63.166 47.479 1.00 38.37 224 PRO A N 1
ATOM 1826 C CA . PRO A 1 225 ? 62.414 62.754 48.313 1.00 38.26 224 PRO A CA 1
ATOM 1827 C C . PRO A 1 225 ? 63.631 62.183 47.526 1.00 36.30 224 PRO A C 1
ATOM 1828 O O . PRO A 1 225 ? 64.750 62.133 48.045 1.00 37.91 224 PRO A O 1
ATOM 1843 N N . GLY A 1 227 ? 64.391 60.763 42.982 1.00 38.25 226 GLY A N 1
ATOM 1844 C CA . GLY A 1 227 ? 63.966 60.510 41.608 1.00 37.10 226 GLY A CA 1
ATOM 1845 C C . GLY A 1 227 ? 63.633 61.706 40.725 1.00 34.37 226 GLY A C 1
ATOM 1846 O O . GLY A 1 227 ? 63.709 62.915 41.109 1.00 35.47 226 GLY A O 1
ATOM 1847 N N . TYR A 1 228 ? 63.217 61.318 39.528 1.00 34.47 227 TYR A N 1
ATOM 1848 C CA . TYR A 1 228 ? 62.677 62.200 38.456 1.00 35.05 227 TYR A CA 1
ATOM 1849 C C . TYR A 1 228 ? 61.312 62.649 38.889 1.00 36.16 227 TYR A C 1
ATOM 1850 O O . TYR A 1 228 ? 60.622 61.928 39.612 1.00 35.23 227 TYR A O 1
ATOM 1859 N N . HIS A 1 229 ? 60.912 63.848 38.473 1.00 35.56 228 HIS A N 1
ATOM 1860 C CA . HIS A 1 229 ? 59.648 64.424 38.972 1.00 35.30 228 HIS A CA 1
ATOM 1861 C C . HIS A 1 229 ? 58.934 65.393 38.005 1.00 34.30 228 HIS A C 1
ATOM 1862 O O . HIS A 1 229 ? 58.552 66.526 38.396 1.00 37.69 228 HIS A O 1
ATOM 1869 N N . PRO A 1 230 ? 58.718 64.945 36.758 1.00 34.20 229 PRO A N 1
ATOM 1870 C CA . PRO A 1 230 ? 58.029 65.846 35.801 1.00 37.68 229 PRO A CA 1
ATOM 1871 C C . PRO A 1 230 ? 56.543 66.127 36.114 1.00 36.00 229 PRO A C 1
ATOM 1872 O O . PRO A 1 230 ? 55.855 65.300 36.758 1.00 37.43 229 PRO A O 1
ATOM 1876 N N . VAL A 1 231 ? 56.093 67.292 35.639 1.00 39.68 230 VAL A N 1
ATOM 1877 C CA . VAL A 1 231 ? 54.729 67.766 35.761 1.00 38.74 230 VAL A CA 1
ATOM 1878 C C . VAL A 1 231 ? 54.076 67.843 34.368 1.00 38.21 230 VAL A C 1
ATOM 1879 O O . VAL A 1 231 ? 54.531 68.589 33.478 1.00 36.59 230 VAL A O 1
ATOM 1883 N N . ALA A 1 232 ? 53.001 67.083 34.191 1.00 37.44 231 ALA A N 1
ATOM 1884 C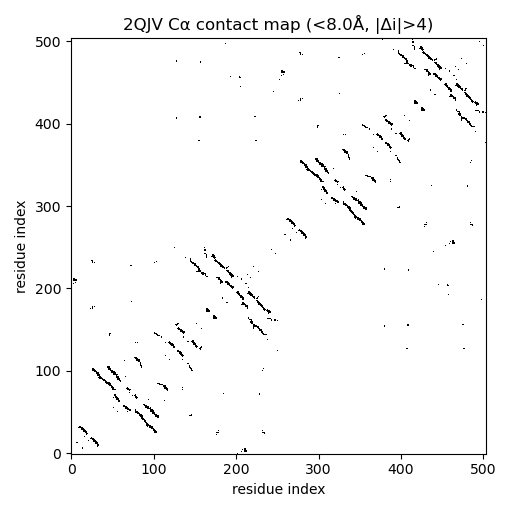 CA . ALA A 1 232 ? 52.201 67.110 32.957 1.00 36.35 231 ALA A CA 1
ATOM 1885 C C . ALA A 1 232 ? 50.899 67.878 33.221 1.00 37.14 231 ALA A C 1
ATOM 1886 O O . ALA A 1 232 ? 50.065 67.466 34.028 1.00 36.78 231 ALA A O 1
ATOM 1888 N N . THR A 1 233 ? 50.743 69.008 32.551 1.00 36.93 232 THR A N 1
ATOM 1889 C CA . THR A 1 233 ? 49.537 69.814 32.675 1.00 37.43 232 THR A CA 1
ATOM 1890 C C . THR A 1 233 ? 48.447 69.328 31.682 1.00 36.65 232 THR A C 1
ATOM 1891 O O . THR A 1 233 ? 48.714 68.644 30.701 1.00 34.80 232 THR A O 1
ATOM 1895 N N . ILE A 1 234 ? 47.221 69.768 31.960 1.00 37.72 233 ILE A N 1
ATOM 1896 C CA . ILE A 1 234 ? 45.984 69.377 31.319 1.00 37.44 233 ILE A CA 1
ATOM 1897 C C . ILE A 1 234 ? 45.347 70.559 30.590 1.00 35.48 233 ILE A C 1
ATOM 1898 O O . ILE A 1 234 ? 45.248 71.651 31.161 1.00 35.87 233 ILE A O 1
ATOM 1903 N N . ALA A 1 235 ? 44.952 70.346 29.338 1.00 35.74 234 ALA A N 1
ATOM 1904 C CA . ALA A 1 235 ? 44.265 71.357 28.519 1.00 35.81 234 ALA A CA 1
ATOM 1905 C C . ALA A 1 235 ? 43.163 72.082 29.323 1.00 38.24 234 ALA A C 1
ATOM 1906 O O . ALA A 1 235 ? 42.315 71.446 29.964 1.00 36.82 234 ALA A O 1
ATOM 1908 N N . GLY A 1 236 ? 43.176 73.414 29.265 1.00 38.82 235 GLY A N 1
ATOM 1909 C CA . GLY A 1 236 ? 42.210 74.240 29.989 1.00 38.62 235 GLY A CA 1
ATOM 1910 C C . GLY A 1 236 ? 42.654 74.742 31.341 1.00 35.27 235 GLY A C 1
ATOM 1911 O O . GLY A 1 236 ? 42.123 75.739 31.833 1.00 35.70 235 GLY A O 1
ATOM 1912 N N . TYR A 1 237 ? 43.652 74.091 31.939 1.00 37.36 236 TYR A N 1
ATOM 1913 C CA . TYR A 1 237 ? 44.144 74.460 33.269 1.00 37.30 236 TYR A CA 1
ATOM 1914 C C . TYR A 1 237 ? 45.615 74.829 33.331 1.00 36.79 236 TYR A C 1
ATOM 1915 O O . TYR A 1 237 ? 46.507 73.970 33.311 1.00 36.73 236 TYR A O 1
ATOM 1924 N N . ASP A 1 238 ? 45.837 76.136 33.392 1.00 36.69 237 ASP A N 1
ATOM 1925 C CA . ASP A 1 238 ? 47.176 76.687 33.596 1.00 37.81 237 ASP A CA 1
ATOM 1926 C C . ASP A 1 238 ? 47.663 76.310 35.021 1.00 38.93 237 ASP A C 1
ATOM 1927 O O . ASP A 1 238 ? 46.880 76.196 35.985 1.00 37.51 237 ASP A O 1
ATOM 1932 N N . ASN A 1 239 ? 48.960 76.059 35.127 1.00 38.23 238 ASN A N 1
ATOM 1933 C CA . ASN A 1 239 ? 49.601 75.628 36.360 1.00 36.21 238 ASN A CA 1
ATOM 1934 C C . ASN A 1 239 ? 50.695 76.618 36.808 1.00 35.46 238 ASN A C 1
ATOM 1935 O O . ASN A 1 239 ? 51.282 77.347 36.010 1.00 37.10 238 ASN A O 1
ATOM 1940 N N . TYR A 1 240 ? 50.876 76.653 38.116 1.00 37.57 239 TYR A N 1
ATOM 1941 C CA . TYR A 1 240 ? 51.884 77.377 38.807 1.00 36.34 239 TYR A CA 1
ATOM 1942 C C . TYR A 1 240 ? 52.358 76.462 39.933 1.00 36.36 239 TYR A C 1
ATOM 1943 O O . TYR A 1 240 ? 51.562 75.710 40.505 1.00 35.89 239 TYR A O 1
ATOM 1952 N N . TYR A 1 241 ? 53.652 76.494 40.222 1.00 36.09 240 TYR A N 1
ATOM 1953 C CA . TYR A 1 241 ? 54.154 75.904 41.464 1.00 38.26 240 TYR A CA 1
ATOM 1954 C C . TYR A 1 241 ? 55.332 76.661 42.049 1.00 38.28 240 TYR A C 1
ATOM 1955 O O . TYR A 1 241 ? 56.137 77.254 41.330 1.00 35.51 240 TYR A O 1
ATOM 1964 N N . LEU A 1 242 ? 55.355 76.683 43.389 1.00 38.34 241 LEU A N 1
ATOM 1965 C CA . LEU A 1 242 ? 56.418 77.245 44.187 1.00 37.10 241 LEU A CA 1
ATOM 1966 C C . LEU A 1 242 ? 57.193 76.075 44.765 1.00 36.34 241 LEU A C 1
ATOM 1967 O O . LEU A 1 242 ? 56.597 75.182 45.400 1.00 36.56 241 LEU A O 1
ATOM 1972 N N . ASN A 1 243 ? 58.491 76.046 44.489 1.00 36.89 242 ASN A N 1
ATOM 1973 C CA . ASN A 1 243 ? 59.410 74.987 44.948 1.00 37.50 242 ASN A CA 1
ATOM 1974 C C . ASN A 1 243 ? 60.384 75.469 45.983 1.00 34.68 242 ASN A C 1
ATOM 1975 O O . ASN A 1 243 ? 60.884 76.603 45.918 1.00 37.88 242 ASN A O 1
ATOM 1980 N N . VAL A 1 244 ? 60.644 74.596 46.952 1.00 36.06 243 VAL A N 1
ATOM 1981 C CA . VAL A 1 244 ? 61.667 74.781 47.981 1.00 35.70 243 VAL A CA 1
ATOM 1982 C C . VAL A 1 244 ? 62.622 73.567 47.870 1.00 36.44 243 VAL A C 1
ATOM 1983 O O . VAL A 1 244 ? 62.176 72.402 47.743 1.00 38.09 243 VAL A O 1
ATOM 1995 N N . ALA A 1 246 ? 66.581 72.096 49.559 1.00 36.21 245 ALA A N 1
ATOM 1996 C CA . ALA A 1 246 ? 67.713 72.173 50.487 1.00 35.97 245 ALA A CA 1
ATOM 1997 C C . ALA A 1 246 ? 68.335 70.791 50.676 1.00 35.58 245 ALA A C 1
ATOM 1998 O O . ALA A 1 246 ? 67.679 69.762 50.453 1.00 35.80 245 ALA A O 1
ATOM 2000 N N . GLY A 1 247 ? 69.613 70.803 51.057 1.00 34.87 246 GLY A N 1
ATOM 2001 C CA . GLY A 1 247 ? 70.423 69.613 51.346 1.00 36.03 246 GLY A CA 1
ATOM 2002 C C . GLY A 1 247 ? 71.721 69.978 52.022 1.00 35.79 246 GLY A C 1
ATOM 2003 O O . GLY A 1 247 ? 71.886 71.120 52.435 1.00 37.58 246 GLY A O 1
ATOM 2004 N N . PRO A 1 248 ? 72.675 69.016 52.117 1.00 36.43 247 PRO A N 1
ATOM 2005 C CA . PRO A 1 248 ? 73.931 69.346 52.792 1.00 37.16 247 PRO A CA 1
ATOM 2006 C C . PRO A 1 248 ? 74.816 70.338 52.038 1.00 35.76 247 PRO A C 1
ATOM 2007 O O . PRO A 1 248 ? 75.643 71.006 52.667 1.00 34.20 247 PRO A O 1
ATOM 2011 N N . LEU A 1 249 ? 74.651 70.423 50.721 1.00 35.87 248 LEU A N 1
ATOM 2012 C CA . LEU A 1 249 ? 75.423 71.317 49.860 1.00 36.54 248 LEU A CA 1
ATOM 2013 C C . LEU A 1 249 ? 74.463 72.178 49.038 1.00 34.10 248 LEU A C 1
ATOM 2014 O O . LEU A 1 249 ? 73.661 71.680 48.236 1.00 33.06 248 LEU A O 1
ATOM 2019 N N . ARG A 1 250 ? 74.562 73.494 49.243 1.00 35.41 249 ARG A N 1
ATOM 2020 C CA . ARG A 1 250 ? 73.658 74.433 48.592 1.00 35.27 249 ARG A CA 1
ATOM 2021 C C . ARG A 1 250 ? 74.128 74.749 47.153 1.00 36.23 249 ARG A C 1
ATOM 2022 O O . ARG A 1 250 ? 74.663 75.837 46.862 1.00 37.08 249 ARG A O 1
ATOM 2041 N N . TRP A 1 252 ? 72.651 73.620 43.078 1.00 39.60 251 TRP A N 1
ATOM 2042 C CA . TRP A 1 252 ? 71.641 72.936 42.268 1.00 40.74 251 TRP A CA 1
ATOM 2043 C C . TRP A 1 252 ? 72.377 72.208 41.160 1.00 42.55 251 TRP A C 1
ATOM 2044 O O . TRP A 1 252 ? 72.786 72.815 40.166 1.00 41.54 251 TRP A O 1
ATOM 2055 N N . ARG A 1 253 ? 72.653 70.926 41.399 1.00 39.71 252 ARG A N 1
ATOM 2056 C CA . ARG A 1 253 ? 73.320 70.065 40.432 1.00 37.28 252 ARG A CA 1
ATOM 2057 C C . ARG A 1 253 ? 72.422 68.853 40.230 1.00 36.32 252 ARG A C 1
ATOM 2058 O O . ARG A 1 253 ? 72.041 68.172 41.203 1.00 36.75 252 ARG A O 1
ATOM 2066 N N . PHE A 1 254 ? 72.065 68.582 38.983 1.00 35.97 253 PHE A N 1
ATOM 2067 C CA . PHE A 1 254 ? 71.138 67.484 38.714 1.00 36.01 253 PHE A CA 1
ATOM 2068 C C . PHE A 1 254 ? 71.636 66.616 37.578 1.00 34.25 253 PHE A C 1
ATOM 2069 O O . PHE A 1 254 ? 72.575 66.978 36.833 1.00 36.79 253 PHE A O 1
ATOM 2077 N N . THR A 1 255 ? 71.013 65.458 37.446 1.00 36.04 254 THR A N 1
ATOM 2078 C CA . THR A 1 255 ? 71.287 64.548 36.354 1.00 36.53 254 THR A CA 1
ATOM 2079 C C . THR A 1 255 ? 70.009 64.344 35.551 1.00 34.39 254 THR A C 1
ATOM 2080 O O . THR A 1 255 ? 68.953 64.108 36.103 1.00 32.10 254 THR A O 1
ATOM 2084 N N . TRP A 1 256 ? 70.126 64.425 34.239 1.00 36.08 255 TRP A N 1
ATOM 2085 C CA . TRP A 1 256 ? 69.014 64.132 33.350 1.00 38.85 255 TRP A CA 1
ATOM 2086 C C . TRP A 1 256 ? 68.813 62.631 33.120 1.00 37.92 255 TRP A C 1
ATOM 2087 O O . TRP A 1 256 ? 69.772 61.904 33.009 1.00 36.19 255 TRP A O 1
ATOM 2098 N N . GLU A 1 257 ? 67.557 62.174 33.085 1.00 37.15 256 GLU A N 1
ATOM 2099 C CA . GLU A 1 257 ? 67.242 60.789 32.709 1.00 36.02 256 GLU A CA 1
ATOM 2100 C C . GLU A 1 257 ? 67.738 60.609 31.290 1.00 35.75 256 GLU A C 1
ATOM 2101 O O . GLU A 1 257 ? 67.415 61.408 30.391 1.00 34.49 256 GLU A O 1
ATOM 2107 N N . GLU A 1 258 ? 68.551 59.584 31.065 1.00 36.21 257 GLU A N 1
ATOM 2108 C CA . GLU A 1 258 ? 69.244 59.450 29.782 1.00 38.00 257 GLU A CA 1
ATOM 2109 C C . GLU A 1 258 ? 68.317 59.337 28.555 1.00 40.65 257 GLU A C 1
ATOM 2110 O O . GLU A 1 258 ? 68.613 59.904 27.490 1.00 37.28 257 GLU A O 1
ATOM 2112 N N . ASN A 1 259 ? 67.197 58.624 28.702 1.00 41.94 258 ASN A N 1
ATOM 2113 C CA . ASN A 1 259 ? 66.284 58.421 27.550 1.00 43.23 258 ASN A CA 1
ATOM 2114 C C . ASN A 1 259 ? 65.620 59.656 26.988 1.00 39.05 258 ASN A C 1
ATOM 2115 O O . ASN A 1 259 ? 65.230 59.657 25.834 1.00 37.05 258 ASN A O 1
ATOM 2120 N N . HIS A 1 260 ? 65.439 60.669 27.830 1.00 39.48 259 HIS A N 1
ATOM 2121 C CA . HIS A 1 260 ? 64.762 61.906 27.429 1.00 40.20 259 HIS A CA 1
ATOM 2122 C C . HIS A 1 260 ? 65.681 63.128 27.287 1.00 41.53 259 HIS A C 1
ATOM 2123 O O . HIS A 1 260 ? 65.186 64.205 26.929 1.00 40.02 259 HIS A O 1
ATOM 2130 N N . ALA A 1 261 ? 66.995 62.941 27.513 1.00 42.02 260 ALA A N 1
ATOM 2131 C CA . ALA A 1 261 ? 67.973 64.041 27.491 1.00 42.64 260 ALA A CA 1
ATOM 2132 C C . ALA A 1 261 ? 68.001 64.752 26.125 1.00 44.71 260 ALA A C 1
ATOM 2133 O O . ALA A 1 261 ? 68.256 65.954 26.089 1.00 45.75 260 ALA A O 1
ATOM 2135 N N . TRP A 1 262 ? 67.708 64.022 25.030 1.00 42.09 261 TRP A N 1
ATOM 2136 C CA . TRP A 1 262 ? 67.632 64.586 23.665 1.00 42.09 261 TRP A CA 1
ATOM 2137 C C . TRP A 1 262 ? 66.665 65.777 23.497 1.00 41.93 261 TRP A C 1
ATOM 2138 O O . TRP A 1 262 ? 66.812 66.551 22.552 1.00 44.08 261 TRP A O 1
ATOM 2149 N N . ILE A 1 263 ? 65.662 65.885 24.365 1.00 44.54 262 ILE A N 1
ATOM 2150 C CA . ILE A 1 263 ? 64.667 66.967 24.327 1.00 48.51 262 ILE A CA 1
ATOM 2151 C C . ILE A 1 263 ? 65.339 68.347 24.640 1.00 52.52 262 ILE A C 1
ATOM 2152 O O . ILE A 1 263 ? 64.819 69.391 24.235 1.00 55.13 262 ILE A O 1
ATOM 2157 N N . ASN A 1 264 ? 66.494 68.339 25.319 1.00 56.08 263 ASN A N 1
ATOM 2158 C CA . ASN A 1 264 ? 67.322 69.561 25.538 1.00 59.51 263 ASN A CA 1
ATOM 2159 C C . ASN A 1 264 ? 68.043 70.094 24.281 1.00 64.74 263 ASN A C 1
ATOM 2160 O O . ASN A 1 264 ? 68.311 71.291 24.189 1.00 68.55 263 ASN A O 1
ATOM 2165 N N . SER A 1 265 ? 68.394 69.209 23.349 1.00 68.33 264 SER A N 1
ATOM 2166 C CA . SER A 1 265 ? 69.012 69.614 22.086 1.00 70.99 264 SER A CA 1
ATOM 2167 C C . SER A 1 265 ? 67.974 70.202 21.132 1.00 72.09 264 SER A C 1
ATOM 2168 O O . SER A 1 265 ? 68.293 70.506 19.971 1.00 75.89 264 SER A O 1
ATOM 2171 N N . ALA B 1 3 ? 44.100 49.360 42.572 1.00 67.65 2 ALA B N 1
ATOM 2172 C CA . ALA B 1 3 ? 43.575 48.616 41.397 1.00 68.73 2 ALA B CA 1
ATOM 2173 C C . ALA B 1 3 ? 44.694 48.523 40.369 1.00 67.40 2 ALA B C 1
ATOM 2174 O O . ALA B 1 3 ? 45.464 49.483 40.242 1.00 73.36 2 ALA B O 1
ATOM 2176 N N . ASN B 1 4 ? 44.830 47.375 39.684 1.00 61.05 3 ASN B N 1
ATOM 2177 C CA . ASN B 1 4 ? 45.858 47.228 38.650 1.00 54.62 3 ASN B CA 1
ATOM 2178 C C . ASN B 1 4 ? 45.225 47.305 37.246 1.00 47.32 3 ASN B C 1
ATOM 2179 O O . ASN B 1 4 ? 44.770 46.303 36.688 1.00 48.12 3 ASN B O 1
ATOM 2184 N N . LEU B 1 5 ? 45.207 48.513 36.689 1.00 36.88 4 LEU B N 1
ATOM 2185 C CA . LEU B 1 5 ? 44.572 48.768 35.412 1.00 34.07 4 LEU B CA 1
ATOM 2186 C C . LEU B 1 5 ? 45.567 48.684 34.254 1.00 33.21 4 LEU B C 1
ATOM 2187 O O . LEU B 1 5 ? 45.174 48.605 33.106 1.00 34.22 4 LEU B O 1
ATOM 2192 N N . LEU B 1 6 ? 46.864 48.681 34.579 1.00 33.64 5 LEU B N 1
ATOM 2193 C CA . LEU B 1 6 ? 47.938 48.656 33.580 1.00 36.80 5 LEU B CA 1
ATOM 2194 C C . LEU B 1 6 ? 48.452 47.248 33.315 1.00 37.38 5 LEU B C 1
ATOM 2195 O O . LEU B 1 6 ? 48.809 46.510 34.236 1.00 37.23 5 LEU B O 1
ATOM 2200 N N . SER B 1 7 ? 48.502 46.902 32.049 1.00 36.38 6 SER B N 1
ATOM 2201 C CA . SER B 1 7 ? 49.049 45.635 31.615 1.00 36.46 6 SER B CA 1
ATOM 2202 C C . SER B 1 7 ? 50.219 45.891 30.630 1.00 33.38 6 SER B C 1
ATOM 2203 O O . SER B 1 7 ? 50.003 46.292 29.476 1.00 32.73 6 SER B O 1
ATOM 2206 N N . THR B 1 8 ? 51.456 45.714 31.099 1.00 34.04 7 THR B N 1
ATOM 2207 C CA . THR B 1 8 ? 52.644 45.945 30.247 1.00 37.22 7 THR B CA 1
ATOM 2208 C C . THR B 1 8 ? 52.847 44.733 29.322 1.00 40.62 7 THR B C 1
ATOM 2209 O O . THR B 1 8 ? 52.456 43.639 29.702 1.00 39.83 7 THR B O 1
ATOM 2213 N N A CYS B 1 9 ? 53.487 44.904 28.164 0.50 42.59 8 CYS B N 1
ATOM 2214 N N B CYS B 1 9 ? 53.366 44.905 28.105 0.50 43.62 8 CYS B N 1
ATOM 2215 C CA A CYS B 1 9 ? 53.715 43.740 27.265 0.50 44.99 8 CYS B CA 1
ATOM 2216 C CA B CYS B 1 9 ? 53.428 43.720 27.198 0.50 47.16 8 CYS B CA 1
ATOM 2217 C C A CYS B 1 9 ? 54.439 42.593 27.951 0.50 47.03 8 CYS B C 1
ATOM 2218 C C B CYS B 1 9 ? 54.417 42.633 27.750 0.50 48.42 8 CYS B C 1
ATOM 2219 O O A CYS B 1 9 ? 55.430 42.805 28.666 0.50 45.39 8 CYS B O 1
ATOM 2220 O O B CYS B 1 9 ? 55.526 42.950 28.204 0.50 47.18 8 CYS B O 1
ATOM 2225 N N . THR B 1 10 ? 53.937 41.376 27.736 1.00 48.88 9 THR B N 1
ATOM 2226 C CA . THR B 1 10 ? 54.598 40.187 28.351 1.00 49.95 9 THR B CA 1
ATOM 2227 C C . THR B 1 10 ? 55.875 39.706 27.627 1.00 49.70 9 THR B C 1
ATOM 2228 O O . THR B 1 10 ? 56.714 39.073 28.268 1.00 50.61 9 THR B O 1
ATOM 2232 N N . SER B 1 11 ? 55.995 40.034 26.321 1.00 49.25 10 SER B N 1
ATOM 2233 C CA . SER B 1 11 ? 57.133 39.682 25.441 1.00 46.58 10 SER B CA 1
ATOM 2234 C C . SER B 1 11 ? 57.349 40.686 24.283 1.00 44.81 10 SER B C 1
ATOM 2235 O O . SER B 1 11 ? 56.569 41.617 24.099 1.00 42.09 10 SER B O 1
ATOM 2238 N N . GLU B 1 12 ? 58.405 40.468 23.499 1.00 43.91 11 GLU B N 1
ATOM 2239 C CA . GLU B 1 12 ? 58.709 41.228 22.285 1.00 44.83 11 GLU B CA 1
ATOM 2240 C C . GLU B 1 12 ? 57.992 40.626 21.024 1.00 41.32 11 GLU B C 1
ATOM 2241 O O . GLU B 1 12 ? 57.659 41.343 20.081 1.00 43.15 11 GLU B O 1
ATOM 2244 N N . SER B 1 13 ? 57.781 39.309 20.994 1.00 36.15 12 SER B N 1
ATOM 2245 C CA . SER B 1 13 ? 57.102 38.674 19.865 1.00 38.16 12 SER B CA 1
ATOM 2246 C C . SER B 1 13 ? 55.995 37.727 20.326 1.00 36.53 12 SER B C 1
ATOM 2247 O O . SER B 1 13 ? 55.898 37.365 21.503 1.00 35.74 12 SER B O 1
ATOM 2250 N N . GLY B 1 14 ? 55.141 37.360 19.378 1.00 35.79 13 GLY B N 1
ATOM 2251 C CA . GLY B 1 14 ? 54.018 36.483 19.649 1.00 34.47 13 GLY B CA 1
ATOM 2252 C C . GLY B 1 14 ? 52.878 37.259 20.230 1.00 34.29 13 GLY B C 1
ATOM 2253 O O . GLY B 1 14 ? 52.667 38.401 19.864 1.00 34.03 13 GLY B O 1
ATOM 2254 N N . ASN B 1 15 ? 52.150 36.677 21.192 1.00 33.60 14 ASN B N 1
ATOM 2255 C CA . ASN B 1 15 ? 50.908 37.295 21.730 1.00 34.79 14 ASN B CA 1
ATOM 2256 C C . ASN B 1 15 ? 51.258 38.247 22.858 1.00 35.72 14 ASN B C 1
ATOM 2257 O O . ASN B 1 15 ? 51.035 37.951 24.035 1.00 34.54 14 ASN B O 1
ATOM 2262 N N . ILE B 1 16 ? 51.800 39.402 22.481 1.00 34.14 15 ILE B N 1
ATOM 2263 C CA . ILE B 1 16 ? 52.410 40.356 23.449 1.00 36.42 15 ILE B CA 1
ATOM 2264 C C . ILE B 1 16 ? 51.413 40.988 24.445 1.00 32.29 15 ILE B C 1
ATOM 2265 O O . ILE B 1 16 ? 51.802 41.414 25.561 1.00 33.47 15 ILE B O 1
ATOM 2270 N N . GLN B 1 17 ? 50.147 41.048 24.042 1.00 35.23 16 GLN B N 1
ATOM 2271 C CA . GLN B 1 17 ? 49.051 41.504 24.884 1.00 35.52 16 GLN B CA 1
ATOM 2272 C C . GLN B 1 17 ? 47.902 40.537 24.772 1.00 35.91 16 GLN B C 1
ATOM 2273 O O . GLN B 1 17 ? 47.458 40.233 23.667 1.00 36.10 16 GLN B O 1
ATOM 2279 N N . HIS B 1 18 ? 47.417 40.095 25.920 1.00 36.14 17 HIS B N 1
ATOM 2280 C CA . HIS B 1 18 ? 46.262 39.230 26.042 1.00 37.68 17 HIS B CA 1
ATOM 2281 C C . HIS B 1 18 ? 45.385 39.688 27.234 1.00 36.43 17 HIS B C 1
ATOM 2282 O O . HIS B 1 18 ? 45.692 39.430 28.420 1.00 36.93 17 HIS B O 1
ATOM 2289 N N . ILE B 1 19 ? 44.350 40.435 26.887 1.00 36.75 18 ILE B N 1
ATOM 2290 C CA . ILE B 1 19 ? 43.364 40.972 27.815 1.00 36.16 18 ILE B CA 1
ATOM 2291 C C . ILE B 1 19 ? 42.049 40.232 27.507 1.00 35.14 18 ILE B C 1
ATOM 2292 O O . ILE B 1 19 ? 41.547 40.284 26.400 1.00 37.98 18 ILE B O 1
ATOM 2297 N N . SER B 1 20 ? 41.494 39.548 28.504 1.00 37.66 19 SER B N 1
ATOM 2298 C CA . SER B 1 20 ? 40.229 38.799 28.361 1.00 35.90 19 SER B CA 1
ATOM 2299 C C . SER B 1 20 ? 39.263 39.247 29.435 1.00 36.02 19 SER B C 1
ATOM 2300 O O . SER B 1 20 ? 39.711 39.792 30.476 1.00 36.36 19 SER B O 1
ATOM 2303 N N . PRO B 1 21 ? 37.947 39.049 29.215 1.00 35.90 20 PRO B N 1
ATOM 2304 C CA . PRO B 1 21 ? 37.022 39.332 30.339 1.00 35.21 20 PRO B CA 1
ATOM 2305 C C . PRO B 1 21 ? 37.448 38.668 31.659 1.00 34.93 20 PRO B C 1
ATOM 2306 O O . PRO B 1 21 ? 37.323 39.245 32.756 1.00 34.51 20 PRO B O 1
ATOM 2310 N N . GLN B 1 22 ? 37.998 37.455 31.550 1.00 35.38 21 GLN B N 1
ATOM 2311 C CA . GLN B 1 22 ? 38.411 36.694 32.710 1.00 35.12 21 GLN B CA 1
ATOM 2312 C C . GLN B 1 22 ? 39.579 37.303 33.491 1.00 35.78 21 GLN B C 1
ATOM 2313 O O . GLN B 1 22 ? 39.519 37.329 34.711 1.00 32.53 21 GLN B O 1
ATOM 2319 N N . ASN B 1 23 ? 40.586 37.832 32.797 1.00 34.40 22 ASN B N 1
ATOM 2320 C CA . ASN B 1 23 ? 41.722 38.451 33.488 1.00 35.32 22 ASN B CA 1
ATOM 2321 C C . ASN B 1 23 ? 41.533 39.949 33.730 1.00 35.28 22 ASN B C 1
ATOM 2322 O O . ASN B 1 23 ? 42.266 40.525 34.518 1.00 36.71 22 ASN B O 1
ATOM 2327 N N . ALA B 1 24 ? 40.546 40.564 33.079 1.00 34.89 23 ALA B N 1
ATOM 2328 C CA . ALA B 1 24 ? 40.207 41.972 33.267 1.00 35.44 23 ALA B CA 1
ATOM 2329 C C . ALA B 1 24 ? 39.199 42.166 34.389 1.00 37.94 23 ALA B C 1
ATOM 2330 O O . ALA B 1 24 ? 38.996 43.289 34.872 1.00 39.05 23 ALA B O 1
ATOM 2332 N N . GLY B 1 25 ? 38.566 41.088 34.837 1.00 35.06 24 GLY B N 1
ATOM 2333 C CA . GLY B 1 25 ? 37.538 41.196 35.853 1.00 35.86 24 GLY B CA 1
ATOM 2334 C C . GLY B 1 25 ? 36.278 41.902 35.321 1.00 33.20 24 GLY B C 1
ATOM 2335 O O . GLY B 1 25 ? 35.640 42.678 36.041 1.00 33.01 24 GLY B O 1
ATOM 2336 N N . T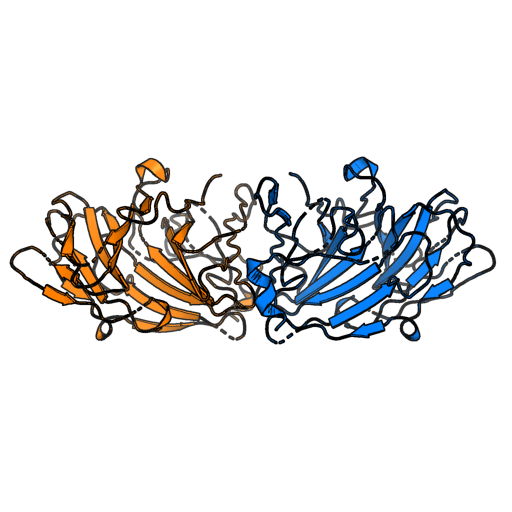RP B 1 26 ? 35.903 41.626 34.076 1.00 36.33 25 TRP B N 1
ATOM 2337 C CA . TRP B 1 26 ? 34.710 42.232 33.505 1.00 35.37 25 TRP B CA 1
ATOM 2338 C C . TRP B 1 26 ? 33.968 41.213 32.576 1.00 33.97 25 TRP B C 1
ATOM 2339 O O . TRP B 1 26 ? 34.223 40.008 32.645 1.00 33.44 25 TRP B O 1
ATOM 2350 N N . GLU B 1 27 ? 33.079 41.682 31.724 1.00 34.68 26 GLU B N 1
ATOM 2351 C CA . GLU B 1 27 ? 32.133 40.787 31.033 1.00 33.59 26 GLU B CA 1
ATOM 2352 C C . GLU B 1 27 ? 32.136 40.699 29.517 1.00 33.38 26 GLU B C 1
ATOM 2353 O O . GLU B 1 27 ? 31.636 39.717 28.976 1.00 36.06 26 GLU B O 1
ATOM 2359 N N . TYR B 1 28 ? 32.663 41.692 28.827 1.00 32.76 27 TYR B N 1
ATOM 2360 C CA . TYR B 1 28 ? 32.529 41.760 27.356 1.00 34.93 27 TYR B CA 1
ATOM 2361 C C . TYR B 1 28 ? 33.839 41.803 26.542 1.00 36.69 27 TYR B C 1
ATOM 2362 O O . TYR B 1 28 ? 34.058 40.970 25.665 1.00 35.09 27 TYR B O 1
ATOM 2371 N N . VAL B 1 29 ? 34.677 42.779 26.843 1.00 36.30 28 VAL B N 1
ATOM 2372 C CA . VAL B 1 29 ? 35.793 43.109 25.997 1.00 36.56 28 VAL B CA 1
ATOM 2373 C C . VAL B 1 29 ? 37.027 42.193 26.165 1.00 33.36 28 VAL B C 1
ATOM 2374 O O . VAL B 1 29 ? 37.478 41.872 27.276 1.00 36.52 28 VAL B O 1
ATOM 2378 N N . GLY B 1 30 ? 37.514 41.762 25.015 1.00 36.32 29 GLY B N 1
ATOM 2379 C CA . GLY B 1 30 ? 38.774 41.077 24.862 1.00 35.98 29 GLY B CA 1
ATOM 2380 C C . GLY B 1 30 ? 39.638 41.863 23.898 1.00 36.59 29 GLY B C 1
ATOM 2381 O O . GLY B 1 30 ? 39.143 42.529 22.973 1.00 36.52 29 GLY B O 1
ATOM 2382 N N . PHE B 1 31 ? 40.938 41.838 24.143 1.00 38.54 30 PHE B N 1
ATOM 2383 C CA . PHE B 1 31 ? 41.894 42.586 23.316 1.00 38.37 30 PHE B CA 1
ATOM 2384 C C . PHE B 1 31 ? 43.220 41.844 23.286 1.00 37.41 30 PHE B C 1
ATOM 2385 O O . PHE B 1 31 ? 43.839 41.583 24.320 1.00 36.05 30 PHE B O 1
ATOM 2393 N N . ASP B 1 32 ? 43.623 41.469 22.085 1.00 37.89 31 ASP B N 1
ATOM 2394 C CA . ASP B 1 32 ? 44.890 40.758 21.861 1.00 37.65 31 ASP B CA 1
ATOM 2395 C C . ASP B 1 32 ? 45.750 41.485 20.842 1.00 37.04 31 ASP B C 1
ATOM 2396 O O . ASP B 1 32 ? 45.232 42.086 19.903 1.00 38.53 31 ASP B O 1
ATOM 2401 N N . VAL B 1 33 ? 47.059 41.425 21.067 1.00 37.43 32 VAL B N 1
ATOM 2402 C CA . VAL B 1 33 ? 48.024 41.893 20.105 1.00 38.52 32 VAL B CA 1
ATOM 2403 C C . VAL B 1 33 ? 49.000 40.739 19.842 1.00 35.93 32 VAL B C 1
ATOM 2404 O O . VAL B 1 33 ? 49.428 40.052 20.764 1.00 37.96 32 VAL B O 1
ATOM 2408 N N . TRP B 1 34 ? 49.273 40.537 18.552 1.00 36.63 33 TRP B N 1
ATOM 2409 C CA . TRP B 1 34 ? 50.244 39.603 18.015 1.00 36.49 33 TRP B CA 1
ATOM 2410 C C . TRP B 1 34 ? 51.315 40.392 17.219 1.00 36.41 33 TRP B C 1
ATOM 2411 O O . TRP B 1 34 ? 51.001 41.225 16.339 1.00 37.81 33 TRP B O 1
ATOM 2422 N N . GLN B 1 35 ? 52.576 40.143 17.567 1.00 37.14 34 GLN B N 1
ATOM 2423 C CA . GLN B 1 35 ? 53.719 40.684 16.870 1.00 37.42 34 GLN B CA 1
ATOM 2424 C C . GLN B 1 35 ? 54.321 39.480 16.084 1.00 35.67 34 GLN B C 1
ATOM 2425 O O . GLN B 1 35 ? 54.930 38.588 16.672 1.00 35.43 34 GLN B O 1
ATOM 2431 N N . LEU B 1 36 ? 54.105 39.459 14.762 1.00 35.50 35 LEU B N 1
ATOM 2432 C CA . LEU B 1 36 ? 54.511 38.352 13.886 1.00 36.56 35 LEU B CA 1
ATOM 2433 C C . LEU B 1 36 ? 55.563 38.753 12.885 1.00 36.38 35 LEU B C 1
ATOM 2434 O O . LEU B 1 36 ? 55.565 39.879 12.381 1.00 39.01 35 LEU B O 1
ATOM 2450 N N . ALA B 1 38 ? 57.338 38.175 9.155 1.00 34.64 37 ALA B N 1
ATOM 2451 C CA . ALA B 1 38 ? 56.859 37.808 7.821 1.00 34.57 37 ALA B CA 1
ATOM 2452 C C . ALA B 1 38 ? 56.873 36.291 7.642 1.00 34.24 37 ALA B C 1
ATOM 2453 O O . ALA B 1 38 ? 57.891 35.639 7.896 1.00 37.13 37 ALA B O 1
ATOM 2455 N N . GLY B 1 39 ? 55.734 35.732 7.237 1.00 34.22 38 GLY B N 1
ATOM 2456 C CA . GLY B 1 39 ? 55.628 34.307 6.972 1.00 35.24 38 GLY B CA 1
ATOM 2457 C C . GLY B 1 39 ? 54.945 33.541 8.069 1.00 33.82 38 GLY B C 1
ATOM 2458 O O . GLY B 1 39 ? 54.528 32.405 7.856 1.00 35.18 38 GLY B O 1
ATOM 2459 N N . GLU B 1 40 ? 54.819 34.151 9.250 1.00 34.05 39 GLU B N 1
ATOM 2460 C CA . GLU B 1 40 ? 54.160 33.486 10.377 1.00 36.23 39 GLU B CA 1
ATOM 2461 C C . GLU B 1 40 ? 52.671 33.705 10.274 1.00 35.85 39 GLU B C 1
ATOM 2462 O O . GLU B 1 40 ? 52.214 34.688 9.684 1.00 38.19 39 GLU B O 1
ATOM 2468 N N . SER B 1 41 ? 51.942 32.762 10.851 1.00 35.50 40 SER B N 1
ATOM 2469 C CA . SER B 1 41 ? 50.489 32.768 10.910 1.00 37.30 40 SER B CA 1
ATOM 2470 C C . SER B 1 41 ? 49.911 32.504 12.279 1.00 37.38 40 SER B C 1
ATOM 2471 O O . SER B 1 41 ? 50.563 31.934 13.153 1.00 40.17 40 SER B O 1
ATOM 2474 N N . ILE B 1 42 ? 48.655 32.893 12.420 1.00 36.40 41 ILE B N 1
ATOM 2475 C CA . ILE B 1 42 ? 47.787 32.519 13.541 1.00 40.05 41 ILE B CA 1
ATOM 2476 C C . ILE B 1 42 ? 46.413 32.139 12.957 1.00 39.74 41 ILE B C 1
ATOM 2477 O O . ILE B 1 42 ? 46.059 32.561 11.844 1.00 37.24 41 ILE B O 1
ATOM 2482 N N . THR B 1 43 ? 45.696 31.289 13.684 1.00 39.76 42 THR B N 1
ATOM 2483 C CA . THR B 1 43 ? 44.320 30.893 13.361 1.00 39.95 42 THR B CA 1
ATOM 2484 C C . THR B 1 43 ? 43.390 31.328 14.491 1.00 43.01 42 THR B C 1
ATOM 2485 O O . THR B 1 43 ? 43.619 31.001 15.640 1.00 44.81 42 THR B O 1
ATOM 2489 N N . LEU B 1 44 ? 42.376 32.110 14.157 1.00 42.03 43 LEU B N 1
ATOM 2490 C CA . LEU B 1 44 ? 41.343 32.542 15.084 1.00 41.43 43 LEU B CA 1
ATOM 2491 C C . LEU B 1 44 ? 40.201 31.525 15.029 1.00 41.24 43 LEU B C 1
ATOM 2492 O O . LEU B 1 44 ? 39.792 31.073 13.953 1.00 38.79 43 LEU B O 1
ATOM 2497 N N . PRO B 1 45 ? 39.668 31.137 16.199 1.00 43.82 44 PRO B N 1
ATOM 2498 C CA . PRO B 1 45 ? 38.659 30.066 16.201 1.00 43.82 44 PRO B CA 1
ATOM 2499 C C . PRO B 1 45 ? 37.227 30.463 15.867 1.00 40.58 44 PRO B C 1
ATOM 2500 O O . PRO B 1 45 ? 36.819 31.630 15.986 1.00 42.69 44 PRO B O 1
ATOM 2504 N N . SER B 1 46 ? 36.492 29.460 15.429 1.00 39.18 45 SER B N 1
ATOM 2505 C CA . SER B 1 46 ? 35.061 29.554 15.278 1.00 39.85 45 SER B CA 1
ATOM 2506 C C . SER B 1 46 ? 34.460 29.421 16.691 1.00 41.63 45 SER B C 1
ATOM 2507 O O . SER B 1 46 ? 34.419 28.318 17.270 1.00 38.56 45 SER B O 1
ATOM 2510 N N . ASP B 1 47 ? 34.009 30.532 17.259 1.00 40.54 46 ASP B N 1
ATOM 2511 C CA . ASP B 1 47 ? 33.425 30.500 18.625 1.00 41.76 46 ASP B CA 1
ATOM 2512 C C . ASP B 1 47 ? 32.255 31.507 18.755 1.00 40.21 46 ASP B C 1
ATOM 2513 O O . ASP B 1 47 ? 31.714 31.945 17.754 1.00 41.24 46 ASP B O 1
ATOM 2518 N N . GLU B 1 48 ? 31.881 31.860 19.975 1.00 38.53 47 GLU B N 1
ATOM 2519 C CA . GLU B 1 48 ? 30.757 32.749 20.231 1.00 38.84 47 GLU B CA 1
ATOM 2520 C C . GLU B 1 48 ? 31.168 34.212 20.333 1.00 37.90 47 GLU B C 1
ATOM 2521 O O . GLU B 1 48 ? 30.448 35.022 20.925 1.00 39.39 47 GLU B O 1
ATOM 2527 N N . ARG B 1 49 ? 32.351 34.541 19.834 1.00 38.33 48 ARG B N 1
ATOM 2528 C CA . ARG B 1 49 ? 32.833 35.919 19.843 1.00 39.47 48 ARG B CA 1
ATOM 2529 C C . ARG B 1 49 ? 32.993 36.461 18.426 1.00 39.50 48 ARG B C 1
ATOM 2530 O O . ARG B 1 49 ? 33.400 35.733 17.514 1.00 37.64 48 ARG B O 1
ATOM 2538 N N . GLU B 1 50 ? 32.540 37.706 18.231 1.00 37.69 49 GLU B N 1
ATOM 2539 C CA . GLU B 1 50 ? 32.810 38.450 17.018 1.00 37.79 49 GLU B CA 1
ATOM 2540 C C . GLU B 1 50 ? 34.151 39.139 17.248 1.00 37.50 49 GLU B C 1
ATOM 2541 O O . GLU B 1 50 ? 34.548 39.400 18.395 1.00 37.81 49 GLU B O 1
ATOM 2547 N N . ARG B 1 51 ? 34.815 39.436 16.133 1.00 38.94 50 ARG B N 1
ATOM 2548 C CA . ARG B 1 51 ? 36.130 40.046 16.115 1.00 38.06 50 ARG B CA 1
ATOM 2549 C C . ARG B 1 51 ? 36.312 41.161 15.095 1.00 39.14 50 ARG B C 1
ATOM 2550 O O . ARG B 1 51 ? 35.677 41.202 14.066 1.00 37.95 50 ARG B O 1
ATOM 2558 N N . CYS B 1 52 ? 37.193 42.088 15.449 1.00 37.38 51 CYS B N 1
ATOM 2559 C CA . CYS B 1 52 ? 37.660 43.083 14.528 1.00 39.12 51 CYS B CA 1
ATOM 2560 C C . CYS B 1 52 ? 39.193 42.965 14.520 1.00 38.30 51 CYS B C 1
ATOM 2561 O O . CYS B 1 52 ? 39.841 43.170 15.552 1.00 39.68 51 CYS B O 1
ATOM 2564 N N . LEU B 1 53 ? 39.748 42.540 13.380 1.00 37.91 52 LEU B N 1
ATOM 2565 C CA . LEU B 1 53 ? 41.191 42.460 13.188 1.00 38.31 52 LEU B CA 1
ATOM 2566 C C . LEU B 1 53 ? 41.658 43.837 12.734 1.00 38.43 52 LEU B C 1
ATOM 2567 O O . LEU B 1 53 ? 41.180 44.311 11.726 1.00 40.71 52 LEU B O 1
ATOM 2572 N N . VAL B 1 54 ? 42.558 44.461 13.475 1.00 38.40 53 VAL B N 1
ATOM 2573 C CA . VAL B 1 54 ? 43.075 45.781 13.150 1.00 38.43 53 VAL B CA 1
ATOM 2574 C C . VAL B 1 54 ? 44.574 45.650 12.873 1.00 38.43 53 VAL B C 1
ATOM 2575 O O . VAL B 1 54 ? 45.346 45.199 13.730 1.00 39.25 53 VAL B O 1
ATOM 2579 N N . LEU B 1 55 ? 44.975 46.001 11.650 1.00 36.87 54 LEU B N 1
ATOM 2580 C CA . LEU B 1 55 ? 46.387 45.993 11.290 1.00 38.13 54 LEU B CA 1
ATOM 2581 C C . LEU B 1 55 ? 47.000 47.310 11.756 1.00 38.96 54 LEU B C 1
ATOM 2582 O O . LEU B 1 55 ? 46.816 48.356 11.140 1.00 38.71 54 LEU B O 1
ATOM 2587 N N . VAL B 1 56 ? 47.661 47.243 12.918 1.00 37.52 55 VAL B N 1
ATOM 2588 C CA . VAL B 1 56 ? 48.297 48.410 13.512 1.00 38.79 55 VAL B CA 1
ATOM 2589 C C . VAL B 1 56 ? 49.488 48.849 12.623 1.00 37.07 55 VAL B C 1
ATOM 2590 O O . VAL B 1 56 ? 49.715 50.030 12.420 1.00 37.19 55 VAL B O 1
ATOM 2594 N N . ALA B 1 57 ? 50.246 47.869 12.121 1.00 36.18 56 ALA B N 1
ATOM 2595 C CA . ALA B 1 57 ? 51.392 48.092 11.228 1.00 36.40 56 ALA B CA 1
ATOM 2596 C C . ALA B 1 57 ? 51.660 46.802 10.455 1.00 37.92 56 ALA B C 1
ATOM 2597 O O . ALA B 1 57 ? 51.556 45.709 11.025 1.00 37.03 56 ALA B O 1
ATOM 2599 N N . GLY B 1 58 ? 51.931 46.929 9.159 1.00 36.62 57 GLY B N 1
ATOM 2600 C CA . GLY B 1 58 ? 52.271 45.791 8.302 1.00 36.57 57 GLY B CA 1
ATOM 2601 C C . GLY B 1 58 ? 51.128 45.251 7.441 1.00 35.19 57 GLY B C 1
ATOM 2602 O O . GLY B 1 58 ? 49.969 45.674 7.560 1.00 35.79 57 GLY B O 1
ATOM 2603 N N . LEU B 1 59 ? 51.494 44.310 6.581 1.00 36.95 58 LEU B N 1
ATOM 2604 C CA . LEU B 1 59 ? 50.588 43.689 5.643 1.00 38.34 58 LEU B CA 1
ATOM 2605 C C . LEU B 1 59 ? 50.300 42.220 6.004 1.00 37.46 58 LEU B C 1
ATOM 2606 O O . LEU B 1 59 ? 51.163 41.498 6.513 1.00 35.93 58 LEU B O 1
ATOM 2611 N N . ALA B 1 60 ? 49.066 41.805 5.726 1.00 38.03 59 ALA B N 1
ATOM 2612 C CA . ALA B 1 60 ? 48.585 40.481 6.057 1.00 36.26 59 ALA B CA 1
ATOM 2613 C C . ALA B 1 60 ? 47.667 39.937 4.967 1.00 36.38 59 ALA B C 1
ATOM 2614 O O . ALA B 1 60 ? 47.169 40.679 4.132 1.00 34.63 59 ALA B O 1
ATOM 2616 N N . SER B 1 61 ? 47.499 38.626 4.974 1.00 36.59 60 SER B N 1
ATOM 2617 C CA . SER B 1 61 ? 46.557 37.933 4.136 1.00 36.74 60 SER B CA 1
ATOM 2618 C C . SER B 1 61 ? 45.639 37.178 5.137 1.00 38.25 60 SER B C 1
ATOM 2619 O O . SER B 1 61 ? 46.097 36.714 6.184 1.00 39.80 60 SER B O 1
ATOM 2622 N N . VAL B 1 62 ? 44.338 37.156 4.833 1.00 35.69 61 VAL B N 1
ATOM 2623 C CA . VAL B 1 62 ? 43.305 36.560 5.678 1.00 36.42 61 VAL B CA 1
ATOM 2624 C C . VAL B 1 62 ? 42.428 35.607 4.878 1.00 36.70 61 VAL B C 1
ATOM 2625 O O . VAL B 1 62 ? 41.987 35.942 3.787 1.00 36.92 61 VAL B O 1
ATOM 2640 N N . ALA B 1 64 ? 38.978 33.512 5.373 1.00 38.92 63 ALA B N 1
ATOM 2641 C CA . ALA B 1 64 ? 37.807 33.454 6.252 1.00 40.24 63 ALA B CA 1
ATOM 2642 C C . ALA B 1 64 ? 36.560 33.238 5.429 1.00 41.60 63 ALA B C 1
ATOM 2643 O O . ALA B 1 64 ? 36.399 33.839 4.362 1.00 39.77 63 ALA B O 1
ATOM 2645 N N . ALA B 1 65 ? 35.674 32.383 5.945 1.00 41.56 64 ALA B N 1
ATOM 2646 C CA . ALA B 1 65 ? 34.424 32.103 5.304 1.00 42.55 64 ALA B CA 1
ATOM 2647 C C . ALA B 1 65 ? 34.781 31.609 3.898 1.00 42.60 64 ALA B C 1
ATOM 2648 O O . ALA B 1 65 ? 35.627 30.709 3.751 1.00 44.09 64 ALA B O 1
ATOM 2650 N N . ASP B 1 66 ? 34.227 32.144 2.841 1.00 42.04 65 ASP B N 1
ATOM 2651 C CA . ASP B 1 66 ? 34.629 31.510 1.553 1.00 44.24 65 ASP B CA 1
ATOM 2652 C C . ASP B 1 66 ? 35.583 32.394 0.731 1.00 41.16 65 ASP B C 1
ATOM 2653 O O . ASP B 1 66 ? 35.691 32.234 -0.460 1.00 42.57 65 ASP B O 1
ATOM 2658 N N . SER B 1 67 ? 36.347 33.224 1.434 1.00 40.46 66 SER B N 1
ATOM 2659 C CA . SER B 1 67 ? 37.145 34.259 0.840 1.00 40.02 66 SER B CA 1
ATOM 2660 C C . SER B 1 67 ? 38.611 34.278 1.239 1.00 39.22 66 SER B C 1
ATOM 2661 O O . SER B 1 67 ? 39.002 33.826 2.328 1.00 38.14 66 SER B O 1
ATOM 2664 N N . PHE B 1 68 ? 39.392 34.894 0.349 1.00 36.45 67 PHE B N 1
ATOM 2665 C CA . PHE B 1 68 ? 40.824 35.101 0.505 1.00 36.55 67 PHE B CA 1
ATOM 2666 C C . PHE B 1 68 ? 41.116 36.580 0.250 1.00 36.23 67 PHE B C 1
ATOM 2667 O O . PHE B 1 68 ? 40.861 37.093 -0.835 1.00 37.23 67 PHE B O 1
ATOM 2675 N N . PHE B 1 69 ? 41.659 37.247 1.254 1.00 35.16 68 PHE B N 1
ATOM 2676 C CA . PHE B 1 69 ? 41.975 38.683 1.205 1.00 34.01 68 PHE B CA 1
ATOM 2677 C C . PHE B 1 69 ? 43.481 38.775 1.266 1.00 34.20 68 PHE B C 1
ATOM 2678 O O . PHE B 1 69 ? 44.084 38.465 2.290 1.00 37.36 68 PHE B O 1
ATOM 2686 N N . TYR B 1 70 ? 44.095 39.127 0.146 1.00 35.03 69 TYR B N 1
ATOM 2687 C CA . TYR B 1 70 ? 45.549 39.152 0.050 1.00 34.58 69 TYR B CA 1
ATOM 2688 C C . TYR B 1 70 ? 46.192 40.534 0.150 1.00 33.64 69 TYR B C 1
ATOM 2689 O O . TYR B 1 70 ? 45.794 41.474 -0.525 1.00 34.13 69 TYR B O 1
ATOM 2698 N N . ARG B 1 71 ? 47.191 40.599 1.030 1.00 35.21 70 ARG B N 1
ATOM 2699 C CA . ARG B 1 71 ? 48.053 41.738 1.246 1.00 36.25 70 ARG B CA 1
ATOM 2700 C C . ARG B 1 71 ? 47.299 42.987 1.604 1.00 36.02 70 ARG B C 1
ATOM 2701 O O . ARG B 1 71 ? 47.590 44.081 1.085 1.00 34.67 70 ARG B O 1
ATOM 2709 N N . ILE B 1 72 ? 46.337 42.815 2.512 1.00 37.39 71 ILE B N 1
ATOM 2710 C CA . ILE B 1 72 ? 45.621 43.945 3.079 1.00 37.43 71 ILE B CA 1
ATOM 2711 C C . ILE B 1 72 ? 46.560 44.667 4.058 1.00 36.54 71 ILE B C 1
ATOM 2712 O O . ILE B 1 72 ? 47.542 44.114 4.552 1.00 34.84 71 ILE B O 1
ATOM 2717 N N . GLY B 1 73 ? 46.229 45.919 4.335 1.00 37.46 72 GLY B N 1
ATOM 2718 C CA . GLY B 1 73 ? 47.064 46.798 5.103 1.00 37.95 72 GLY B CA 1
ATOM 2719 C C . GLY B 1 73 ? 47.740 47.779 4.174 1.00 36.89 72 GLY B C 1
ATOM 2720 O O . GLY B 1 73 ? 47.588 47.708 2.956 1.00 37.22 72 GLY B O 1
ATOM 2721 N N A GLN B 1 74 ? 48.446 48.748 4.754 0.50 36.38 73 GLN B N 1
ATOM 2722 N N B GLN B 1 74 ? 48.516 48.679 4.766 0.50 37.25 73 GLN B N 1
ATOM 2723 C CA A GLN B 1 74 ? 49.313 49.672 4.002 0.50 35.71 73 GLN B CA 1
ATOM 2724 C CA B GLN B 1 74 ? 49.183 49.710 4.011 0.50 37.08 73 GLN B CA 1
ATOM 2725 C C A GLN B 1 74 ? 50.388 50.217 4.927 0.50 35.87 73 GLN B C 1
ATOM 2726 C C B GLN B 1 74 ? 50.322 50.322 4.842 0.50 36.80 73 GLN B C 1
ATOM 2727 O O A GLN B 1 74 ? 51.571 49.976 4.711 0.50 34.48 73 GLN B O 1
ATOM 2728 O O B GLN B 1 74 ? 51.488 50.211 4.483 0.50 36.48 73 GLN B O 1
ATOM 2739 N N . ARG B 1 75 ? 49.983 50.939 5.975 1.00 35.83 74 ARG B N 1
ATOM 2740 C CA . ARG B 1 75 ? 50.975 51.583 6.838 1.00 36.11 74 ARG B CA 1
ATOM 2741 C C . ARG B 1 75 ? 51.936 50.605 7.531 1.00 34.95 74 ARG B C 1
ATOM 2742 O O . ARG B 1 75 ? 51.554 49.510 7.947 1.00 35.58 74 ARG B O 1
ATOM 2758 N N . SER B 1 77 ? 53.771 51.792 10.088 1.00 37.87 76 SER B N 1
ATOM 2759 C CA . SER B 1 77 ? 53.775 52.339 11.434 1.00 36.96 76 SER B CA 1
ATOM 2760 C C . SER B 1 77 ? 52.435 53.006 11.662 1.00 37.93 76 SER B C 1
ATOM 2761 O O . SER B 1 77 ? 51.922 53.619 10.750 1.00 38.87 76 SER B O 1
ATOM 2764 N N . PRO B 1 78 ? 51.884 52.926 12.886 1.00 37.97 77 PRO B N 1
ATOM 2765 C CA . PRO B 1 78 ? 50.654 53.702 13.137 1.00 38.98 77 PRO B CA 1
ATOM 2766 C C . PRO B 1 78 ? 50.885 55.234 12.972 1.00 35.81 77 PRO B C 1
ATOM 2767 O O . PRO B 1 78 ? 49.965 55.964 12.570 1.00 39.69 77 PRO B O 1
ATOM 2771 N N . PHE B 1 79 ? 52.132 55.671 13.108 1.00 34.74 78 PHE B N 1
ATOM 2772 C CA . PHE B 1 79 ? 52.495 57.101 13.007 1.00 33.54 78 PHE B CA 1
ATOM 2773 C C . PHE B 1 79 ? 52.523 57.676 11.576 1.00 33.55 78 PHE B C 1
ATOM 2774 O O . PHE B 1 79 ? 52.792 58.834 11.395 1.00 35.27 78 PHE B O 1
ATOM 2782 N N . GLU B 1 80 ? 52.193 56.862 10.582 1.00 36.13 79 GLU B N 1
ATOM 2783 C CA . GLU B 1 80 ? 51.959 57.388 9.239 1.00 36.85 79 GLU B CA 1
ATOM 2784 C C . GLU B 1 80 ? 50.671 58.253 9.217 1.00 36.68 79 GLU B C 1
ATOM 2785 O O . GLU B 1 80 ? 50.491 59.050 8.309 1.00 35.74 79 GLU B O 1
ATOM 2791 N N . ARG B 1 81 ? 49.787 58.047 10.199 1.00 35.97 80 ARG B N 1
ATOM 2792 C CA . ARG B 1 81 ? 48.549 58.832 10.382 1.00 38.65 80 ARG B CA 1
ATOM 2793 C C . ARG B 1 81 ? 47.553 58.624 9.230 1.00 38.13 80 ARG B C 1
ATOM 2794 O O . ARG B 1 81 ? 46.852 59.532 8.826 1.00 40.80 80 ARG B O 1
ATOM 2802 N N . ILE B 1 82 ? 47.546 57.423 8.689 1.00 38.70 81 ILE B N 1
ATOM 2803 C CA . ILE B 1 82 ? 46.577 57.050 7.685 1.00 38.99 81 ILE B CA 1
ATOM 2804 C C . ILE B 1 82 ? 45.807 55.953 8.374 1.00 37.50 81 ILE B C 1
ATOM 2805 O O . ILE B 1 82 ? 46.359 55.269 9.247 1.00 35.13 81 ILE B O 1
ATOM 2810 N N . PRO B 1 83 ? 44.508 55.826 8.059 1.00 36.13 82 PRO B N 1
ATOM 2811 C CA . PRO B 1 83 ? 43.704 54.823 8.762 1.00 37.67 82 PRO B CA 1
ATOM 2812 C C . PRO B 1 83 ? 44.167 53.364 8.616 1.00 38.61 82 PRO B C 1
ATOM 2813 O O . PRO B 1 83 ? 44.708 52.970 7.585 1.00 39.26 82 PRO B O 1
ATOM 2817 N N . ALA B 1 84 ? 44.013 52.615 9.704 1.00 36.37 83 ALA B N 1
ATOM 2818 C CA . ALA B 1 84 ? 44.279 51.200 9.736 1.00 38.81 83 ALA B CA 1
ATOM 2819 C C . ALA B 1 84 ? 43.319 50.504 8.774 1.00 39.60 83 ALA B C 1
ATOM 2820 O O . ALA B 1 84 ? 42.210 51.026 8.463 1.00 40.08 83 ALA B O 1
ATOM 2822 N N . TYR B 1 85 ? 43.790 49.362 8.268 1.00 37.66 84 TYR B N 1
ATOM 2823 C CA . TYR B 1 85 ? 42.995 48.432 7.518 1.00 36.86 84 TYR B CA 1
ATOM 2824 C C . TYR B 1 85 ? 42.500 47.425 8.555 1.00 35.82 84 TYR B C 1
ATOM 2825 O O . TYR B 1 85 ? 43.275 46.952 9.375 1.00 37.39 84 TYR B O 1
ATOM 2834 N N . SER B 1 86 ? 41.201 47.129 8.531 1.00 37.13 85 SER B N 1
ATOM 2835 C CA . SER B 1 86 ? 40.593 46.207 9.466 1.00 38.86 85 SER B CA 1
ATOM 2836 C C . SER B 1 86 ? 39.671 45.190 8.754 1.00 37.40 85 SER B C 1
ATOM 2837 O O . SER B 1 86 ? 39.294 45.361 7.583 1.00 36.04 85 SER B O 1
ATOM 2840 N N . VAL B 1 87 ? 39.376 44.109 9.477 1.00 39.28 86 VAL B N 1
ATOM 2841 C CA . VAL B 1 87 ? 38.500 43.028 9.008 1.00 39.66 86 VAL B CA 1
ATOM 2842 C C . VAL B 1 87 ? 37.513 42.682 10.134 1.00 36.91 86 VAL B C 1
ATOM 2843 O O . VAL B 1 87 ? 37.940 42.431 11.268 1.00 38.39 86 VAL B O 1
ATOM 2847 N N . TYR B 1 88 ? 36.226 42.747 9.805 1.00 38.30 87 TYR B N 1
ATOM 2848 C CA . TYR B 1 88 ? 35.163 42.349 10.695 1.00 38.67 87 TYR B CA 1
ATOM 2849 C C . TYR B 1 88 ? 34.822 40.859 10.460 1.00 36.18 87 TYR B C 1
ATOM 2850 O O . TYR B 1 88 ? 34.482 40.434 9.352 1.00 36.44 87 TYR B O 1
ATOM 2859 N N . LEU B 1 89 ? 34.915 40.096 11.545 1.00 36.89 88 LEU B N 1
ATOM 2860 C CA . LEU B 1 89 ? 34.543 38.693 11.577 1.00 36.10 88 LEU B CA 1
ATOM 2861 C C . LEU B 1 89 ? 33.368 38.425 12.534 1.00 37.63 88 LEU B C 1
ATOM 2862 O O . LEU B 1 89 ? 33.484 38.713 13.745 1.00 39.25 88 LEU B O 1
ATOM 2867 N N . PRO B 1 90 ? 32.254 37.896 12.014 1.00 36.44 89 PRO B N 1
ATOM 2868 C CA . PRO B 1 90 ? 31.157 37.560 12.930 1.00 37.71 89 PRO B CA 1
ATOM 2869 C C . PRO B 1 90 ? 31.554 36.344 13.761 1.00 37.45 89 PRO B C 1
ATOM 2870 O O . PRO B 1 90 ? 32.635 35.736 13.537 1.00 37.90 89 PRO B O 1
ATOM 2874 N N . HIS B 1 91 ? 30.705 35.984 14.709 1.00 37.54 90 HIS B N 1
ATOM 2875 C CA . HIS B 1 91 ? 30.988 34.793 15.510 1.00 37.71 90 HIS B CA 1
ATOM 2876 C C . HIS B 1 91 ? 30.798 33.541 14.628 1.00 36.08 90 HIS B C 1
ATOM 2877 O O . HIS B 1 91 ? 30.235 33.606 13.527 1.00 35.63 90 HIS B O 1
ATOM 2884 N N . HIS B 1 92 ? 31.278 32.401 15.122 1.00 38.94 91 HIS B N 1
ATOM 2885 C CA . HIS B 1 92 ? 31.318 31.123 14.376 1.00 38.37 91 HIS B CA 1
ATOM 2886 C C . HIS B 1 92 ? 32.114 31.258 13.061 1.00 37.03 91 HIS B C 1
ATOM 2887 O O . HIS B 1 92 ? 31.724 30.660 12.062 1.00 36.42 91 HIS B O 1
ATOM 2894 N N . THR B 1 93 ? 33.197 32.030 13.068 1.00 36.92 92 THR B N 1
ATOM 2895 C CA . THR B 1 93 ? 34.039 32.233 11.880 1.00 38.88 92 THR B CA 1
ATOM 2896 C C . THR B 1 93 ? 35.504 31.961 12.149 1.00 36.18 92 THR B C 1
ATOM 2897 O O . THR B 1 93 ? 36.199 32.811 12.716 1.00 39.24 92 THR B O 1
ATOM 2901 N N . GLU B 1 94 ? 35.968 30.785 11.725 1.00 37.57 93 GLU B N 1
ATOM 2902 C CA . GLU B 1 94 ? 37.385 30.489 11.771 1.00 40.47 93 GLU B CA 1
ATOM 2903 C C . GLU B 1 94 ? 38.109 31.367 10.735 1.00 38.91 93 GLU B C 1
ATOM 2904 O O . GLU B 1 94 ? 37.621 31.566 9.608 1.00 36.13 93 GLU B O 1
ATOM 2910 N N . ALA B 1 95 ? 39.278 31.875 11.106 1.00 38.75 94 ALA B N 1
ATOM 2911 C CA . ALA B 1 95 ? 40.064 32.683 10.196 1.00 39.07 94 ALA B CA 1
ATOM 2912 C C . ALA B 1 95 ? 41.550 32.429 10.362 1.00 41.11 94 ALA B C 1
ATOM 2913 O O . ALA B 1 95 ? 42.017 32.327 11.473 1.00 43.45 94 ALA B O 1
ATOM 2926 N N . VAL B 1 97 ? 45.250 34.139 9.583 1.00 35.05 96 VAL B N 1
ATOM 2927 C CA . VAL B 1 97 ? 45.930 35.398 9.280 1.00 36.98 96 VAL B CA 1
ATOM 2928 C C . VAL B 1 97 ? 47.440 35.070 9.084 1.00 38.45 96 VAL B C 1
ATOM 2929 O O . VAL B 1 97 ? 48.064 34.461 9.953 1.00 38.08 96 VAL B O 1
ATOM 2933 N N . THR B 1 98 ? 47.987 35.441 7.928 1.00 37.55 97 THR B N 1
ATOM 2934 C CA . THR B 1 98 ? 49.395 35.236 7.596 1.00 38.06 97 THR B CA 1
ATOM 2935 C C . THR B 1 98 ? 50.050 36.598 7.410 1.00 39.06 97 THR B C 1
ATOM 2936 O O . THR B 1 98 ? 49.533 37.430 6.656 1.00 39.61 97 THR B O 1
ATOM 2940 N N . ALA B 1 99 ? 51.156 36.815 8.116 1.00 36.62 98 ALA B N 1
ATOM 2941 C CA . ALA B 1 99 ? 51.985 38.005 7.958 1.00 35.99 98 ALA B CA 1
ATOM 2942 C C . ALA B 1 99 ? 52.714 38.006 6.596 1.00 36.03 98 ALA B C 1
ATOM 2943 O O . ALA B 1 99 ? 53.515 37.129 6.317 1.00 35.82 98 ALA B O 1
ATOM 2945 N N . GLU B 1 100 ? 52.416 39.003 5.759 1.00 36.12 99 GLU B N 1
ATOM 2946 C CA . GLU B 1 100 ? 53.076 39.215 4.478 1.00 35.58 99 GLU B CA 1
ATOM 2947 C C . GLU B 1 100 ? 54.370 40.004 4.687 1.00 36.00 99 GLU B C 1
ATOM 2948 O O . GLU B 1 100 ? 55.362 39.774 3.995 1.00 35.38 99 GLU B O 1
ATOM 2954 N N . THR B 1 101 ? 54.326 40.961 5.603 1.00 35.65 100 THR B N 1
ATOM 2955 C CA . THR B 1 101 ? 55.501 41.655 6.107 1.00 36.44 100 THR B CA 1
ATOM 2956 C C . THR B 1 101 ? 55.485 41.351 7.616 1.00 35.64 100 THR B C 1
ATOM 2957 O O . THR B 1 101 ? 54.570 40.689 8.107 1.00 37.09 100 THR B O 1
ATOM 2961 N N . ASP B 1 102 ? 56.479 41.842 8.348 1.00 36.27 101 ASP B N 1
ATOM 2962 C CA . ASP B 1 102 ? 56.396 41.841 9.808 1.00 38.44 101 ASP B CA 1
ATOM 2963 C C . ASP B 1 102 ? 55.074 42.570 10.132 1.00 38.63 101 ASP B C 1
ATOM 2964 O O . ASP B 1 102 ? 54.676 43.563 9.467 1.00 36.69 101 ASP B O 1
ATOM 2969 N N . LEU B 1 103 ? 54.366 42.050 11.118 1.00 35.60 102 LEU B N 1
ATOM 2970 C CA . LEU B 1 103 ? 53.003 42.473 11.368 1.00 37.35 102 LEU B CA 1
ATOM 2971 C C . LEU B 1 103 ? 52.648 42.657 12.838 1.00 37.10 102 LEU B C 1
ATOM 2972 O O . LEU B 1 103 ? 52.928 41.790 13.676 1.00 37.89 102 LEU B O 1
ATOM 2977 N N . GLU B 1 104 ? 52.015 43.796 13.126 1.00 38.94 103 GLU B N 1
ATOM 2978 C CA . GLU B 1 104 ? 51.485 44.121 14.455 1.00 37.80 103 GLU B CA 1
ATOM 2979 C C . GLU B 1 104 ? 49.986 44.117 14.282 1.00 37.60 103 GLU B C 1
ATOM 2980 O O . GLU B 1 104 ? 49.401 45.036 13.684 1.00 37.30 103 GLU B O 1
ATOM 2986 N N . LEU B 1 105 ? 49.381 43.032 14.763 1.00 37.88 104 LEU B N 1
ATOM 2987 C CA . LEU B 1 105 ? 47.967 42.740 14.607 1.00 38.24 104 LEU B CA 1
ATOM 2988 C C . LEU B 1 105 ? 47.197 42.793 15.909 1.00 38.75 104 LEU B C 1
ATOM 2989 O O . LEU B 1 105 ? 47.537 42.064 16.842 1.00 39.06 104 LEU B O 1
ATOM 2994 N N . ALA B 1 106 ? 46.151 43.636 15.935 1.00 40.19 105 ALA B N 1
ATOM 2995 C CA . ALA B 1 106 ? 45.214 43.774 17.080 1.00 39.32 105 ALA B CA 1
ATOM 2996 C C . ALA B 1 106 ? 43.971 42.916 16.777 1.00 39.75 105 ALA B C 1
ATOM 2997 O O . ALA B 1 106 ? 43.439 42.947 15.668 1.00 40.37 105 ALA B O 1
ATOM 2999 N N . VAL B 1 107 ? 43.604 42.042 17.703 1.00 37.83 106 VAL B N 1
ATOM 3000 C CA . VAL B 1 107 ? 42.390 41.232 17.598 1.00 39.71 106 VAL B CA 1
ATOM 3001 C C . VAL B 1 107 ? 41.456 41.730 18.722 1.00 38.18 106 VAL B C 1
ATOM 3002 O O . VAL B 1 107 ? 41.697 41.495 19.908 1.00 37.68 106 VAL B O 1
ATOM 3006 N N . CYS B 1 108 ? 40.424 42.470 18.320 1.00 40.08 107 CYS B N 1
ATOM 3007 C CA . CYS B 1 108 ? 39.422 43.067 19.211 1.00 39.34 107 CYS B CA 1
ATOM 3008 C C . CYS B 1 108 ? 38.256 42.104 19.297 1.00 40.16 107 CYS B C 1
ATOM 3009 O O . CYS B 1 108 ? 37.767 41.664 18.279 1.00 39.48 107 CYS B O 1
ATOM 3012 N N . SER B 1 109 ? 37.793 41.765 20.491 1.00 38.97 108 SER B N 1
ATOM 3013 C CA . SER B 1 109 ? 36.732 40.780 20.602 1.00 36.82 108 SER B CA 1
ATOM 3014 C C . SER B 1 109 ? 35.658 41.151 21.633 1.00 35.80 108 SER B C 1
ATOM 3015 O O . SER B 1 109 ? 35.923 41.851 22.612 1.00 36.55 108 SER B O 1
ATOM 3018 N N . ALA B 1 110 ? 34.449 40.666 21.365 1.00 36.33 109 ALA B N 1
ATOM 3019 C CA . ALA B 1 110 ? 33.303 40.859 22.211 1.00 36.40 109 ALA B CA 1
ATOM 3020 C C . ALA B 1 110 ? 32.260 39.768 21.891 1.00 39.17 109 ALA B C 1
ATOM 3021 O O . ALA B 1 110 ? 32.439 38.969 20.946 1.00 36.54 109 ALA B O 1
ATOM 3023 N N . PRO B 1 111 ? 31.212 39.651 22.719 1.00 37.13 110 PRO B N 1
ATOM 3024 C CA . PRO B 1 111 ? 30.178 38.662 22.403 1.00 38.67 110 PRO B CA 1
ATOM 3025 C C . PRO B 1 111 ? 29.517 38.830 21.035 1.00 38.29 110 PRO B C 1
ATOM 3026 O O . PRO B 1 111 ? 29.176 39.949 20.608 1.00 35.86 110 PRO B O 1
ATOM 3030 N N . GLY B 1 112 ? 29.386 37.693 20.346 1.00 39.49 111 GLY B N 1
ATOM 3031 C CA . GLY B 1 112 ? 28.770 37.628 19.034 1.00 38.48 111 GLY B CA 1
ATOM 3032 C C . GLY B 1 112 ? 27.530 36.762 19.056 1.00 39.18 111 GLY B C 1
ATOM 3033 O O . GLY B 1 112 ? 27.499 35.709 19.681 1.00 41.65 111 GLY B O 1
ATOM 3034 N N . PHE B 1 113 ? 26.504 37.219 18.362 1.00 38.60 112 PHE B N 1
ATOM 3035 C CA . PHE B 1 113 ? 25.217 36.525 18.297 1.00 39.73 112 PHE B CA 1
ATOM 3036 C C . PHE B 1 113 ? 24.438 36.743 17.015 1.00 40.44 112 PHE B C 1
ATOM 3037 O O . PHE B 1 113 ? 23.457 36.065 16.804 1.00 38.35 112 PHE B O 1
ATOM 3045 N N . GLY B 1 114 ? 24.874 37.652 16.149 1.00 37.44 113 GLY B N 1
ATOM 3046 C CA . GLY B 1 114 ? 24.131 37.981 14.948 1.00 38.46 113 GLY B CA 1
ATOM 3047 C C . GLY B 1 114 ? 24.557 37.218 13.698 1.00 40.10 113 GLY B C 1
ATOM 3048 O O . GLY B 1 114 ? 25.303 36.242 13.753 1.00 38.75 113 GLY B O 1
ATOM 3049 N N . GLU B 1 115 ? 24.123 37.723 12.559 1.00 41.21 114 GLU B N 1
ATOM 3050 C CA . GLU B 1 115 ? 24.409 37.053 11.286 1.00 44.11 114 GLU B CA 1
ATOM 3051 C C . GLU B 1 115 ? 24.962 37.983 10.207 1.00 40.54 114 GLU B C 1
ATOM 3052 O O . GLU B 1 115 ? 24.698 37.820 9.011 1.00 39.47 114 GLU B O 1
ATOM 3058 N N . LEU B 1 116 ? 25.756 38.942 10.655 1.00 37.84 115 LEU B N 1
ATOM 3059 C CA . LEU B 1 116 ? 26.427 39.825 9.745 1.00 37.57 115 LEU B CA 1
ATOM 3060 C C . LEU B 1 116 ? 27.509 39.032 9.012 1.00 37.60 115 LEU B C 1
ATOM 3061 O O . LEU B 1 116 ? 28.049 38.081 9.564 1.00 38.57 115 LEU B O 1
ATOM 3066 N N . PRO B 1 117 ? 27.803 39.410 7.765 1.00 36.62 116 PRO B N 1
ATOM 3067 C CA . PRO B 1 117 ? 28.894 38.740 7.070 1.00 37.40 116 PRO B CA 1
ATOM 3068 C C . PRO B 1 117 ? 30.291 39.260 7.428 1.00 35.97 116 PRO B C 1
ATOM 3069 O O . PRO B 1 117 ? 30.450 40.329 8.023 1.00 36.43 116 PRO B O 1
ATOM 3073 N N . VAL B 1 118 ? 31.299 38.473 7.058 1.00 37.51 117 VAL B N 1
ATOM 3074 C CA . VAL B 1 118 ? 32.676 38.909 7.102 1.00 36.02 117 VAL B CA 1
ATOM 3075 C C . VAL B 1 118 ? 32.742 40.161 6.214 1.00 35.80 117 VAL B C 1
ATOM 3076 O O . VAL B 1 118 ? 32.106 40.195 5.155 1.00 35.90 117 VAL B O 1
ATOM 3080 N N . ARG B 1 119 ? 33.439 41.208 6.637 1.00 37.54 118 ARG B N 1
ATOM 3081 C CA . ARG B 1 119 ? 33.591 42.360 5.751 1.00 39.79 118 ARG B CA 1
ATOM 3082 C C . ARG B 1 119 ? 34.904 43.083 5.973 1.00 38.65 118 ARG B C 1
ATOM 3083 O O . ARG B 1 119 ? 35.465 43.124 7.074 1.00 38.36 118 ARG B O 1
ATOM 3091 N N . LEU B 1 120 ? 35.395 43.656 4.888 1.00 36.01 119 LEU B N 1
ATOM 3092 C CA . LEU B 1 120 ? 36.597 44.465 4.941 1.00 37.43 119 LEU B CA 1
ATOM 3093 C C . LEU B 1 120 ? 36.239 45.898 5.359 1.00 37.43 119 LEU B C 1
ATOM 3094 O O . LEU B 1 120 ? 35.207 46.449 4.933 1.00 39.23 119 LEU B O 1
ATOM 3099 N N . ILE B 1 121 ? 37.082 46.493 6.196 1.00 37.87 120 ILE B N 1
ATOM 3100 C CA . ILE B 1 121 ? 36.943 47.896 6.571 1.00 37.62 120 ILE B CA 1
ATOM 3101 C C . ILE B 1 121 ? 38.252 48.558 6.140 1.00 36.96 120 ILE B C 1
ATOM 3102 O O . ILE B 1 121 ? 39.206 48.664 6.936 1.00 35.82 120 ILE B O 1
ATOM 3107 N N . SER B 1 122 ? 38.299 48.983 4.886 1.00 39.16 121 SER B N 1
ATOM 3108 C CA . SER B 1 122 ? 39.505 49.584 4.327 1.00 41.40 121 SER B CA 1
ATOM 3109 C C . SER B 1 122 ? 39.663 51.029 4.837 1.00 41.56 121 SER B C 1
ATOM 3110 O O . SER B 1 122 ? 38.697 51.613 5.338 1.00 40.99 121 SER B O 1
ATOM 3113 N N . PRO B 1 123 ? 40.876 51.589 4.725 1.00 41.99 122 PRO B N 1
ATOM 3114 C CA . PRO B 1 123 ? 41.077 52.993 5.128 1.00 44.91 122 PRO B CA 1
ATOM 3115 C C . PRO B 1 123 ? 40.057 53.962 4.526 1.00 46.55 122 PRO B C 1
ATOM 3116 O O . PRO B 1 123 ? 39.698 54.911 5.196 1.00 46.00 122 PRO B O 1
ATOM 3120 N N . GLN B 1 124 ? 39.570 53.705 3.303 1.00 47.50 123 GLN B N 1
ATOM 3121 C CA . GLN B 1 124 ? 38.538 54.534 2.689 1.00 47.88 123 GLN B CA 1
ATOM 3122 C C . GLN B 1 124 ? 37.143 54.381 3.369 1.00 47.38 123 GLN B C 1
ATOM 3123 O O . GLN B 1 124 ? 36.345 55.292 3.268 1.00 49.42 123 GLN B O 1
ATOM 3126 N N . GLU B 1 125 ? 36.847 53.274 4.059 1.00 44.79 124 GLU B N 1
ATOM 3127 C CA . GLU B 1 125 ? 35.586 53.124 4.821 1.00 46.17 124 GLU B CA 1
ATOM 3128 C C . GLU B 1 125 ? 35.670 53.699 6.273 1.00 48.29 124 GLU B C 1
ATOM 3129 O O . GLU B 1 125 ? 34.697 53.611 7.039 1.00 50.32 124 GLU B O 1
ATOM 3135 N N . VAL B 1 126 ? 36.844 54.211 6.680 1.00 45.81 125 VAL B N 1
ATOM 3136 C CA . VAL B 1 126 ? 37.046 54.698 8.055 1.00 42.34 125 VAL B CA 1
ATOM 3137 C C . VAL B 1 126 ? 36.685 56.181 8.114 1.00 40.19 125 VAL B C 1
ATOM 3138 O O . VAL B 1 126 ? 37.190 56.982 7.322 1.00 36.81 125 VAL B O 1
ATOM 3142 N N . GLY B 1 127 ? 35.777 56.547 9.006 1.00 39.94 126 GLY B N 1
ATOM 3143 C CA . GLY B 1 127 ? 35.453 57.978 9.181 1.00 40.20 126 GLY B CA 1
ATOM 3144 C C . GLY B 1 127 ? 36.607 58.665 9.922 1.00 38.08 126 GLY B C 1
ATOM 3145 O O . GLY B 1 127 ? 37.070 58.176 10.944 1.00 37.37 126 GLY B O 1
ATOM 3146 N N . VAL B 1 128 ? 37.061 59.783 9.372 1.00 38.29 127 VAL B N 1
ATOM 3147 C CA . VAL B 1 128 ? 38.184 60.570 9.882 1.00 38.93 127 VAL B CA 1
ATOM 3148 C C . VAL B 1 128 ? 37.642 61.885 10.399 1.00 40.92 127 VAL B C 1
ATOM 3149 O O . VAL B 1 128 ? 36.861 62.561 9.699 1.00 37.71 127 VAL B O 1
ATOM 3153 N N . GLU B 1 129 ? 37.980 62.220 11.644 1.00 40.55 128 GLU B N 1
ATOM 3154 C CA . GLU B 1 129 ? 37.568 63.495 12.217 1.00 44.37 128 GLU B CA 1
ATOM 3155 C C . GLU B 1 129 ? 38.691 64.105 13.075 1.00 41.96 128 GLU B C 1
ATOM 3156 O O . GLU B 1 129 ? 39.523 63.406 13.611 1.00 37.49 128 GLU B O 1
ATOM 3162 N N . HIS B 1 130 ? 38.705 65.427 13.121 1.00 46.63 129 HIS B N 1
ATOM 3163 C CA . HIS B 1 130 ? 39.659 66.221 13.872 1.00 49.35 129 HIS B CA 1
ATOM 3164 C C . HIS B 1 130 ? 38.848 66.839 14.973 1.00 50.25 129 HIS B C 1
ATOM 3165 O O . HIS B 1 130 ? 38.082 67.763 14.734 1.00 53.95 129 HIS B O 1
ATOM 3172 N N . ARG B 1 131 ? 39.017 66.306 16.170 1.00 49.67 130 ARG B N 1
ATOM 3173 C CA . ARG B 1 131 ? 38.277 66.691 17.331 1.00 52.48 130 ARG B CA 1
ATOM 3174 C C . ARG B 1 131 ? 39.038 67.718 18.240 1.00 52.23 130 ARG B C 1
ATOM 3175 O O . ARG B 1 131 ? 40.258 67.649 18.406 1.00 47.06 130 ARG B O 1
ATOM 3183 N N . GLY B 1 132 ? 38.305 68.698 18.770 1.00 51.45 131 GLY B N 1
ATOM 3184 C CA . GLY B 1 132 ? 38.861 69.708 19.667 1.00 51.30 131 GLY B CA 1
ATOM 3185 C C . GLY B 1 132 ? 39.621 70.847 19.033 1.00 52.36 131 GLY B C 1
ATOM 3186 O O . GLY B 1 132 ? 39.851 70.882 17.819 1.00 53.42 131 GLY B O 1
ATOM 3193 N N . GLY B 1 134 ? 43.102 73.693 19.937 1.00 55.56 133 GLY B N 1
ATOM 3194 C CA . GLY B 1 134 ? 44.372 73.908 20.708 1.00 54.32 133 GLY B CA 1
ATOM 3195 C C . GLY B 1 134 ? 45.113 72.699 21.342 1.00 52.65 133 GLY B C 1
ATOM 3196 O O . GLY B 1 134 ? 45.593 71.763 20.649 1.00 48.33 133 GLY B O 1
ATOM 3197 N N . ARG B 1 135 ? 45.228 72.734 22.683 1.00 53.08 134 ARG B N 1
ATOM 3198 C CA . ARG B 1 135 ? 45.879 71.649 23.484 1.00 51.70 134 ARG B CA 1
ATOM 3199 C C . ARG B 1 135 ? 44.887 70.466 23.706 1.00 49.58 134 ARG B C 1
ATOM 3200 O O . ARG B 1 135 ? 45.135 69.478 24.427 1.00 40.00 134 ARG B O 1
ATOM 3208 N N . ASN B 1 136 ? 43.743 70.566 23.046 1.00 47.15 135 ASN B N 1
ATOM 3209 C CA . ASN B 1 136 ? 42.760 69.534 23.105 1.00 48.47 135 ASN B CA 1
ATOM 3210 C C . ASN B 1 136 ? 42.580 68.885 21.687 1.00 45.12 135 ASN B C 1
ATOM 3211 O O . ASN B 1 136 ? 41.688 68.048 21.533 1.00 45.08 135 ASN B O 1
ATOM 3216 N N . GLN B 1 137 ? 43.441 69.221 20.699 1.00 44.07 136 GLN B N 1
ATOM 3217 C CA . GLN B 1 137 ? 43.313 68.709 19.288 1.00 48.18 136 GLN B CA 1
ATOM 3218 C C . GLN B 1 137 ? 43.744 67.262 19.114 1.00 47.29 136 GLN B C 1
ATOM 3219 O O . GLN B 1 137 ? 44.778 66.857 19.677 1.00 50.59 136 GLN B O 1
ATOM 3225 N N . ARG B 1 138 ? 42.950 66.477 18.371 1.00 40.28 137 ARG B N 1
ATOM 3226 C CA . ARG B 1 138 ? 43.237 65.068 18.149 1.00 37.42 137 ARG B CA 1
ATOM 3227 C C . ARG B 1 138 ? 42.679 64.611 16.808 1.00 36.60 137 ARG B C 1
ATOM 3228 O O . ARG B 1 138 ? 41.632 65.087 16.395 1.00 34.78 137 ARG B O 1
ATOM 3236 N N . LEU B 1 139 ? 43.391 63.688 16.172 1.00 36.05 138 LEU B N 1
ATOM 3237 C CA . LEU B 1 139 ? 42.981 63.027 14.945 1.00 34.43 138 LEU B CA 1
ATOM 3238 C C . LEU B 1 139 ? 42.289 61.727 15.365 1.00 34.60 138 LEU B C 1
ATOM 3239 O O . LEU B 1 139 ? 42.851 60.922 16.095 1.00 34.70 138 LEU B O 1
ATOM 3244 N N . VAL B 1 140 ? 41.054 61.526 14.894 1.00 33.08 139 VAL B N 1
ATOM 3245 C CA . VAL B 1 140 ? 40.251 60.367 15.271 1.00 33.01 139 VAL B CA 1
ATOM 3246 C C . VAL B 1 140 ? 39.884 59.570 14.003 1.00 31.88 139 VAL B C 1
ATOM 3247 O O . VAL B 1 140 ? 39.467 60.133 12.980 1.00 34.00 139 VAL B O 1
ATOM 3251 N N . HIS B 1 141 ? 40.109 58.264 14.085 1.00 35.29 140 HIS B N 1
ATOM 3252 C CA . HIS B 1 141 ? 39.759 57.335 13.014 1.00 36.35 140 HIS B CA 1
ATOM 3253 C C . HIS B 1 141 ? 38.696 56.342 13.532 1.00 35.89 140 HIS B C 1
ATOM 3254 O O . HIS B 1 141 ? 38.997 55.467 14.293 1.00 33.97 140 HIS B O 1
ATOM 3261 N N . ASN B 1 142 ? 37.438 56.525 13.117 1.00 38.15 141 ASN B N 1
ATOM 3262 C CA . ASN B 1 142 ? 36.332 55.672 13.541 1.00 36.82 141 ASN B CA 1
ATOM 3263 C C . ASN B 1 142 ? 36.285 54.379 12.728 1.00 36.80 141 ASN B C 1
ATOM 3264 O O . ASN B 1 142 ? 35.566 54.286 11.718 1.00 37.66 141 ASN B O 1
ATOM 3269 N N . ILE B 1 143 ? 37.090 53.420 13.173 1.00 36.39 142 ILE B N 1
ATOM 3270 C CA . ILE B 1 143 ? 37.215 52.101 12.532 1.00 37.70 142 ILE B CA 1
ATOM 3271 C C . ILE B 1 143 ? 35.864 51.357 12.535 1.00 38.17 142 ILE B C 1
ATOM 3272 O O . ILE B 1 143 ? 35.419 50.865 11.481 1.00 36.15 142 ILE B O 1
ATOM 3277 N N . LEU B 1 144 ? 35.227 51.281 13.700 1.00 36.63 143 LEU B N 1
ATOM 3278 C CA . LEU B 1 144 ? 33.971 50.557 13.854 1.00 35.16 143 LEU B CA 1
ATOM 3279 C C . LEU B 1 144 ? 33.061 51.274 14.838 1.00 34.72 143 LEU B C 1
ATOM 3280 O O . LEU B 1 144 ? 32.944 50.865 16.001 1.00 35.78 143 LEU B O 1
ATOM 3285 N N . PRO B 1 145 ? 32.424 52.362 14.381 1.00 34.85 144 PRO B N 1
ATOM 3286 C CA . PRO B 1 145 ? 31.562 53.164 15.257 1.00 37.18 144 PRO B CA 1
ATOM 3287 C C . PRO B 1 145 ? 30.163 52.579 15.419 1.00 35.34 144 PRO B C 1
ATOM 3288 O O . PRO B 1 145 ? 29.800 51.649 14.699 1.00 37.94 144 PRO B O 1
ATOM 3292 N N . ASP B 1 146 ? 29.357 53.182 16.285 1.00 36.81 145 ASP B N 1
ATOM 3293 C CA . ASP B 1 146 ? 27.979 52.674 16.537 1.00 35.58 145 ASP B CA 1
ATOM 3294 C C . ASP B 1 146 ? 26.994 52.939 15.371 1.00 35.75 145 ASP B C 1
ATOM 3295 O O . ASP B 1 146 ? 25.895 52.429 15.382 1.00 37.78 145 ASP B O 1
ATOM 3300 N N . SER B 1 147 ? 27.434 53.732 14.386 1.00 35.17 146 SER B N 1
ATOM 3301 C CA . SER B 1 147 ? 26.732 54.015 13.148 1.00 36.77 146 SER B CA 1
ATOM 3302 C C . SER B 1 147 ? 27.025 52.958 12.060 1.00 33.89 146 SER B C 1
ATOM 3303 O O . SER B 1 147 ? 26.404 52.987 10.998 1.00 36.22 146 SER B O 1
ATOM 3306 N N . GLN B 1 148 ? 27.967 52.063 12.311 1.00 35.10 147 GLN B N 1
ATOM 3307 C CA . GLN B 1 148 ? 28.302 50.948 11.430 1.00 36.55 147 GLN B CA 1
ATOM 3308 C C . GLN B 1 148 ? 27.869 49.649 12.113 1.00 38.85 147 GLN B C 1
ATOM 3309 O O . GLN B 1 148 ? 27.574 49.645 13.299 1.00 38.69 147 GLN B O 1
ATOM 3315 N N . LEU B 1 149 ? 27.803 48.561 11.349 1.00 38.67 148 LEU B N 1
ATOM 3316 C CA . LEU B 1 149 ? 27.262 47.312 11.866 1.00 38.80 148 LEU B CA 1
ATOM 3317 C C . LEU B 1 149 ? 28.252 46.397 12.590 1.00 36.22 148 LEU B C 1
ATOM 3318 O O . LEU B 1 149 ? 29.345 46.129 12.112 1.00 36.93 148 LEU B O 1
ATOM 3323 N N . ALA B 1 150 ? 27.842 45.954 13.783 1.00 34.29 149 ALA B N 1
ATOM 3324 C CA . ALA B 1 150 ? 28.520 44.928 14.594 1.00 35.88 149 ALA B CA 1
ATOM 3325 C C . ALA B 1 150 ? 27.531 44.572 15.713 1.00 35.28 149 ALA B C 1
ATOM 3326 O O . ALA B 1 150 ? 26.545 45.291 15.964 1.00 34.15 149 ALA B O 1
ATOM 3328 N N . ASP B 1 151 ? 27.732 43.418 16.320 1.00 35.22 150 ASP B N 1
ATOM 3329 C CA . ASP B 1 151 ? 26.865 42.978 17.397 1.00 35.93 150 ASP B CA 1
ATOM 3330 C C . ASP B 1 151 ? 27.121 43.772 18.688 1.00 35.08 150 ASP B C 1
ATOM 3331 O O . ASP B 1 151 ? 26.182 44.213 19.366 1.00 31.72 150 ASP B O 1
ATOM 3336 N N . SER B 1 152 ? 28.404 43.946 18.974 1.00 36.39 151 SER B N 1
ATOM 3337 C CA . SER B 1 152 ? 28.918 44.478 20.255 1.00 36.04 151 SER B CA 1
ATOM 3338 C C . SER B 1 152 ? 30.073 45.483 20.143 1.00 37.35 151 SER B C 1
ATOM 3339 O O . SER B 1 152 ? 30.071 46.490 20.831 1.00 35.76 151 SER B O 1
ATOM 3342 N N . LEU B 1 153 ? 31.045 45.172 19.293 1.00 37.41 152 LEU B N 1
ATOM 3343 C CA . LEU B 1 153 ? 32.292 45.937 19.155 1.00 39.13 152 LEU B CA 1
ATOM 3344 C C . LEU B 1 153 ? 32.178 47.373 18.689 1.00 37.30 152 LEU B C 1
ATOM 3345 O O . LEU B 1 153 ? 31.462 47.687 17.719 1.00 36.23 152 LEU B O 1
ATOM 3350 N N . LEU B 1 154 ? 32.923 48.230 19.386 1.00 38.17 153 LEU B N 1
ATOM 3351 C CA . LEU B 1 154 ? 33.115 49.637 19.003 1.00 35.47 153 LEU B CA 1
ATOM 3352 C C . LEU B 1 154 ? 34.615 49.807 18.992 1.00 37.09 153 LEU B C 1
ATOM 3353 O O . LEU B 1 154 ? 35.274 49.459 19.977 1.00 36.24 153 LEU B O 1
ATOM 3358 N N . VAL B 1 155 ? 35.171 50.265 17.869 1.00 36.75 154 VAL B N 1
ATOM 3359 C CA . VAL B 1 155 ? 36.619 50.390 17.711 1.00 36.26 154 VAL B CA 1
ATOM 3360 C C . VAL B 1 155 ? 36.978 51.781 17.149 1.00 36.67 154 VAL B C 1
ATOM 3361 O O . VAL B 1 155 ? 36.356 52.258 16.213 1.00 37.26 154 VAL B O 1
ATOM 3365 N N . VAL B 1 156 ? 38.007 52.396 17.749 1.00 38.25 155 VAL B N 1
ATOM 3366 C CA . VAL B 1 156 ? 38.469 53.721 17.393 1.00 37.56 155 VAL B CA 1
ATOM 3367 C C . VAL B 1 156 ? 39.971 53.806 17.606 1.00 35.92 155 VAL B C 1
ATOM 3368 O O . VAL B 1 156 ? 40.496 53.134 18.478 1.00 36.61 155 VAL B O 1
ATOM 3372 N N . GLU B 1 157 ? 40.660 54.588 16.782 1.00 35.03 156 GLU B N 1
ATOM 3373 C CA . GLU B 1 157 ? 42.082 54.904 17.051 1.00 36.98 156 GLU B CA 1
ATOM 3374 C C . GLU B 1 157 ? 42.209 56.438 17.055 1.00 36.29 156 GLU B C 1
ATOM 3375 O O . GLU B 1 157 ? 41.545 57.146 16.289 1.00 35.10 156 GLU B O 1
ATOM 3381 N N . VAL B 1 158 ? 43.048 56.940 17.963 1.00 36.09 157 VAL B N 1
ATOM 3382 C CA . VAL B 1 158 ? 43.205 58.366 18.220 1.00 33.20 157 VAL B CA 1
ATOM 3383 C C . VAL B 1 158 ? 44.690 58.760 18.286 1.00 31.82 157 VAL B C 1
ATOM 3384 O O . VAL B 1 158 ? 45.503 58.050 18.894 1.00 34.14 157 VAL B O 1
ATOM 3388 N N . TYR B 1 159 ? 45.006 59.883 17.650 1.00 31.35 158 TYR B N 1
ATOM 3389 C CA . TYR B 1 159 ? 46.348 60.514 17.654 1.00 31.09 158 TYR B CA 1
ATOM 3390 C C . TYR B 1 159 ? 46.374 61.801 18.440 1.00 31.25 158 TYR B C 1
ATOM 3391 O O . TYR B 1 159 ? 45.675 62.763 18.140 1.00 31.85 158 TYR B O 1
ATOM 3400 N N . THR B 1 160 ? 47.228 61.828 19.461 1.00 37.00 159 THR B N 1
ATOM 3401 C CA . THR B 1 160 ? 47.366 62.977 20.356 1.00 37.55 159 THR B CA 1
ATOM 3402 C C . THR B 1 160 ? 48.802 63.413 20.314 1.00 38.22 159 THR B C 1
ATOM 3403 O O . THR B 1 160 ? 49.720 62.713 20.771 1.00 39.46 159 THR B O 1
ATOM 3407 N N . ASN B 1 161 ? 49.012 64.586 19.770 1.00 39.19 160 ASN B N 1
ATOM 3408 C CA . ASN B 1 161 ? 50.358 65.094 19.631 1.00 39.36 160 ASN B CA 1
ATOM 3409 C C . ASN B 1 161 ? 50.879 65.601 20.976 1.00 40.32 160 ASN B C 1
ATOM 3410 O O . ASN B 1 161 ? 50.110 66.057 21.818 1.00 38.17 160 ASN B O 1
ATOM 3415 N N . ALA B 1 162 ? 52.177 65.439 21.158 1.00 38.26 161 ALA B N 1
ATOM 3416 C CA . ALA B 1 162 ? 52.881 65.776 22.389 1.00 38.05 161 ALA B CA 1
ATOM 3417 C C . ALA B 1 162 ? 52.427 67.142 22.940 1.00 38.61 161 ALA B C 1
ATOM 3418 O O . ALA B 1 162 ? 52.479 68.149 22.212 1.00 40.45 161 ALA B O 1
ATOM 3420 N N A GLY B 1 163 ? 51.958 67.224 24.186 0.50 40.18 162 GLY B N 1
ATOM 3421 N N B GLY B 1 163 ? 52.023 67.099 24.215 0.50 41.06 162 GLY B N 1
ATOM 3422 C CA A GLY B 1 163 ? 51.500 68.536 24.725 0.50 41.72 162 GLY B CA 1
ATOM 3423 C CA B GLY B 1 163 ? 51.535 68.248 24.946 0.50 43.30 162 GLY B CA 1
ATOM 3424 C C A GLY B 1 163 ? 49.991 68.801 24.625 0.50 40.06 162 GLY B C 1
ATOM 3425 C C B GLY B 1 163 ? 50.042 68.146 25.222 0.50 43.17 162 GLY B C 1
ATOM 3426 O O A GLY B 1 163 ? 49.513 69.913 24.832 0.50 36.80 162 GLY B O 1
ATOM 3427 O O B GLY B 1 163 ? 49.657 68.215 26.417 0.50 39.52 162 GLY B O 1
ATOM 3428 N N . ALA B 1 164 ? 49.270 67.797 24.156 1.00 40.23 163 ALA B N 1
ATOM 3429 C CA . ALA B 1 164 ? 47.816 67.801 24.150 1.00 39.72 163 ALA B CA 1
ATOM 3430 C C . ALA B 1 164 ? 47.258 66.766 25.092 1.00 38.55 163 ALA B C 1
ATOM 3431 O O . ALA B 1 164 ? 47.890 65.728 25.361 1.00 36.90 163 ALA B O 1
ATOM 3433 N N . THR B 1 165 ? 46.022 67.028 25.542 1.00 36.54 164 THR B N 1
ATOM 3434 C CA . THR B 1 165 ? 45.278 66.125 26.374 1.00 35.04 164 THR B CA 1
ATOM 3435 C C . THR B 1 165 ? 44.140 65.500 25.526 1.00 35.76 164 THR B C 1
ATOM 3436 O O . THR B 1 165 ? 43.469 66.216 24.792 1.00 36.11 164 THR B O 1
ATOM 3440 N N . SER B 1 166 ? 43.935 64.195 25.622 1.00 37.92 165 SER B N 1
ATOM 3441 C CA . SER B 1 166 ? 42.818 63.544 24.916 1.00 38.45 165 SER B CA 1
ATOM 3442 C C . SER B 1 166 ? 42.012 62.705 25.886 1.00 38.21 165 SER B C 1
ATOM 3443 O O . SER B 1 166 ? 42.358 62.589 27.069 1.00 36.66 165 SER B O 1
ATOM 3446 N N . SER B 1 167 ? 40.906 62.141 25.376 1.00 38.01 166 SER B N 1
ATOM 3447 C CA . SER B 1 167 ? 39.882 61.467 26.194 1.00 39.25 166 SER B CA 1
ATOM 3448 C C . SER B 1 167 ? 39.470 62.519 27.244 1.00 37.41 166 SER B C 1
ATOM 3449 O O . SER B 1 167 ? 39.250 62.237 28.423 1.00 36.96 166 SER B O 1
ATOM 3452 N N . TRP B 1 168 ? 39.385 63.747 26.765 1.00 36.84 167 TRP B N 1
ATOM 3453 C CA . TRP B 1 168 ? 39.283 64.921 27.626 1.00 37.83 167 TRP B CA 1
ATOM 3454 C C . TRP B 1 168 ? 38.534 66.000 26.826 1.00 39.44 167 TRP B C 1
ATOM 3455 O O . TRP B 1 168 ? 38.797 66.162 25.628 1.00 41.08 167 TRP B O 1
ATOM 3466 N N . PRO B 1 169 ? 37.610 66.745 27.450 1.00 40.72 168 PRO B N 1
ATOM 3467 C CA . PRO B 1 169 ? 37.149 66.767 28.834 1.00 40.45 168 PRO B CA 1
ATOM 3468 C C . PRO B 1 169 ? 36.686 65.392 29.310 1.00 36.25 168 PRO B C 1
ATOM 3469 O O . PRO B 1 169 ? 36.122 64.616 28.534 1.00 36.64 168 PRO B O 1
ATOM 3473 N N . ALA B 1 170 ? 36.986 65.097 30.568 1.00 37.57 169 ALA B N 1
ATOM 3474 C CA . ALA B 1 170 ? 36.715 63.785 31.173 1.00 36.52 169 ALA B CA 1
ATOM 3475 C C . ALA B 1 170 ? 35.263 63.312 30.946 1.00 35.29 169 ALA B C 1
ATOM 3476 O O . ALA B 1 170 ? 34.306 64.069 31.175 1.00 33.85 169 ALA B O 1
ATOM 3478 N N . HIS B 1 171 ? 35.149 62.068 30.492 1.00 38.15 170 HIS B N 1
ATOM 3479 C CA . HIS B 1 171 ? 33.872 61.401 30.232 1.00 36.04 170 HIS B CA 1
ATOM 3480 C C . HIS B 1 171 ? 33.914 60.001 30.848 1.00 33.89 170 HIS B C 1
ATOM 3481 O O . HIS B 1 171 ? 34.983 59.421 31.028 1.00 35.62 170 HIS B O 1
ATOM 3499 N N . HIS B 1 173 ? 31.484 56.173 30.795 1.00 35.35 172 HIS B N 1
ATOM 3500 C CA . HIS B 1 173 ? 30.472 55.311 30.211 1.00 33.88 172 HIS B CA 1
ATOM 3501 C C . HIS B 1 173 ? 30.523 54.022 31.031 1.00 35.69 172 HIS B C 1
ATOM 3502 O O . HIS B 1 173 ? 31.019 52.975 30.575 1.00 34.96 172 HIS B O 1
ATOM 3509 N N . ASP B 1 174 ? 30.058 54.121 32.275 1.00 36.55 173 ASP B N 1
ATOM 3510 C CA . ASP B 1 174 ? 30.195 52.993 33.189 1.00 37.34 173 ASP B CA 1
ATOM 3511 C C . ASP B 1 174 ? 28.925 52.508 33.887 1.00 38.02 173 ASP B C 1
ATOM 3512 O O . ASP B 1 174 ? 28.986 51.567 34.718 1.00 37.39 173 ASP B O 1
ATOM 3517 N N . THR B 1 175 ? 27.792 53.124 33.526 1.00 37.35 174 THR B N 1
ATOM 3518 C CA . THR B 1 175 ? 26.506 52.858 34.116 1.00 37.40 174 THR B CA 1
ATOM 3519 C C . THR B 1 175 ? 25.426 53.018 33.073 1.00 38.45 174 THR B C 1
ATOM 3520 O O . THR B 1 175 ? 25.440 54.009 32.312 1.00 36.41 174 THR B O 1
ATOM 3524 N N . ALA B 1 176 ? 24.491 52.064 33.045 1.00 37.19 175 ALA B N 1
ATOM 3525 C CA . ALA B 1 176 ? 23.266 52.170 32.247 1.00 35.80 175 ALA B CA 1
ATOM 3526 C C . ALA B 1 176 ? 22.306 53.185 32.884 1.00 38.68 175 ALA B C 1
ATOM 3527 O O . ALA B 1 176 ? 21.708 52.936 33.957 1.00 34.18 175 ALA B O 1
ATOM 3529 N N . VAL B 1 177 ? 22.219 54.367 32.254 1.00 36.48 176 VAL B N 1
ATOM 3530 C CA . VAL B 1 177 ? 21.326 55.466 32.643 1.00 36.65 176 VAL B CA 1
ATOM 3531 C C . VAL B 1 177 ? 20.557 55.826 31.350 1.00 39.23 176 VAL B C 1
ATOM 3532 O O . VAL B 1 177 ? 21.088 56.516 30.502 1.00 36.79 176 VAL B O 1
ATOM 3536 N N . GLU B 1 178 ? 19.341 55.316 31.208 1.00 40.37 177 GLU B N 1
ATOM 3537 C CA . GLU B 1 178 ? 18.547 55.437 29.962 1.00 43.78 177 GLU B CA 1
ATOM 3538 C C . GLU B 1 178 ? 18.558 56.851 29.341 1.00 40.58 177 GLU B C 1
ATOM 3539 O O . GLU B 1 178 ? 18.234 57.858 29.980 1.00 38.93 177 GLU B O 1
ATOM 3545 N N . GLY B 1 179 ? 19.011 56.904 28.090 1.00 42.50 178 GLY B N 1
ATOM 3546 C CA . GLY B 1 179 ? 19.120 58.146 27.341 1.00 42.31 178 GLY B CA 1
ATOM 3547 C C . GLY B 1 179 ? 20.282 59.075 27.667 1.00 43.29 178 GLY B C 1
ATOM 3548 O O . GLY B 1 179 ? 20.433 60.109 27.025 1.00 45.69 178 GLY B O 1
ATOM 3549 N N A GLN B 1 180 ? 21.091 58.729 28.669 0.50 41.19 179 GLN B N 1
ATOM 3550 N N B GLN B 1 180 ? 21.105 58.699 28.636 0.50 40.24 179 GLN B N 1
ATOM 3551 C CA A GLN B 1 180 ? 22.230 59.555 29.099 0.50 40.91 179 GLN B CA 1
ATOM 3552 C CA B GLN B 1 180 ? 22.192 59.541 29.106 0.50 39.10 179 GLN B CA 1
ATOM 3553 C C A GLN B 1 180 ? 23.580 58.847 28.980 0.50 37.18 179 GLN B C 1
ATOM 3554 C C B GLN B 1 180 ? 23.568 58.865 29.025 0.50 36.40 179 GLN B C 1
ATOM 3555 O O A GLN B 1 180 ? 24.549 59.434 28.493 0.50 37.60 179 GLN B O 1
ATOM 3556 O O B GLN B 1 180 ? 24.544 59.489 28.604 0.50 37.39 179 GLN B O 1
ATOM 3567 N N . GLU B 1 181 ? 23.652 57.590 29.414 1.00 34.57 180 GLU B N 1
ATOM 3568 C CA . GLU B 1 181 ? 24.912 56.891 29.501 1.00 34.24 180 GLU B CA 1
ATOM 3569 C C . GLU B 1 181 ? 24.720 55.389 29.351 1.00 32.77 180 GLU B C 1
ATOM 3570 O O . GLU B 1 181 ? 23.671 54.851 29.679 1.00 31.19 180 GLU B O 1
ATOM 3576 N N . THR B 1 182 ? 25.745 54.747 28.809 1.00 33.00 181 THR B N 1
ATOM 3577 C CA . THR B 1 182 ? 25.776 53.296 28.688 1.00 34.92 181 THR B CA 1
ATOM 3578 C C . THR B 1 182 ? 26.986 52.758 29.418 1.00 34.14 181 THR B C 1
ATOM 3579 O O . THR B 1 182 ? 27.986 53.443 29.579 1.00 33.96 181 THR B O 1
ATOM 3583 N N . TYR B 1 183 ? 26.867 51.519 29.881 1.00 35.19 182 TYR B N 1
ATOM 3584 C CA . TYR B 1 183 ? 27.988 50.769 30.414 1.00 34.70 182 TYR B CA 1
ATOM 3585 C C . TYR B 1 183 ? 28.796 50.224 29.206 1.00 34.51 182 TYR B C 1
ATOM 3586 O O . TYR B 1 183 ? 28.282 49.443 28.416 1.00 35.12 182 TYR B O 1
ATOM 3595 N N . LEU B 1 184 ? 30.056 50.650 29.108 1.00 34.75 183 LEU B N 1
ATOM 3596 C CA . LEU B 1 184 ? 30.994 50.223 28.077 1.00 36.26 183 LEU B CA 1
ATOM 3597 C C . LEU B 1 184 ? 32.341 50.042 28.724 1.00 38.32 183 LEU B C 1
ATOM 3598 O O . LEU B 1 184 ? 32.932 50.989 29.235 1.00 36.74 183 LEU B O 1
ATOM 3603 N N . GLU B 1 185 ? 32.815 48.794 28.731 1.00 37.30 184 GLU B N 1
ATOM 3604 C CA . GLU B 1 185 ? 34.196 48.509 29.109 1.00 37.41 184 GLU B CA 1
ATOM 3605 C C . GLU B 1 185 ? 35.063 49.083 28.011 1.00 36.77 184 GLU B C 1
ATOM 3606 O O . GLU B 1 185 ? 34.675 49.069 26.810 1.00 35.56 184 GLU B O 1
ATOM 3612 N N . GLU B 1 186 ? 36.242 49.576 28.389 1.00 35.49 185 GLU B N 1
ATOM 3613 C CA . GLU B 1 186 ? 37.140 50.148 27.411 1.00 37.27 185 GLU B CA 1
ATOM 3614 C C . GLU B 1 186 ? 38.592 49.757 27.648 1.00 36.97 185 GLU B C 1
ATOM 3615 O O . GLU B 1 186 ? 39.092 49.746 28.789 1.00 37.68 185 GLU B O 1
ATOM 3621 N N . THR B 1 187 ? 39.248 49.404 26.559 1.00 37.61 186 THR B N 1
ATOM 3622 C CA . THR B 1 187 ? 40.699 49.180 26.566 1.00 38.09 186 THR B CA 1
ATOM 3623 C C . THR B 1 187 ? 41.421 50.269 25.721 1.00 36.58 186 THR B C 1
ATOM 3624 O O . THR B 1 187 ? 40.883 50.794 24.709 1.00 38.56 186 THR B O 1
ATOM 3628 N N . TYR B 1 188 ? 42.634 50.604 26.165 1.00 37.87 187 TYR B N 1
ATOM 3629 C CA . TYR B 1 188 ? 43.578 51.502 25.481 1.00 38.56 187 TYR B CA 1
ATOM 3630 C C . TYR B 1 188 ? 44.861 50.737 25.175 1.00 37.08 187 TYR B C 1
ATOM 3631 O O . TYR B 1 188 ? 45.472 50.195 26.066 1.00 39.24 187 TYR B O 1
ATOM 3640 N N . TYR B 1 189 ? 45.271 50.730 23.919 1.00 36.87 188 TYR B N 1
ATOM 3641 C CA . TYR B 1 189 ? 46.542 50.150 23.494 1.00 36.03 188 TYR B CA 1
ATOM 3642 C C . TYR B 1 189 ? 47.384 51.329 22.982 1.00 36.42 188 TYR B C 1
ATOM 3643 O O . TYR B 1 189 ? 47.135 51.858 21.901 1.00 36.02 188 TYR B O 1
ATOM 3652 N N . HIS B 1 190 ? 48.398 51.694 23.761 1.00 36.75 189 HIS B N 1
ATOM 3653 C CA . HIS B 1 190 ? 49.208 52.895 23.514 1.00 35.98 189 HIS B CA 1
ATOM 3654 C C . HIS B 1 190 ? 50.508 52.684 22.752 1.00 34.91 189 HIS B C 1
ATOM 3655 O O . HIS B 1 190 ? 51.203 51.680 22.944 1.00 36.11 189 HIS B O 1
ATOM 3662 N N . ARG B 1 191 ? 50.831 53.674 21.918 1.00 37.15 190 ARG B N 1
ATOM 3663 C CA . ARG B 1 191 ? 52.067 53.731 21.106 1.00 38.36 190 ARG B CA 1
ATOM 3664 C C . ARG B 1 191 ? 52.647 55.139 21.192 1.00 37.63 190 ARG B C 1
ATOM 3665 O O . ARG B 1 191 ? 51.911 56.117 21.412 1.00 36.87 190 ARG B O 1
ATOM 3673 N N . PHE B 1 192 ? 53.977 55.234 21.092 1.00 37.30 191 PHE B N 1
ATOM 3674 C CA . PHE B 1 192 ? 54.725 56.485 21.178 1.00 37.48 191 PHE B CA 1
ATOM 3675 C C . PHE B 1 192 ? 55.738 56.665 20.062 1.00 38.26 191 PHE B C 1
ATOM 3676 O O . PHE B 1 192 ? 56.281 55.710 19.525 1.00 35.97 191 PHE B O 1
ATOM 3684 N N . ASN B 1 193 ? 55.909 57.922 19.678 1.00 36.22 192 ASN B N 1
ATOM 3685 C CA . ASN B 1 193 ? 56.923 58.320 18.717 1.00 36.47 192 ASN B CA 1
ATOM 3686 C C . ASN B 1 193 ? 57.613 59.583 19.221 1.00 36.40 192 ASN B C 1
ATOM 3687 O O . ASN B 1 193 ? 56.962 60.626 19.329 1.00 38.57 192 ASN B O 1
ATOM 3692 N N . PRO B 1 194 ? 58.939 59.519 19.539 1.00 38.05 193 PRO B N 1
ATOM 3693 C CA . PRO B 1 194 ? 59.829 58.345 19.510 1.00 38.25 193 PRO B CA 1
ATOM 3694 C C . PRO B 1 194 ? 59.362 57.252 20.481 1.00 39.00 193 PRO B C 1
ATOM 3695 O O . PRO B 1 194 ? 58.591 57.534 21.451 1.00 37.43 193 PRO B O 1
ATOM 3699 N N . PRO B 1 195 ? 59.799 56.006 20.229 1.00 37.73 194 PRO B N 1
ATOM 3700 C CA . PRO B 1 195 ? 59.278 54.822 20.943 1.00 38.81 194 PRO B CA 1
ATOM 3701 C C . PRO B 1 195 ? 59.537 54.704 22.457 1.00 37.46 194 PRO B C 1
ATOM 3702 O O . PRO B 1 195 ? 58.772 54.016 23.148 1.00 38.45 194 PRO B O 1
ATOM 3706 N N . GLN B 1 196 ? 60.546 55.400 22.975 1.00 37.25 195 GLN B N 1
ATOM 3707 C CA . GLN B 1 196 ? 60.902 55.333 24.416 1.00 37.28 195 GLN B CA 1
ATOM 3708 C C . GLN B 1 196 ? 60.007 56.250 25.309 1.00 39.24 195 GLN B C 1
ATOM 3709 O O . GLN B 1 196 ? 60.225 56.333 26.520 1.00 38.18 195 GLN B O 1
ATOM 3715 N N . GLY B 1 197 ? 59.022 56.930 24.705 1.00 38.96 196 GLY B N 1
ATOM 3716 C CA . GLY B 1 197 ? 58.150 57.840 25.444 1.00 40.23 196 GLY B CA 1
ATOM 3717 C C . GLY B 1 197 ? 57.117 57.216 26.348 1.00 38.48 196 GLY B C 1
ATOM 3718 O O . GLY B 1 197 ? 56.954 56.008 26.396 1.00 37.49 196 GLY B O 1
ATOM 3719 N N . PHE B 1 198 ? 56.404 58.089 27.053 1.00 38.36 197 PHE B N 1
ATOM 3720 C CA . PHE B 1 198 ? 55.314 57.691 27.901 1.00 39.15 197 PHE B CA 1
ATOM 3721 C C . PHE B 1 198 ? 54.298 58.843 27.949 1.00 38.18 197 PHE B C 1
ATOM 3722 O O . PHE B 1 198 ? 54.572 59.957 27.466 1.00 37.90 197 PHE B O 1
ATOM 3730 N N . CYS B 1 199 ? 53.104 58.503 28.430 1.00 37.53 198 CYS B N 1
ATOM 3731 C CA . CYS B 1 199 ? 52.059 59.441 28.730 1.00 38.51 198 CYS B CA 1
ATOM 3732 C C . CYS B 1 199 ? 51.601 59.106 30.150 1.00 37.99 198 CYS B C 1
ATOM 3733 O O . CYS B 1 199 ? 51.978 58.081 30.715 1.00 37.05 198 CYS B O 1
ATOM 3736 N N . LEU B 1 200 ? 50.767 59.977 30.706 1.00 37.37 199 LEU B N 1
ATOM 3737 C CA . LEU B 1 200 ? 50.173 59.763 32.008 1.00 37.96 199 LEU B CA 1
ATOM 3738 C C . LEU B 1 200 ? 48.646 59.649 31.823 1.00 35.74 199 LEU B C 1
ATOM 3739 O O . LEU B 1 200 ? 48.026 60.576 31.341 1.00 39.50 199 LEU B O 1
ATOM 3744 N N . GLN B 1 201 ? 48.080 58.497 32.159 1.00 38.64 200 GLN B N 1
ATOM 3745 C CA . GLN B 1 201 ? 46.630 58.264 32.041 1.00 36.27 200 GLN B CA 1
ATOM 3746 C C . GLN B 1 201 ? 46.059 58.105 33.450 1.00 38.37 200 GLN B C 1
ATOM 3747 O O . GLN B 1 201 ? 46.617 57.405 34.298 1.00 36.66 200 GLN B O 1
ATOM 3753 N N . ARG B 1 202 ? 44.956 58.798 33.714 1.00 38.21 201 ARG B N 1
ATOM 3754 C CA . ARG B 1 202 ? 44.328 58.725 35.010 1.00 36.44 201 ARG B CA 1
ATOM 3755 C C . ARG B 1 202 ? 42.918 58.158 34.880 1.00 36.20 201 ARG B C 1
ATOM 3756 O O . ARG B 1 202 ? 42.144 58.685 34.101 1.00 38.49 201 ARG B O 1
ATOM 3764 N N . VAL B 1 203 ? 42.596 57.114 35.651 1.00 36.88 202 VAL B N 1
ATOM 3765 C CA . VAL B 1 203 ? 41.264 56.499 35.683 1.00 36.67 202 VAL B CA 1
ATOM 3766 C C . VAL B 1 203 ? 40.708 56.823 37.085 1.00 37.06 202 VAL B C 1
ATOM 3767 O O . VAL B 1 203 ? 41.285 56.422 38.101 1.00 36.41 202 VAL B O 1
ATOM 3771 N N . TYR B 1 204 ? 39.596 57.563 37.130 1.00 35.99 203 TYR B N 1
ATOM 3772 C CA . TYR B 1 204 ? 39.020 58.021 38.409 1.00 35.66 203 TYR B CA 1
ATOM 3773 C C . TYR B 1 204 ? 37.511 58.216 38.393 1.00 36.90 203 TYR B C 1
ATOM 3774 O O . TYR B 1 204 ? 36.918 58.564 37.372 1.00 36.67 203 TYR B O 1
ATOM 3783 N N . THR B 1 205 ? 36.903 58.032 39.555 1.00 37.14 204 THR B N 1
ATOM 3784 C CA . THR B 1 205 ? 35.475 58.252 39.718 1.00 38.06 204 THR B CA 1
ATOM 3785 C C . THR B 1 205 ? 35.270 59.609 40.381 1.00 36.82 204 THR B C 1
ATOM 3786 O O . THR B 1 205 ? 36.212 60.187 40.973 1.00 36.31 204 THR B O 1
ATOM 3790 N N . ASP B 1 206 ? 34.036 60.109 40.310 1.00 38.24 205 ASP B N 1
ATOM 3791 C CA . ASP B 1 206 ? 33.646 61.356 40.965 1.00 40.08 205 ASP B CA 1
ATOM 3792 C C . ASP B 1 206 ? 33.966 61.318 42.461 1.00 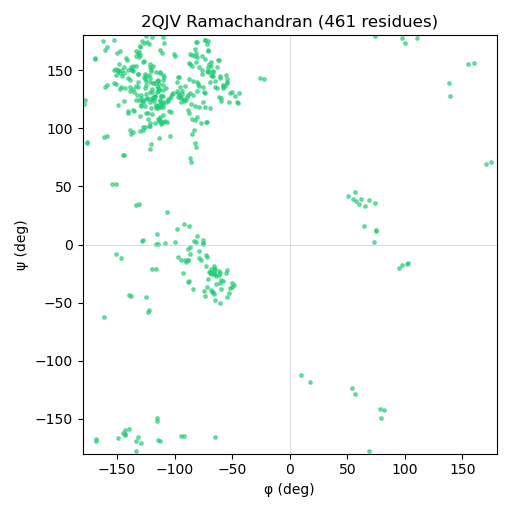40.11 205 ASP B C 1
ATOM 3793 O O . ASP B 1 206 ? 34.498 62.278 42.985 1.00 40.27 205 ASP B O 1
ATOM 3798 N N . ASP B 1 207 ? 33.635 60.206 43.142 1.00 39.59 206 ASP B N 1
ATOM 3799 C CA . ASP B 1 207 ? 33.911 60.085 44.592 1.00 39.73 206 ASP B CA 1
ATOM 3800 C C . ASP B 1 207 ? 35.392 59.736 44.944 1.00 39.61 206 ASP B C 1
ATOM 3801 O O . ASP B 1 207 ? 35.778 59.731 46.103 1.00 40.58 206 ASP B O 1
ATOM 3806 N N . ARG B 1 208 ? 36.191 59.480 43.921 1.00 38.53 207 ARG B N 1
ATOM 3807 C CA . ARG B 1 208 ? 37.620 59.125 44.009 1.00 38.50 207 ARG B CA 1
ATOM 3808 C C . ARG B 1 208 ? 37.887 57.765 44.720 1.00 39.56 207 ARG B C 1
ATOM 3809 O O . ARG B 1 208 ? 39.040 57.472 45.054 1.00 41.58 207 ARG B O 1
ATOM 3817 N N . SER B 1 209 ? 36.855 56.928 44.871 1.00 39.61 208 SER B N 1
ATOM 3818 C CA . SER B 1 209 ? 36.978 55.580 45.426 1.00 40.44 208 SER B CA 1
ATOM 3819 C C . SER B 1 209 ? 37.926 54.793 44.506 1.00 40.62 208 SER B C 1
ATOM 3820 O O . SER B 1 209 ? 38.672 53.906 44.959 1.00 40.98 208 SER B O 1
ATOM 3823 N N . LEU B 1 210 ? 37.875 55.110 43.207 1.00 40.30 209 LEU B N 1
ATOM 3824 C CA . LEU B 1 210 ? 38.870 54.676 42.251 1.00 40.17 209 LEU B CA 1
ATOM 3825 C C . LEU B 1 210 ? 39.612 55.944 41.799 1.00 39.28 209 LEU B C 1
ATOM 3826 O O . LEU B 1 210 ? 38.979 56.903 41.416 1.00 36.43 209 LEU B O 1
ATOM 3831 N N . ASP B 1 211 ? 40.940 55.981 41.926 1.00 37.94 210 ASP B N 1
ATOM 3832 C CA . ASP B 1 211 ? 41.730 57.100 41.423 1.00 36.10 210 ASP B CA 1
ATOM 3833 C C . ASP B 1 211 ? 43.153 56.615 41.240 1.00 37.27 210 ASP B C 1
ATOM 3834 O O . ASP B 1 211 ? 43.947 56.652 42.177 1.00 39.94 210 ASP B O 1
ATOM 3839 N N . GLU B 1 212 ? 43.438 56.182 40.021 1.00 40.39 211 GLU B N 1
ATOM 3840 C CA . GLU B 1 212 ? 44.704 55.593 39.659 1.00 44.15 211 GLU B CA 1
ATOM 3841 C C . GLU B 1 212 ? 45.342 56.322 38.495 1.00 39.72 211 GLU B C 1
ATOM 3842 O O . GLU B 1 212 ? 44.744 56.391 37.430 1.00 40.72 211 GLU B O 1
ATOM 3848 N N A CYS B 1 213 ? 46.550 56.854 38.692 0.50 39.43 212 CYS B N 1
ATOM 3849 N N B CYS B 1 213 ? 46.560 56.820 38.705 0.50 40.98 212 CYS B N 1
ATOM 3850 C CA A CYS B 1 213 ? 47.315 57.473 37.612 0.50 39.21 212 CYS B CA 1
ATOM 3851 C CA B CYS B 1 213 ? 47.360 57.431 37.664 0.50 43.49 212 CYS B CA 1
ATOM 3852 C C A CYS B 1 213 ? 48.422 56.486 37.211 0.50 37.07 212 CYS B C 1
ATOM 3853 C C B CYS B 1 213 ? 48.471 56.463 37.301 0.50 41.47 212 CYS B C 1
ATOM 3854 O O A CYS B 1 213 ? 49.018 55.838 38.068 0.50 36.81 212 CYS B O 1
ATOM 3855 O O B CYS B 1 213 ? 49.128 55.909 38.185 0.50 41.37 212 CYS B O 1
ATOM 3876 N N . ALA B 1 215 ? 51.882 55.718 34.422 1.00 38.03 214 ALA B N 1
ATOM 3877 C CA . ALA B 1 215 ? 52.866 56.096 33.389 1.00 37.05 214 ALA B CA 1
ATOM 3878 C C . ALA B 1 215 ? 52.819 54.940 32.375 1.00 38.46 214 ALA B C 1
ATOM 3879 O O . ALA B 1 215 ? 53.217 53.801 32.694 1.00 40.23 214 ALA B O 1
ATOM 3881 N N . VAL B 1 216 ? 52.329 55.244 31.183 1.00 37.25 215 VAL B N 1
ATOM 3882 C CA . VAL B 1 216 ? 52.067 54.273 30.118 1.00 39.47 215 VAL B CA 1
ATOM 3883 C C . VAL B 1 216 ? 53.161 54.391 29.066 1.00 36.98 215 VAL B C 1
ATOM 3884 O O . VAL B 1 216 ? 53.380 55.461 28.563 1.00 35.81 215 VAL B O 1
ATOM 3888 N N . TYR B 1 217 ? 53.817 53.271 28.747 1.00 38.06 216 TYR B N 1
ATOM 3889 C CA . TYR B 1 217 ? 54.891 53.212 27.777 1.00 36.37 216 TYR B CA 1
ATOM 3890 C C . TYR B 1 217 ? 54.451 52.456 26.509 1.00 35.50 216 TYR B C 1
ATOM 3891 O O . TYR B 1 217 ? 53.330 52.007 26.410 1.00 34.99 216 TYR B O 1
ATOM 3900 N N . ASN B 1 218 ? 55.354 52.362 25.539 1.00 37.12 217 ASN B N 1
ATOM 3901 C CA . ASN B 1 218 ? 55.056 51.797 24.208 1.00 37.84 217 ASN B CA 1
ATOM 3902 C C . ASN B 1 218 ? 54.572 50.337 24.275 1.00 36.89 217 ASN B C 1
ATOM 3903 O O . ASN B 1 218 ? 55.219 49.464 24.890 1.00 37.86 217 ASN B O 1
ATOM 3908 N N . ARG B 1 219 ? 53.379 50.133 23.703 1.00 36.34 218 ARG B N 1
ATOM 3909 C CA . ARG B 1 219 ? 52.638 48.850 23.615 1.00 36.76 218 ARG B CA 1
ATOM 3910 C C . ARG B 1 219 ? 51.971 48.388 24.909 1.00 37.03 218 ARG B C 1
ATOM 3911 O O . ARG B 1 219 ? 51.515 47.246 25.000 1.00 36.82 218 ARG B O 1
ATOM 3919 N N . ASP B 1 220 ? 51.899 49.281 25.891 1.00 38.16 219 ASP B N 1
ATOM 3920 C CA . ASP B 1 220 ? 51.157 49.014 27.116 1.00 35.46 219 ASP B CA 1
ATOM 3921 C C . ASP B 1 220 ? 49.636 49.141 26.867 1.00 35.98 219 ASP B C 1
ATOM 3922 O O . ASP B 1 220 ? 49.193 49.860 25.974 1.00 38.52 219 ASP B O 1
ATOM 3927 N N . VAL B 1 221 ? 48.872 48.371 27.646 1.00 35.39 220 VAL B N 1
ATOM 3928 C CA . VAL B 1 221 ? 47.434 48.447 27.694 1.00 36.63 220 VAL B CA 1
ATOM 3929 C C . VAL B 1 221 ? 46.946 49.027 29.050 1.00 36.67 220 VAL B C 1
ATOM 3930 O O . VAL B 1 221 ? 47.450 48.672 30.109 1.00 38.10 220 VAL B O 1
ATOM 3934 N N . VAL B 1 222 ? 45.945 49.917 28.973 1.00 36.86 221 VAL B N 1
ATOM 3935 C CA . VAL B 1 222 ? 45.212 50.410 30.123 1.00 37.25 221 VAL B CA 1
ATOM 3936 C C . VAL B 1 222 ? 43.776 49.903 29.970 1.00 37.65 221 VAL B C 1
ATOM 3937 O O . VAL B 1 222 ? 43.160 50.042 28.894 1.00 39.79 221 VAL B O 1
ATOM 3952 N N . VAL B 1 224 ? 39.902 50.268 31.404 1.00 38.21 223 VAL B N 1
ATOM 3953 C CA . VAL B 1 224 ? 38.966 51.242 31.977 1.00 37.99 223 VAL B CA 1
ATOM 3954 C C . VAL B 1 224 ? 37.651 50.534 32.351 1.00 36.94 223 VAL B C 1
ATOM 3955 O O . VAL B 1 224 ? 36.730 50.496 31.575 1.00 35.66 223 VAL B O 1
ATOM 3959 N N . PRO B 1 225 ? 37.580 49.985 33.578 1.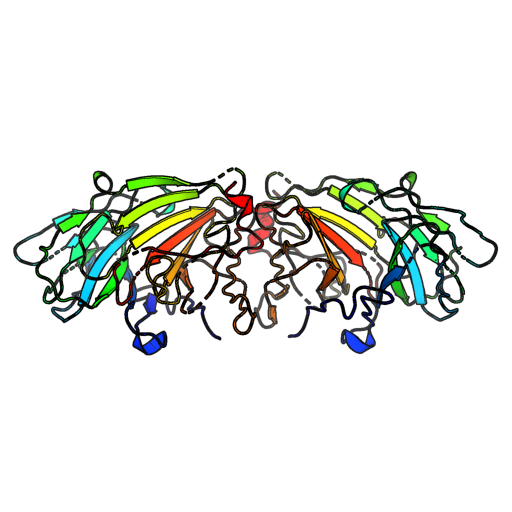00 38.80 224 PRO B N 1
ATOM 3960 C CA . PRO B 1 225 ? 36.364 49.289 34.016 1.00 37.90 224 PRO B CA 1
ATOM 3961 C C . PRO B 1 225 ? 35.209 50.224 34.432 1.00 36.81 224 PRO B C 1
ATOM 3962 O O . PRO B 1 225 ? 34.048 49.797 34.467 1.00 37.33 224 PRO B O 1
ATOM 3977 N N . GLY B 1 227 ? 34.659 54.906 35.440 1.00 37.62 226 GLY B N 1
ATOM 3978 C CA . GLY B 1 227 ? 35.181 56.237 35.660 1.00 37.40 226 GLY B CA 1
ATOM 3979 C C . GLY B 1 227 ? 35.655 57.013 34.441 1.00 35.59 226 GLY B C 1
ATOM 3980 O O . GLY B 1 227 ? 35.606 56.539 33.302 1.00 35.79 226 GLY B O 1
ATOM 3981 N N . TYR B 1 228 ? 36.101 58.233 34.755 1.00 34.64 227 TYR B N 1
ATOM 3982 C CA . TYR B 1 228 ? 36.753 59.147 33.829 1.00 36.53 227 TYR B CA 1
ATOM 3983 C C . TYR B 1 228 ? 38.142 58.609 33.502 1.00 34.48 227 TYR B C 1
ATOM 3984 O O . TYR B 1 228 ? 38.764 57.956 34.324 1.00 37.89 227 TYR B O 1
ATOM 3993 N N . HIS B 1 229 ? 38.676 58.933 32.321 1.00 34.57 228 HIS B N 1
ATOM 3994 C CA . HIS B 1 229 ? 39.926 58.288 31.893 1.00 36.07 228 HIS B CA 1
ATOM 3995 C C . HIS B 1 229 ? 40.773 59.113 30.901 1.00 35.64 228 HIS B C 1
ATOM 3996 O O . HIS B 1 229 ? 41.179 58.599 29.852 1.00 36.66 228 HIS B O 1
ATOM 4003 N N . PRO B 1 230 ? 41.059 60.390 31.262 1.00 35.02 229 PRO B N 1
ATOM 4004 C CA . PRO B 1 230 ? 41.881 61.248 30.354 1.00 37.05 229 PRO B CA 1
ATOM 4005 C C . PRO B 1 230 ? 43.352 60.821 30.206 1.00 37.79 229 PRO B C 1
ATOM 4006 O O . PRO B 1 230 ? 43.945 60.215 31.117 1.00 36.97 229 PRO B O 1
ATOM 4010 N N . VAL B 1 231 ? 43.933 61.252 29.100 1.00 37.29 230 VAL B N 1
ATOM 4011 C CA . VAL B 1 231 ? 45.317 60.955 28.710 1.00 38.68 230 VAL B CA 1
ATOM 4012 C C . VAL B 1 231 ? 46.100 62.268 28.558 1.00 37.38 230 VAL B C 1
ATOM 4013 O O . VAL B 1 231 ? 45.753 63.101 27.737 1.00 38.42 230 VAL B O 1
ATOM 4017 N N . ALA B 1 232 ? 47.130 62.443 29.388 1.00 37.69 231 ALA B N 1
ATOM 4018 C CA . ALA B 1 232 ? 48.009 63.610 29.342 1.00 34.97 231 ALA B CA 1
ATOM 4019 C C . ALA B 1 232 ? 49.304 63.188 28.667 1.00 37.79 231 ALA B C 1
ATOM 4020 O O . ALA B 1 232 ? 50.021 62.347 29.185 1.00 37.01 231 ALA B O 1
ATOM 4022 N N . THR B 1 233 ? 49.586 63.735 27.479 1.00 36.21 232 THR B N 1
ATOM 4023 C CA . THR B 1 233 ? 50.832 63.443 26.750 1.00 34.98 232 THR B CA 1
ATOM 4024 C C . THR B 1 233 ? 51.943 64.371 27.262 1.00 36.30 232 THR B C 1
ATOM 4025 O O . THR B 1 233 ? 51.697 65.375 27.953 1.00 36.24 232 THR B O 1
ATOM 4029 N N . ILE B 1 234 ? 53.177 63.968 26.943 1.00 36.73 233 ILE B N 1
ATOM 4030 C CA . ILE B 1 234 ? 54.418 64.550 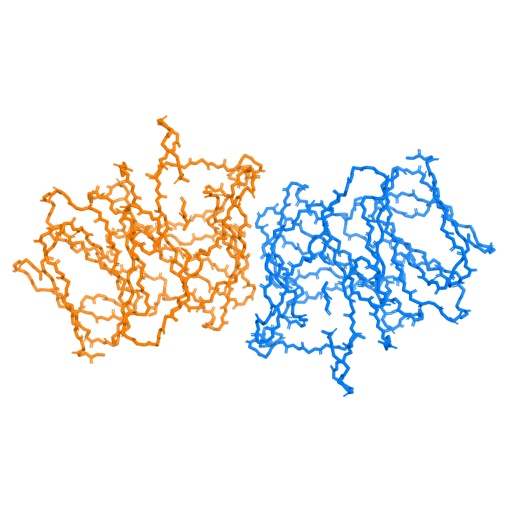27.429 1.00 39.19 233 ILE B CA 1
ATOM 4031 C C . ILE B 1 234 ? 55.178 65.204 26.284 1.00 37.55 233 ILE B C 1
ATOM 4032 O O . ILE B 1 234 ? 55.296 64.585 25.237 1.00 38.22 233 ILE B O 1
ATOM 4037 N N . ALA B 1 235 ? 55.675 66.428 26.493 1.00 36.56 234 ALA B N 1
ATOM 4038 C CA . ALA B 1 235 ? 56.452 67.166 25.501 1.00 34.83 234 ALA B CA 1
ATOM 4039 C C . ALA B 1 235 ? 57.560 66.248 24.902 1.00 37.18 234 ALA B C 1
ATOM 4040 O O . ALA B 1 235 ? 58.285 65.541 25.618 1.00 35.27 234 ALA B O 1
ATOM 4042 N N . GLY B 1 236 ? 57.594 66.183 23.582 1.00 35.74 235 GLY B N 1
ATOM 4043 C CA . GLY B 1 236 ? 58.563 65.363 22.844 1.00 35.98 235 GLY B CA 1
ATOM 4044 C C . GLY B 1 236 ? 58.085 64.007 22.371 1.00 38.18 235 GLY B C 1
ATOM 4045 O O . GLY B 1 236 ? 58.701 63.416 21.460 1.00 36.52 235 GLY B O 1
ATOM 4046 N N . TYR B 1 237 ? 56.989 63.515 22.955 1.00 35.49 236 TYR B N 1
ATOM 4047 C CA . TYR B 1 237 ? 56.469 62.183 22.654 1.00 36.26 236 TYR B CA 1
ATOM 4048 C C . TYR B 1 237 ? 55.027 62.176 22.151 1.00 36.98 236 TYR B C 1
ATOM 4049 O O . TYR B 1 237 ? 54.073 62.272 22.931 1.00 38.57 236 TYR B O 1
ATOM 4058 N N . ASP B 1 238 ? 54.879 62.028 20.831 1.00 36.54 237 ASP B N 1
ATOM 4059 C CA . ASP B 1 238 ? 53.562 61.872 20.222 1.00 36.77 237 ASP B CA 1
ATOM 4060 C C . ASP B 1 238 ? 52.967 60.520 20.655 1.00 37.96 237 ASP B C 1
ATOM 4061 O O . ASP B 1 238 ? 53.690 59.532 20.844 1.00 37.20 237 ASP B O 1
ATOM 4066 N N . ASN B 1 239 ? 51.654 60.506 20.835 1.00 37.15 238 ASN B N 1
ATOM 4067 C CA . ASN B 1 239 ? 50.904 59.361 21.335 1.00 36.63 238 ASN B CA 1
ATOM 4068 C C . ASN B 1 239 ? 49.867 58.920 20.312 1.00 37.36 238 ASN B C 1
ATOM 4069 O O . ASN B 1 239 ? 49.370 59.712 19.481 1.00 36.77 238 ASN B O 1
ATOM 4074 N N . TYR B 1 240 ? 49.613 57.619 20.343 1.00 37.32 239 TYR B N 1
ATOM 4075 C CA . TYR B 1 240 ? 48.607 56.955 19.578 1.00 35.55 239 TYR B CA 1
ATOM 4076 C C . TYR B 1 240 ? 47.947 55.937 20.498 1.00 36.87 239 TYR B C 1
ATOM 4077 O O . TYR B 1 240 ? 48.597 55.353 21.365 1.00 35.58 239 TYR B O 1
ATOM 4086 N N . TYR B 1 241 ? 46.636 55.774 20.372 1.00 36.50 240 TYR B N 1
ATOM 4087 C CA . TYR B 1 241 ? 45.986 54.641 21.022 1.00 37.30 240 TYR B CA 1
ATOM 4088 C C . TYR B 1 241 ? 44.856 54.078 20.204 1.00 35.55 240 TYR B C 1
ATOM 4089 O O . TYR B 1 241 ? 44.147 54.801 19.457 1.00 35.14 240 TYR B O 1
ATOM 4098 N N . LEU B 1 242 ? 44.727 52.761 20.371 1.00 36.51 241 LEU B N 1
ATOM 4099 C CA . LEU B 1 242 ? 43.697 51.943 19.756 1.00 37.45 241 LEU B CA 1
ATOM 4100 C C . LEU B 1 242 ? 42.763 51.498 20.878 1.00 36.11 241 LEU B C 1
ATOM 4101 O O . LEU B 1 242 ? 43.193 50.903 21.881 1.00 37.76 241 LEU B O 1
ATOM 4106 N N . ASN B 1 243 ? 41.479 51.825 20.722 1.00 36.29 242 ASN B N 1
ATOM 4107 C CA . ASN B 1 243 ? 40.457 51.555 21.738 1.00 39.54 242 ASN B CA 1
ATOM 4108 C C . ASN B 1 243 ? 39.407 50.573 21.267 1.00 34.96 242 ASN B C 1
ATOM 4109 O O . ASN B 1 243 ? 38.965 50.600 20.113 1.00 35.86 242 ASN B O 1
ATOM 4114 N N . VAL B 1 244 ? 39.019 49.704 22.190 1.00 36.32 243 VAL B N 1
ATOM 4115 C CA . VAL B 1 244 ? 37.933 48.778 21.987 1.00 35.42 243 VAL B CA 1
ATOM 4116 C C . VAL B 1 244 ? 36.919 48.983 23.104 1.00 37.09 243 VAL B C 1
ATOM 4117 O O . VAL B 1 244 ? 37.296 49.103 24.271 1.00 38.54 243 VAL B O 1
ATOM 4129 N N . ALA B 1 246 ? 32.773 47.607 24.460 1.00 34.83 245 ALA B N 1
ATOM 4130 C CA . ALA B 1 246 ? 31.603 46.765 24.340 1.00 34.74 245 ALA B CA 1
ATOM 4131 C C . ALA B 1 246 ? 30.838 46.757 25.676 1.00 35.79 245 ALA B C 1
ATOM 4132 O O . ALA B 1 246 ? 31.423 46.993 26.729 1.00 35.57 245 ALA B O 1
ATOM 4134 N N . GLY B 1 247 ? 29.546 46.460 25.602 1.00 35.13 246 GLY B N 1
ATOM 4135 C CA . GLY B 1 247 ? 28.660 46.360 26.738 1.00 35.32 246 GLY B CA 1
ATOM 4136 C C . GLY B 1 247 ? 27.346 45.735 26.312 1.00 34.45 246 GLY B C 1
ATOM 4137 O O . GLY B 1 247 ? 27.242 45.220 25.206 1.00 35.63 246 GLY B O 1
ATOM 4138 N N . PRO B 1 248 ? 26.322 45.764 27.189 1.00 35.73 247 PRO B N 1
ATOM 4139 C CA . PRO B 1 248 ? 25.040 45.161 26.823 1.00 34.74 247 PRO B CA 1
ATOM 4140 C C . PRO B 1 248 ? 24.277 45.887 25.710 1.00 35.17 247 PRO B C 1
ATOM 4141 O O . PRO B 1 248 ? 23.496 45.257 24.989 1.00 36.13 247 PRO B O 1
ATOM 4145 N N . LEU B 1 249 ? 24.535 47.180 25.547 1.00 34.63 248 LEU B N 1
ATOM 4146 C CA . LEU B 1 249 ? 23.867 48.009 24.551 1.00 34.82 248 LEU B CA 1
ATOM 4147 C C . LEU B 1 249 ? 24.928 48.740 23.753 1.00 34.13 248 LEU B C 1
ATOM 4148 O O . LEU B 1 249 ? 25.774 49.488 24.307 1.00 35.98 248 LEU B O 1
ATOM 4153 N N . ARG B 1 250 ? 24.914 48.483 22.448 1.00 33.38 249 ARG B N 1
ATOM 4154 C CA . ARG B 1 250 ? 25.932 49.004 21.563 1.00 35.98 249 ARG B CA 1
ATOM 4155 C C . ARG B 1 250 ? 25.585 50.426 21.096 1.00 36.78 249 ARG B C 1
ATOM 4156 O O . ARG B 1 250 ? 25.150 50.627 19.978 1.00 37.72 249 ARG B O 1
ATOM 4175 N N . TRP B 1 252 ? 27.285 54.462 22.066 1.00 38.91 251 TRP B N 1
ATOM 4176 C CA . TRP B 1 252 ? 28.267 55.258 22.780 1.00 40.64 251 TRP B CA 1
ATOM 4177 C C . TRP B 1 252 ? 27.556 56.478 23.384 1.00 41.60 251 TRP B C 1
ATOM 4178 O O . TRP B 1 252 ? 27.278 57.458 22.685 1.00 42.25 251 TRP B O 1
ATOM 4189 N N . ARG B 1 253 ? 27.190 56.369 24.664 1.00 38.31 252 ARG B N 1
ATOM 4190 C CA . ARG B 1 253 ? 26.533 57.435 25.415 1.00 39.34 252 ARG B CA 1
ATOM 4191 C C . ARG B 1 253 ? 27.368 57.613 26.662 1.00 36.90 252 ARG B C 1
ATOM 4192 O O . ARG B 1 253 ? 27.624 56.653 27.396 1.00 35.28 252 ARG B O 1
ATOM 4200 N N . PHE B 1 254 ? 27.860 58.829 26.862 1.00 36.06 253 PHE B N 1
ATOM 4201 C CA . PHE B 1 254 ? 28.744 59.117 27.990 1.00 37.55 253 PHE B CA 1
ATOM 4202 C C . PHE B 1 254 ? 28.255 60.359 28.734 1.00 34.99 253 PHE B C 1
ATOM 4203 O O . PHE B 1 254 ? 27.403 61.104 28.244 1.00 36.96 253 PHE B O 1
ATOM 4211 N N . THR B 1 255 ? 28.795 60.545 29.936 1.00 36.38 254 THR B N 1
ATOM 4212 C CA . THR B 1 255 ? 28.534 61.694 30.755 1.00 37.17 254 THR B CA 1
ATOM 4213 C C . THR B 1 255 ? 29.844 62.416 30.998 1.00 36.92 254 THR B C 1
ATOM 4214 O O . THR B 1 255 ? 30.824 61.803 31.376 1.00 34.36 254 THR B O 1
ATOM 4218 N N . TRP B 1 256 ? 29.841 63.730 30.787 1.00 35.51 255 TRP B N 1
ATOM 4219 C CA . TRP B 1 256 ? 30.997 64.564 31.101 1.00 39.39 255 TRP B CA 1
ATOM 4220 C C . TRP B 1 256 ? 31.102 64.905 32.601 1.00 37.45 255 TRP B C 1
ATOM 4221 O O . TRP B 1 256 ? 30.100 65.162 33.256 1.00 34.76 255 TRP B O 1
ATOM 4232 N N . GLU B 1 257 ? 32.317 64.856 33.153 1.00 36.23 256 GLU B N 1
ATOM 4233 C CA . GLU B 1 257 ? 32.570 65.311 34.538 1.00 35.22 256 GLU B CA 1
ATOM 4234 C C . GLU B 1 257 ? 32.171 66.789 34.579 1.00 35.15 256 GLU B C 1
ATOM 4235 O O . GLU B 1 257 ? 32.645 67.578 33.759 1.00 34.39 256 GLU B O 1
ATOM 4241 N N . GLU B 1 258 ? 31.305 67.173 35.510 1.00 37.02 257 GLU B N 1
ATOM 4242 C CA . GLU B 1 258 ? 30.712 68.503 35.443 1.00 39.52 257 GLU B CA 1
ATOM 4243 C C . GLU B 1 258 ? 31.715 69.642 35.600 1.00 39.10 257 GLU B C 1
ATOM 4244 O O . GLU B 1 258 ? 31.581 70.670 34.928 1.00 38.92 257 GLU B O 1
ATOM 4250 N N . ASN B 1 259 ? 32.749 69.435 36.418 1.00 40.28 258 ASN B N 1
ATOM 4251 C CA . ASN B 1 259 ? 33.770 70.487 36.657 1.00 42.11 258 ASN B CA 1
ATOM 4252 C C . ASN B 1 259 ? 34.563 70.942 35.424 1.00 38.07 258 ASN B C 1
ATOM 4253 O O . ASN B 1 259 ? 35.061 72.069 35.388 1.00 37.22 258 ASN B O 1
ATOM 4258 N N . HIS B 1 260 ? 34.672 70.057 34.441 1.00 39.91 259 HIS B N 1
ATOM 4259 C CA . HIS B 1 260 ? 35.469 70.299 33.231 1.00 39.45 259 HIS B CA 1
ATOM 4260 C C . HIS B 1 260 ? 34.658 70.396 31.927 1.00 40.53 259 HIS B C 1
ATOM 4261 O O . HIS B 1 260 ? 35.248 70.616 30.864 1.00 39.07 259 HIS B O 1
ATOM 4268 N N . ALA B 1 261 ? 33.332 70.254 32.022 1.00 41.63 260 ALA B N 1
ATOM 4269 C CA . ALA B 1 261 ? 32.445 70.286 30.837 1.00 41.63 260 ALA B CA 1
ATOM 4270 C C . ALA B 1 261 ? 32.572 71.614 30.048 1.00 42.85 260 ALA B C 1
ATOM 4271 O O . ALA B 1 261 ? 32.470 71.570 28.824 1.00 43.87 260 ALA B O 1
ATOM 4273 N N . TRP B 1 262 ? 32.860 72.747 30.729 1.00 41.02 261 TRP B N 1
ATOM 4274 C CA . TRP B 1 262 ? 33.084 74.084 30.098 1.00 40.85 261 TRP B CA 1
ATOM 4275 C C . TRP B 1 262 ? 34.168 74.088 29.007 1.00 41.64 261 TRP B C 1
ATOM 4276 O O . TRP B 1 262 ? 34.214 75.018 28.205 1.00 42.64 261 TRP B O 1
ATOM 4287 N N . ILE B 1 263 ? 35.072 73.107 29.024 1.00 43.33 262 ILE B N 1
ATOM 4288 C CA . ILE B 1 263 ? 36.157 73.002 28.033 1.00 45.71 262 ILE B CA 1
ATOM 4289 C C . ILE B 1 263 ? 35.580 72.666 26.633 1.00 52.28 262 ILE B C 1
ATOM 4290 O O . ILE B 1 263 ? 36.207 72.960 25.628 1.00 53.78 262 ILE B O 1
ATOM 4295 N N . ASN B 1 264 ? 34.395 72.051 26.591 1.00 57.53 263 ASN B N 1
ATOM 4296 C CA . ASN B 1 264 ? 33.641 71.855 25.333 1.00 62.30 263 ASN B CA 1
ATOM 4297 C C . ASN B 1 264 ? 33.033 73.148 24.761 1.00 64.79 263 ASN B C 1
ATOM 4298 O O . ASN B 1 264 ? 32.970 73.284 23.543 1.00 69.41 263 ASN B O 1
ATOM 4303 N N . SER B 1 265 ? 32.552 74.057 25.619 1.00 67.79 264 SER B N 1
ATOM 4304 C CA . SER B 1 265 ? 32.010 75.364 25.184 1.00 70.38 264 SER B CA 1
ATOM 4305 C C . SER B 1 265 ? 32.931 76.095 24.201 1.00 71.36 264 SER B C 1
ATOM 4306 O O . SER B 1 265 ? 32.645 77.229 23.797 1.00 74.11 264 SER B O 1
#

Secondary structure (DSSP, 8-state):
----B--S-SSEEEEEE-HHHHTSSS-EEEEEE----B-----SSEEEEEEEEES-EE--TT----SB----GGG-SPPPEEEE-SS----EESSS-EEEEEEEE--S-PPPEEE-GGGSEEEEE--TT-EEEEEEE-TTS--SS--EEEEEE-TT-EES-S---EEEETTTEEE----EEEEEESTT-EEEE-EE-TTSSSEE--EETT-B----B--EEE-TT-EEEEEE---S--------GGGGGGG-/----B--S-SSEEEEEE-HHHHTSSS-EEEEEE----B-----SSEEEEEEEEES-EE--TT----SB----GGG-SPPEEEEE-SS----EESSS-EEEEEEEE--S-PPPEEE-GGGSEEEEE--TT-EEEEEEE-TTS--SS--EEEEEE-TT-EES-S----S-BTTTB------EEEEEESTT-EEEE-EE-TT-SSEE--EETT-B----B--EEEBTTBEEEEEE---S--------GGGGGGT-

Sequence (504 aa):
ANLLSTCCTSESGNIQHIISPQNAGWEYVGFDVWQLAGESSITLPSDERERCLVLVAGLASVAADSFFYRRIGQRSPFERIPAYSVYLPHHTEAVTAETDLELAVCSAPGFGELPVRLISPQEVGVEHRRGGRNQRLVHNILPDSQLADSLLVVEVYTNAGGATSSWPAHHDTAVEGQETYLEETYYHRFNPPQGFCLQRVYTDDRRSLDECCAVYNRDVVVPGYHPVATIAGYDNYYLNVAGPLRWRFTWEENHAWINSANLLSTCCTSESGNIQHISPQNAGWEYVGFDVWQLAGESITLPSDERERCLVLVAGLASVAADSFFYRIGQQRSPFERIPAYSVYLPHHTEAVTAETDLELAVCSAPGFGELPVRLISPQEVGVEHRGGRNQRLVHNILPDSQLADSLLVVEVYTNAGGATSSWPAHHDTAVEGQQETYLEETYYHRFNPPQGFCLQRVYTDDRSLDECCAVYNRDVVVPGYHPVATIAGYDNYYLNVAGPLRWRFTWEENHAWINS